Protein AF-A0A941D0Z3-F1 (afdb_monomer)

Mean predicted aligned error: 7.82 Å

Secondary structure (DSSP, 8-state):
----PPPP----PPPP-SGGGGGSHHHHHHHHHHSHHHHHHTT--HHHHTT-HHHHHHHHHTHHHHHHHHHHHHHHHHHHHT--HHHHHHHHHHHHHHHHHHHHHTTSTTTS----TTTHHHHHT---TTHHHHHHHHHHHHHTT-SSHHHHHHHHHHHHHHS-SSHHHHHHHHHHHHHHHHHHHHSHHHHHHHH-SS--HHHHHHHHHHHHSHHHHHHHHHH-HHHHHH-PPPPHHHHHHHHHHHTTTTHHHHHHHHHHHHHHHHSSS-SSTT-HHHHHHHHHHHHHHHHHT-BTTB-HHHHHHHHHHHHHGGG-HHHHHHHHHTSSSHHHHHHHHHHHHHH--SHHHHHHHHHHHHHHHTSHHHHHHHHHHHTSHHHHHHHHHHHHHHHHHHTTT-TTHHHHHHHHHHHHHHHHHHTTHHHHHHHSSS-HHHHHHHHHHHHTTSSS-TTHHHHHHHHHHHHHHHHHHTT--

Sequence (473 aa):
MTSKTPSPRRNLEPLCASAADLYAPAAREQIGRVLENWLAANQATPFELLHRPDLIRKLEASSRDLQHAFQKIAVPLALARGASVHEVMRGLHAVADQAIARILRDEKPGLLAEFDLGGFAGACASTEPAFGYRVAAGIAAYMAAAEDWGGKVERALDLVVAAPADGPARAFALSLLEPALQDLCGSEAGLAQLIGGDLELGCFLLGLVRLAHGRTIDAIIAVHPTLRQLVAPLPAPGARLARHIENGDFNALRLALSRRVLADLDTKRRLHPGSGMGEIAAVRGLAVALTAACGPLLPAEDVAEAILRRSERLVEPNFVNTLLHEQNGLVAGLDALMTVLESVTGDANRRRAVRFVEAAVLTPPFKADLLNSAGGAVAALLVLARTWRRLARAGAGVVGTQDLLDGIGQIAGAINLEGGVIADLAGSMTPKARKLETLQAMANGETAPPGPAARHAADAIQRLGVTGDQAAS

Structure (mmCIF, N/CA/C/O backbone):
data_AF-A0A941D0Z3-F1
#
_entry.id   AF-A0A941D0Z3-F1
#
loop_
_atom_site.group_PDB
_atom_site.id
_atom_site.type_symbol
_atom_site.label_atom_id
_atom_site.label_alt_id
_atom_site.label_comp_id
_atom_site.label_asym_id
_atom_site.label_entity_id
_atom_site.label_seq_id
_atom_site.pdbx_PDB_ins_code
_atom_site.Cartn_x
_atom_site.Cartn_y
_atom_site.Cartn_z
_atom_site.occupancy
_atom_site.B_iso_or_equiv
_atom_site.auth_seq_id
_atom_site.auth_comp_id
_atom_site.auth_asym_id
_atom_site.auth_atom_id
_atom_site.pdbx_PDB_model_num
ATOM 1 N N . MET A 1 1 ? -35.597 -11.332 -23.302 1.00 35.97 1 MET A N 1
ATOM 2 C CA . MET A 1 1 ? -34.269 -11.983 -23.280 1.00 35.97 1 MET A CA 1
ATOM 3 C C . MET A 1 1 ? -33.503 -11.507 -24.501 1.00 35.97 1 MET A C 1
ATOM 5 O O . MET A 1 1 ? -33.737 -11.999 -25.591 1.00 35.97 1 MET A O 1
ATOM 9 N N . THR A 1 2 ? -32.670 -10.483 -24.343 1.00 29.41 2 THR A N 1
ATOM 10 C CA . THR A 1 2 ? -31.827 -9.938 -25.416 1.00 29.41 2 THR A CA 1
ATOM 11 C C . THR A 1 2 ? -30.390 -10.001 -24.927 1.00 29.41 2 THR A C 1
ATOM 13 O O . THR A 1 2 ? -29.990 -9.229 -24.055 1.00 29.41 2 THR A O 1
ATOM 16 N N . SER A 1 3 ? -29.645 -10.985 -25.429 1.00 31.81 3 SER A N 1
ATOM 17 C CA . SER A 1 3 ? -28.232 -11.188 -25.131 1.00 31.81 3 SER A CA 1
ATOM 18 C C . SER A 1 3 ? -27.421 -10.018 -25.687 1.00 31.81 3 SER A C 1
ATOM 20 O O . SER A 1 3 ? -27.236 -9.905 -26.898 1.00 31.81 3 SER A O 1
ATOM 22 N N . LYS A 1 4 ? -26.933 -9.139 -24.806 1.00 35.53 4 LYS A N 1
ATOM 23 C CA . LYS A 1 4 ? -25.850 -8.215 -25.147 1.00 35.53 4 LYS A CA 1
ATOM 24 C C . LYS A 1 4 ? -24.580 -9.039 -25.338 1.00 35.53 4 LYS A C 1
ATOM 26 O O . LYS A 1 4 ? -24.013 -9.543 -24.372 1.00 35.53 4 LYS A O 1
ATOM 31 N N . THR A 1 5 ? -24.158 -9.179 -26.585 1.00 34.50 5 THR A N 1
ATOM 32 C CA . THR A 1 5 ? -22.821 -9.643 -26.953 1.00 34.50 5 THR A CA 1
ATOM 33 C C . THR A 1 5 ? -21.787 -8.741 -26.264 1.00 34.50 5 THR A C 1
ATOM 35 O O . THR A 1 5 ? -21.900 -7.517 -26.384 1.00 34.50 5 THR A O 1
ATOM 38 N N . PRO A 1 6 ? -20.805 -9.281 -25.523 1.00 33.34 6 PRO A N 1
ATOM 39 C CA . PRO A 1 6 ? -19.758 -8.457 -24.935 1.00 33.34 6 PRO A CA 1
ATOM 40 C C . PRO A 1 6 ? -18.887 -7.894 -26.064 1.00 33.34 6 PRO A C 1
ATOM 42 O O . PRO A 1 6 ? -18.433 -8.635 -26.934 1.00 33.34 6 PRO A O 1
ATOM 45 N N . SER A 1 7 ? -18.671 -6.579 -26.073 1.00 31.56 7 SER A N 1
ATOM 46 C CA . SER A 1 7 ? -17.760 -5.925 -27.011 1.00 31.56 7 SER A CA 1
ATOM 47 C C . SER A 1 7 ? -16.313 -6.344 -26.712 1.00 31.56 7 SER A C 1
ATOM 49 O O . SER A 1 7 ? -15.834 -6.131 -25.595 1.00 31.56 7 SER A O 1
ATOM 51 N N . PRO A 1 8 ? -15.558 -6.906 -27.672 1.00 42.12 8 PRO A N 1
ATOM 52 C CA . PRO A 1 8 ? -14.130 -7.073 -27.505 1.00 42.12 8 PRO A CA 1
ATOM 53 C C . PRO A 1 8 ? -13.449 -5.818 -28.044 1.00 42.12 8 PRO A C 1
ATOM 55 O O . PRO A 1 8 ? -13.564 -5.514 -29.229 1.00 42.12 8 PRO A O 1
ATOM 58 N N . ARG A 1 9 ? -12.762 -5.085 -27.166 1.00 36.59 9 ARG A N 1
ATOM 59 C CA . ARG A 1 9 ? -11.555 -4.290 -27.460 1.00 36.59 9 ARG A CA 1
ATOM 60 C C . ARG A 1 9 ? -11.023 -3.726 -26.142 1.00 36.59 9 ARG A C 1
ATOM 62 O O . ARG A 1 9 ? -11.232 -2.570 -25.798 1.00 36.59 9 ARG A O 1
ATOM 69 N N . ARG A 1 10 ? -10.330 -4.585 -25.386 1.00 40.38 10 ARG A N 1
ATOM 70 C CA . ARG A 1 10 ? -9.235 -4.112 -24.527 1.00 40.38 10 ARG A CA 1
ATOM 71 C C . ARG A 1 10 ? -8.182 -3.519 -25.461 1.00 40.38 10 ARG A C 1
ATOM 73 O O . ARG A 1 10 ? -7.933 -4.113 -26.508 1.00 40.38 10 ARG A O 1
ATOM 80 N N . ASN A 1 11 ? -7.631 -2.363 -25.098 1.00 38.97 11 ASN A N 1
ATOM 81 C CA . ASN A 1 11 ? -6.535 -1.694 -25.799 1.00 38.97 11 ASN A CA 1
ATOM 82 C C . ASN A 1 11 ? -5.504 -2.721 -26.290 1.00 38.97 11 ASN A C 1
ATOM 84 O O . ASN A 1 11 ? -4.800 -3.332 -25.490 1.00 38.97 11 ASN A O 1
ATOM 88 N N . LEU A 1 12 ? -5.472 -2.956 -27.602 1.00 50.53 12 LEU A N 1
ATOM 89 C CA . LEU A 1 12 ? -4.451 -3.781 -28.231 1.00 50.53 12 LEU A CA 1
ATOM 90 C C . LEU A 1 12 ? -3.199 -2.918 -28.304 1.00 50.53 12 LEU A C 1
ATOM 92 O O . LEU A 1 12 ? -3.091 -2.081 -29.198 1.00 50.53 12 LEU A O 1
ATOM 96 N N . GLU A 1 13 ? -2.276 -3.090 -27.362 1.00 56.16 13 GLU A N 1
ATOM 97 C CA . GLU A 1 13 ? -0.943 -2.505 -27.500 1.00 56.16 13 GLU A CA 1
ATOM 98 C C . GLU A 1 13 ? -0.350 -2.921 -28.862 1.00 56.16 13 GLU A C 1
ATOM 100 O O . GLU A 1 13 ? -0.558 -4.064 -29.304 1.00 56.16 13 GLU A O 1
ATOM 105 N N . PRO A 1 14 ? 0.317 -2.006 -29.587 1.00 60.22 14 PRO A N 1
ATOM 106 C CA . PRO A 1 14 ? 0.922 -2.335 -30.871 1.00 60.22 14 PRO A CA 1
ATOM 107 C C . PRO A 1 14 ? 1.954 -3.456 -30.694 1.00 60.22 14 PRO A C 1
ATOM 109 O O . PRO A 1 14 ? 2.647 -3.526 -29.682 1.00 60.22 14 PRO A O 1
ATOM 112 N N . LEU A 1 15 ? 2.038 -4.366 -31.672 1.00 67.62 15 LEU A N 1
ATOM 113 C CA . LEU A 1 15 ? 3.164 -5.301 -31.723 1.00 67.62 15 LEU A CA 1
ATOM 114 C C . LEU A 1 15 ? 4.454 -4.511 -31.841 1.00 67.62 15 LEU A C 1
ATOM 116 O O . LEU A 1 15 ? 4.508 -3.553 -32.609 1.00 67.62 15 LEU A O 1
ATOM 120 N N . CYS A 1 16 ? 5.499 -4.992 -31.174 1.00 82.62 16 CYS A N 1
ATOM 121 C CA . CYS A 1 16 ? 6.845 -4.679 -31.615 1.00 82.62 16 CYS A CA 1
ATOM 122 C C . CYS A 1 16 ? 6.955 -5.130 -33.079 1.00 82.62 16 CYS A C 1
ATOM 124 O O . CYS A 1 16 ? 6.761 -6.308 -33.379 1.00 82.62 16 CYS A O 1
ATOM 126 N N . ALA A 1 17 ? 7.177 -4.183 -33.984 1.00 83.44 17 ALA A N 1
ATOM 127 C CA . ALA A 1 17 ? 7.353 -4.426 -35.411 1.00 83.44 17 ALA A CA 1
ATOM 128 C C . ALA A 1 17 ? 8.843 -4.486 -35.782 1.00 83.44 17 ALA A C 1
ATOM 130 O O . ALA A 1 17 ? 9.208 -5.006 -36.833 1.00 83.44 17 ALA A O 1
ATOM 131 N N . SER A 1 18 ? 9.700 -3.961 -34.909 1.00 88.69 18 SER A N 1
ATOM 132 C CA . SER A 1 18 ? 11.143 -3.871 -35.069 1.00 88.69 18 SER A CA 1
ATOM 133 C C . SER A 1 18 ? 11.862 -4.095 -33.738 1.00 88.69 18 SER A C 1
ATOM 135 O O . SER A 1 18 ? 11.281 -3.958 -32.660 1.00 88.69 18 SER A O 1
ATOM 137 N N . ALA A 1 19 ? 13.167 -4.368 -33.803 1.00 88.50 19 ALA A N 1
ATOM 138 C CA . ALA A 1 19 ? 14.016 -4.467 -32.614 1.00 88.50 19 ALA A CA 1
ATOM 139 C C . ALA A 1 19 ? 14.008 -3.191 -31.745 1.00 88.50 19 ALA A C 1
ATOM 141 O O . ALA A 1 19 ? 14.209 -3.272 -30.537 1.00 88.50 19 ALA A O 1
ATOM 142 N N . ALA A 1 20 ? 13.773 -2.011 -32.333 1.00 88.62 20 ALA A N 1
ATOM 143 C CA . ALA A 1 20 ? 13.712 -0.752 -31.589 1.00 88.62 20 ALA A CA 1
ATOM 144 C C . ALA A 1 20 ? 12.501 -0.690 -30.643 1.00 88.62 20 ALA A C 1
ATOM 146 O O . ALA A 1 20 ? 12.588 -0.100 -29.568 1.00 88.62 20 ALA A O 1
ATOM 147 N N 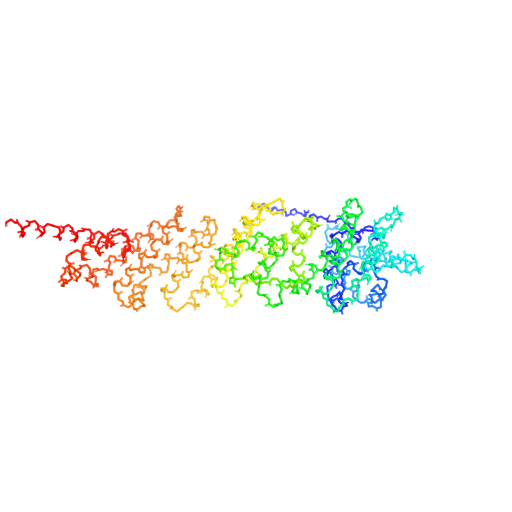. ASP A 1 21 ? 11.404 -1.358 -30.997 1.00 91.38 21 ASP A N 1
ATOM 148 C CA . ASP A 1 21 ? 10.178 -1.352 -30.198 1.00 91.38 21 ASP A CA 1
ATOM 149 C C . ASP A 1 21 ? 10.335 -2.122 -28.879 1.00 91.38 21 ASP A C 1
ATOM 151 O O . ASP A 1 21 ? 9.598 -1.863 -27.930 1.00 91.38 21 ASP A O 1
ATOM 155 N N . LEU A 1 22 ? 11.319 -3.028 -28.781 1.00 91.75 22 LEU A N 1
ATOM 156 C CA . LEU A 1 22 ? 11.629 -3.751 -27.540 1.00 91.75 22 LEU A CA 1
ATOM 157 C C . LEU A 1 22 ? 12.131 -2.824 -26.424 1.00 91.75 22 LEU A C 1
ATOM 159 O O . LEU A 1 22 ? 12.017 -3.159 -25.247 1.00 91.75 22 LEU A O 1
ATOM 163 N N . TYR A 1 23 ? 12.653 -1.647 -26.780 1.00 91.75 23 TYR A N 1
ATOM 164 C CA . TYR A 1 23 ? 13.119 -0.647 -25.821 1.00 91.75 23 TYR A CA 1
ATOM 165 C C . TYR A 1 23 ? 11.980 0.222 -25.274 1.00 91.75 23 TYR A C 1
ATOM 167 O O . TYR A 1 23 ? 12.226 1.027 -24.378 1.00 91.75 23 TYR A O 1
ATOM 175 N N . ALA A 1 24 ? 10.743 0.086 -25.766 1.00 91.56 24 ALA A N 1
ATOM 176 C CA . ALA A 1 24 ? 9.603 0.817 -25.222 1.00 91.56 24 ALA A CA 1
ATOM 177 C C . ALA A 1 24 ? 9.266 0.344 -23.790 1.00 91.56 24 ALA A C 1
ATOM 179 O O . ALA A 1 24 ? 9.411 -0.845 -23.497 1.00 91.56 24 ALA A O 1
ATOM 180 N N . PRO A 1 25 ? 8.762 1.223 -22.897 1.00 89.62 25 PRO A N 1
ATOM 181 C CA . PRO A 1 25 ? 8.451 0.852 -21.512 1.00 89.62 25 PRO A CA 1
ATOM 182 C C . PRO A 1 25 ? 7.534 -0.375 -21.384 1.00 89.62 25 PRO A C 1
ATOM 184 O O . PRO A 1 25 ? 7.866 -1.309 -20.661 1.00 89.62 25 PRO A O 1
ATOM 187 N N . ALA A 1 26 ? 6.439 -0.422 -22.152 1.00 88.38 26 ALA A N 1
ATOM 188 C CA . ALA A 1 26 ? 5.503 -1.552 -22.139 1.00 88.38 26 ALA A CA 1
ATOM 189 C C . ALA A 1 26 ? 6.148 -2.863 -22.631 1.00 88.38 26 ALA A C 1
ATOM 191 O O . ALA A 1 26 ? 5.869 -3.940 -22.105 1.00 88.38 26 ALA A O 1
ATOM 192 N N . ALA A 1 27 ? 7.057 -2.782 -23.610 1.00 91.62 27 ALA A N 1
ATOM 193 C CA . ALA A 1 27 ? 7.780 -3.950 -24.097 1.00 91.62 27 ALA A CA 1
ATOM 194 C C . ALA A 1 27 ? 8.762 -4.481 -23.043 1.00 91.62 27 ALA A C 1
ATOM 196 O O . ALA A 1 27 ? 8.801 -5.688 -22.814 1.00 91.62 27 ALA A O 1
ATOM 197 N N . ARG A 1 28 ? 9.497 -3.604 -22.345 1.00 93.81 28 ARG A N 1
ATOM 198 C CA . ARG A 1 28 ? 10.389 -4.010 -21.245 1.00 93.81 28 ARG A CA 1
ATOM 199 C C . ARG A 1 28 ? 9.637 -4.602 -20.060 1.00 93.81 28 ARG A C 1
ATOM 201 O O . ARG A 1 28 ? 10.060 -5.633 -19.545 1.00 93.81 28 ARG A O 1
ATOM 208 N N . GLU A 1 29 ? 8.505 -4.013 -19.674 1.00 90.19 29 GLU A N 1
ATOM 209 C CA . GLU A 1 29 ? 7.620 -4.578 -18.647 1.00 90.19 29 GLU A CA 1
ATOM 210 C C . GLU A 1 29 ? 7.175 -5.994 -19.042 1.00 90.19 29 GLU A C 1
ATOM 212 O O . GLU A 1 29 ? 7.265 -6.939 -18.253 1.00 90.19 29 GLU A O 1
ATOM 217 N N . GLN A 1 30 ? 6.777 -6.169 -20.305 1.00 90.56 30 GLN A N 1
ATOM 218 C CA . GLN A 1 30 ? 6.379 -7.467 -20.824 1.00 90.56 30 GLN A CA 1
ATOM 219 C C . GLN A 1 30 ? 7.532 -8.476 -20.840 1.00 90.56 30 GLN A C 1
ATOM 221 O O . GLN A 1 30 ? 7.321 -9.620 -20.436 1.00 90.56 30 GLN A O 1
ATOM 226 N N . ILE A 1 31 ? 8.735 -8.072 -21.268 1.00 93.69 31 ILE A N 1
ATOM 227 C CA . ILE A 1 31 ? 9.960 -8.889 -21.221 1.00 93.69 31 ILE A CA 1
ATOM 228 C C . ILE A 1 31 ? 10.234 -9.331 -19.781 1.00 93.69 31 ILE A C 1
ATOM 230 O O . ILE A 1 31 ? 10.414 -10.526 -19.540 1.00 93.69 31 ILE A O 1
ATOM 234 N N . GLY A 1 32 ? 10.189 -8.392 -18.831 1.00 92.62 32 GLY A N 1
ATOM 235 C CA . GLY A 1 32 ? 10.357 -8.649 -17.402 1.00 92.62 32 GLY A CA 1
ATOM 236 C C . GLY A 1 32 ? 9.401 -9.719 -16.891 1.00 92.62 32 GLY A C 1
ATOM 237 O O . GLY A 1 32 ? 9.829 -10.669 -16.245 1.00 92.62 32 GLY A O 1
ATOM 238 N N . ARG A 1 33 ? 8.122 -9.629 -17.266 1.00 90.94 33 ARG A N 1
ATOM 239 C CA . ARG A 1 33 ? 7.092 -10.597 -16.868 1.00 90.94 33 ARG A CA 1
ATOM 240 C C . ARG A 1 33 ? 7.281 -11.982 -17.487 1.00 90.94 33 ARG A C 1
ATOM 242 O O . ARG A 1 33 ? 7.053 -12.997 -16.831 1.00 90.94 33 ARG A O 1
ATOM 249 N N . VAL A 1 34 ? 7.628 -12.074 -18.772 1.00 92.69 34 VAL A N 1
ATOM 250 C CA . VAL A 1 34 ? 7.694 -13.389 -19.441 1.00 92.69 34 VAL A CA 1
ATOM 251 C C . VAL A 1 34 ? 8.990 -14.141 -19.162 1.00 92.69 34 VAL A C 1
ATOM 253 O O . VAL A 1 34 ? 8.943 -15.374 -19.087 1.00 92.69 34 VAL A O 1
ATOM 256 N N . LEU A 1 35 ? 10.089 -13.410 -18.947 1.00 93.31 35 LEU A N 1
ATOM 257 C CA . LEU A 1 35 ? 11.417 -13.930 -18.608 1.00 93.31 35 LEU A CA 1
ATOM 258 C C . LEU A 1 35 ? 11.757 -13.817 -17.113 1.00 93.31 35 LEU A C 1
ATOM 260 O O . LEU A 1 35 ? 12.909 -14.033 -16.755 1.00 93.31 35 LEU A O 1
ATOM 264 N N . GLU A 1 36 ? 10.789 -13.526 -16.243 1.00 91.31 36 GLU A N 1
ATOM 265 C CA . GLU A 1 36 ? 10.987 -13.270 -14.805 1.00 91.31 36 GLU A CA 1
ATOM 266 C C . GLU A 1 36 ? 11.945 -14.264 -14.128 1.00 91.31 36 GLU A C 1
ATOM 268 O O . GLU A 1 36 ? 12.956 -13.861 -13.558 1.00 91.31 36 GLU A O 1
ATOM 273 N N . ASN A 1 37 ? 11.691 -15.568 -14.272 1.00 90.88 37 ASN A N 1
ATOM 274 C CA . ASN A 1 37 ? 12.525 -16.611 -13.667 1.00 90.88 37 ASN A CA 1
ATOM 275 C C . ASN A 1 37 ? 13.966 -16.601 -14.195 1.00 90.88 37 ASN A C 1
ATOM 277 O O . ASN A 1 37 ? 14.910 -16.793 -13.431 1.00 90.88 37 ASN A O 1
ATOM 281 N N . TRP A 1 38 ? 14.142 -16.388 -15.502 1.00 94.50 38 TRP A N 1
ATOM 282 C CA . TRP A 1 38 ? 15.464 -16.360 -16.125 1.00 94.50 38 TRP A CA 1
ATOM 283 C C . TRP A 1 38 ? 16.236 -15.103 -15.715 1.00 94.50 38 TRP A C 1
ATOM 285 O O . TRP A 1 38 ? 17.414 -15.181 -15.369 1.00 94.50 38 TRP A O 1
ATOM 295 N N . LEU A 1 39 ? 15.558 -13.953 -15.701 1.00 93.94 39 LEU A N 1
ATOM 296 C CA . LEU A 1 39 ? 16.108 -12.675 -15.259 1.00 93.94 39 LEU A CA 1
ATOM 297 C C . LEU A 1 39 ? 16.521 -12.738 -13.785 1.00 93.94 39 LEU A C 1
ATOM 299 O O . LEU A 1 39 ? 17.633 -12.340 -13.451 1.00 93.94 39 LEU A O 1
ATOM 303 N N . ALA A 1 40 ? 15.686 -13.317 -12.920 1.00 90.62 40 ALA A N 1
ATOM 304 C CA . ALA A 1 40 ? 16.007 -13.527 -11.512 1.00 90.62 40 ALA A CA 1
ATOM 305 C C . ALA A 1 40 ? 17.226 -14.447 -11.327 1.00 90.62 40 ALA A C 1
ATOM 307 O O . ALA A 1 40 ? 18.140 -14.103 -10.579 1.00 90.62 40 ALA A O 1
ATOM 308 N N . ALA A 1 41 ? 17.285 -15.571 -12.052 1.00 91.81 41 ALA A N 1
ATOM 309 C CA . ALA A 1 41 ? 18.400 -16.520 -11.980 1.00 91.81 41 ALA A CA 1
ATOM 310 C C . ALA A 1 41 ? 19.740 -15.924 -12.444 1.00 91.81 41 ALA A C 1
ATOM 312 O O . ALA A 1 41 ? 20.796 -16.329 -11.964 1.00 91.81 41 ALA A O 1
ATOM 313 N N . ASN A 1 42 ? 19.703 -14.954 -13.360 1.00 92.94 42 ASN A N 1
ATOM 314 C CA . ASN A 1 42 ? 20.887 -14.250 -13.853 1.00 92.94 42 ASN A CA 1
ATOM 315 C C . ASN A 1 42 ? 21.106 -12.891 -13.170 1.00 92.94 42 ASN A C 1
ATOM 317 O O . ASN A 1 42 ? 21.990 -12.149 -13.600 1.00 92.94 42 ASN A O 1
ATOM 321 N N . GLN A 1 43 ? 20.300 -12.557 -12.151 1.00 92.38 43 GLN A N 1
ATOM 322 C CA . GLN A 1 43 ? 20.262 -11.244 -11.499 1.00 92.38 43 GLN A CA 1
ATOM 323 C C . GLN A 1 43 ? 20.301 -10.099 -12.522 1.00 92.38 43 GLN A C 1
ATOM 325 O O . GLN A 1 43 ? 21.128 -9.201 -12.418 1.00 92.38 43 GLN A O 1
ATOM 330 N N . ALA A 1 44 ? 19.466 -10.147 -13.557 1.00 94.56 44 ALA A N 1
ATOM 331 C CA . ALA A 1 44 ? 19.480 -9.203 -14.669 1.00 94.56 44 ALA A CA 1
ATOM 332 C C . ALA A 1 44 ? 18.130 -8.501 -14.832 1.00 94.56 44 ALA A C 1
ATOM 334 O O . ALA A 1 44 ? 17.079 -9.052 -14.515 1.00 94.56 44 ALA A O 1
ATOM 335 N N . THR A 1 45 ? 18.156 -7.288 -15.372 1.00 95.62 45 THR A N 1
ATOM 336 C CA . THR A 1 45 ? 16.956 -6.533 -15.767 1.00 95.62 45 THR A CA 1
ATOM 337 C C . THR A 1 45 ? 16.674 -6.659 -17.270 1.00 95.62 45 THR A C 1
ATOM 339 O O . THR A 1 45 ? 17.593 -6.961 -18.037 1.00 95.62 45 THR A O 1
ATOM 342 N N . PRO A 1 46 ? 15.440 -6.387 -17.741 1.00 96.19 46 PRO A N 1
ATOM 343 C CA . PRO A 1 46 ? 15.169 -6.225 -19.171 1.00 96.19 46 PRO A CA 1
ATOM 344 C C . PRO A 1 46 ? 16.067 -5.163 -19.824 1.00 96.19 46 PRO A C 1
ATOM 346 O O . PRO A 1 46 ? 16.585 -5.393 -20.914 1.00 96.19 46 PRO A O 1
ATOM 349 N N . PHE A 1 47 ? 16.320 -4.043 -19.141 1.00 96.50 47 PHE A N 1
ATOM 350 C CA . PHE A 1 47 ? 17.268 -3.017 -19.569 1.00 96.50 47 PHE A CA 1
ATOM 351 C C . PHE A 1 47 ? 18.658 -3.606 -19.812 1.00 96.50 47 PHE A C 1
ATOM 353 O O . PHE A 1 47 ? 19.213 -3.420 -20.890 1.00 96.50 47 PHE A O 1
ATOM 360 N N . GLU A 1 48 ? 19.209 -4.356 -18.857 1.00 96.06 48 GLU A N 1
ATOM 361 C CA . GLU A 1 48 ? 20.506 -5.011 -19.037 1.00 96.06 48 GLU A CA 1
ATOM 362 C C . GLU A 1 48 ? 20.483 -6.026 -20.180 1.00 96.06 48 GLU A C 1
ATOM 364 O O . GLU A 1 48 ? 21.383 -6.008 -21.016 1.00 96.06 48 GLU A O 1
ATOM 369 N N . LEU A 1 49 ? 19.450 -6.869 -20.264 1.00 96.06 49 LEU A N 1
ATOM 370 C CA . LEU A 1 49 ? 19.316 -7.874 -21.322 1.00 96.06 49 LEU A CA 1
ATOM 371 C C . LEU A 1 49 ? 19.358 -7.244 -22.722 1.00 96.06 49 LEU A C 1
ATOM 373 O O . LEU A 1 49 ? 20.009 -7.775 -23.617 1.00 96.06 49 LEU A O 1
ATOM 377 N N . LEU A 1 50 ? 18.705 -6.096 -22.904 1.00 95.31 50 LEU A N 1
ATOM 378 C CA . LEU A 1 50 ? 18.632 -5.395 -24.188 1.00 95.31 50 LEU A CA 1
ATOM 379 C C . LEU A 1 50 ? 19.902 -4.612 -24.557 1.00 95.31 50 LEU A C 1
ATOM 381 O O . LEU A 1 50 ? 19.957 -4.035 -25.647 1.00 95.31 50 LEU A O 1
ATOM 385 N N . HIS A 1 51 ? 20.908 -4.573 -23.681 1.00 93.94 51 HIS A N 1
ATOM 386 C CA . HIS A 1 51 ? 22.146 -3.831 -23.925 1.00 93.94 51 HIS A CA 1
ATOM 387 C C . HIS A 1 51 ? 23.433 -4.626 -23.653 1.00 93.94 51 HIS A C 1
ATOM 389 O O . HIS A 1 51 ? 24.518 -4.132 -23.957 1.00 93.94 51 HIS A O 1
ATOM 395 N N . ARG A 1 52 ? 23.346 -5.844 -23.103 1.00 93.00 52 ARG A N 1
ATOM 396 C CA . ARG A 1 52 ? 24.506 -6.670 -22.741 1.00 93.00 52 ARG A CA 1
ATOM 397 C C . ARG A 1 52 ? 24.646 -7.909 -23.633 1.00 93.00 52 ARG A C 1
ATOM 399 O O . ARG A 1 52 ? 23.852 -8.846 -23.503 1.00 93.00 52 ARG A O 1
ATOM 406 N N . PRO A 1 53 ? 25.691 -7.979 -24.479 1.00 92.88 53 PRO A N 1
ATOM 407 C CA . PRO A 1 53 ? 25.943 -9.140 -25.335 1.00 92.88 53 PRO A CA 1
ATOM 408 C C . PRO A 1 53 ? 26.157 -10.447 -24.561 1.00 92.88 53 PRO A C 1
ATOM 410 O O . PRO A 1 53 ? 25.754 -11.515 -25.019 1.00 92.88 53 PRO A O 1
ATOM 413 N N . ASP A 1 54 ? 26.748 -10.389 -23.364 1.00 93.19 54 ASP A N 1
ATOM 414 C CA . ASP A 1 54 ? 26.972 -11.574 -22.534 1.00 93.19 54 ASP A CA 1
ATOM 415 C C . ASP A 1 54 ? 25.660 -12.210 -22.040 1.00 93.19 54 ASP A C 1
ATOM 417 O O . ASP A 1 54 ? 25.546 -13.437 -22.015 1.00 93.19 54 ASP A O 1
ATOM 421 N N . LEU A 1 55 ? 24.645 -11.399 -21.719 1.00 94.94 55 LEU A N 1
ATOM 422 C CA . LEU A 1 55 ? 23.314 -11.882 -21.339 1.00 94.94 55 LEU A CA 1
ATOM 423 C C . LEU A 1 55 ? 22.562 -12.474 -22.531 1.00 94.94 55 LEU A C 1
ATOM 425 O O . LEU A 1 55 ? 21.923 -13.516 -22.385 1.00 94.94 55 LEU A O 1
ATOM 429 N N . ILE A 1 56 ? 22.679 -11.859 -23.710 1.00 94.12 56 ILE A N 1
ATOM 430 C CA . ILE A 1 56 ? 22.069 -12.375 -24.941 1.00 94.12 56 ILE A CA 1
ATOM 431 C C . ILE A 1 56 ? 22.617 -13.761 -25.285 1.00 94.12 56 ILE A C 1
ATOM 433 O O . ILE A 1 56 ? 21.833 -14.689 -25.463 1.00 94.12 56 ILE A O 1
ATOM 437 N N . ARG A 1 57 ? 23.942 -13.950 -25.259 1.00 93.44 57 ARG A N 1
ATOM 438 C CA . ARG A 1 57 ? 24.548 -15.271 -25.505 1.00 93.44 57 ARG A CA 1
ATOM 439 C C . ARG A 1 57 ? 24.083 -16.322 -24.501 1.00 93.44 57 ARG A C 1
ATOM 441 O O . ARG A 1 57 ? 23.840 -17.467 -24.878 1.00 93.44 57 ARG A O 1
ATOM 448 N N . LYS A 1 58 ? 23.955 -15.951 -23.221 1.00 94.69 58 LYS A N 1
ATOM 449 C CA . LYS A 1 58 ? 23.412 -16.847 -22.187 1.00 94.69 58 LYS A CA 1
ATOM 450 C C . LYS A 1 58 ? 21.955 -17.217 -22.472 1.00 94.69 58 LYS A C 1
ATOM 452 O O . LYS A 1 58 ? 21.586 -18.376 -22.297 1.00 94.69 58 LYS A O 1
ATOM 457 N N . LEU A 1 59 ? 21.137 -16.261 -22.914 1.00 93.38 59 LEU A N 1
ATOM 458 C CA . LEU A 1 59 ? 19.736 -16.502 -23.255 1.00 93.38 59 LEU A CA 1
ATOM 459 C C . LEU A 1 59 ? 19.604 -17.391 -24.499 1.00 93.38 59 LEU A C 1
ATOM 461 O O . LEU A 1 59 ? 18.809 -18.324 -24.488 1.00 93.38 59 LEU A O 1
ATOM 465 N N . GLU A 1 60 ? 20.414 -17.164 -25.535 1.00 89.25 60 GLU A N 1
ATOM 466 C CA . GLU A 1 60 ? 20.445 -18.001 -26.744 1.00 89.25 60 GLU A CA 1
ATOM 467 C C . GLU A 1 60 ? 20.899 -19.433 -26.450 1.00 89.25 60 GLU A C 1
ATOM 469 O O . GLU A 1 60 ? 20.304 -20.394 -26.946 1.00 89.25 60 GLU A O 1
ATOM 474 N N . ALA A 1 61 ? 21.906 -19.595 -25.584 1.00 89.56 61 ALA A N 1
ATOM 475 C CA . ALA A 1 61 ? 22.312 -20.908 -25.092 1.00 89.56 61 ALA A CA 1
ATOM 476 C C . ALA A 1 61 ? 21.160 -21.620 -24.354 1.00 89.56 61 ALA A C 1
ATOM 478 O O . ALA A 1 61 ? 21.059 -22.847 -24.402 1.00 89.56 61 ALA A O 1
ATOM 479 N N . SER A 1 62 ? 20.247 -20.857 -23.741 1.00 85.56 62 SER A N 1
ATOM 480 C CA . SER A 1 62 ? 19.017 -21.354 -23.119 1.00 85.56 62 SER A CA 1
ATOM 481 C C . SER A 1 62 ? 17.790 -21.241 -24.037 1.00 85.56 62 SER A C 1
ATOM 483 O O . SER A 1 62 ? 16.758 -20.665 -23.685 1.00 85.56 62 SER A O 1
ATOM 485 N N . SER A 1 63 ? 17.867 -21.854 -25.223 1.00 75.81 63 SER A N 1
ATOM 486 C CA . SER A 1 63 ? 16.793 -21.850 -26.240 1.00 75.81 63 SER A CA 1
ATOM 487 C C . SER A 1 63 ? 15.382 -22.186 -25.719 1.00 75.81 63 SER A C 1
ATOM 489 O O . SER A 1 63 ? 14.382 -21.741 -26.286 1.00 75.81 63 SER A O 1
ATOM 491 N N . ARG A 1 64 ? 15.273 -22.947 -24.622 1.00 87.75 64 ARG A N 1
ATOM 492 C CA . ARG A 1 64 ? 13.992 -23.310 -23.995 1.00 87.75 64 ARG A CA 1
ATOM 493 C C . ARG A 1 64 ? 13.290 -22.125 -23.331 1.00 87.75 64 ARG A C 1
ATOM 495 O O . ARG A 1 64 ? 12.069 -22.026 -23.444 1.00 87.75 64 ARG A O 1
ATOM 502 N N . ASP A 1 65 ? 14.031 -21.242 -22.664 1.00 88.94 65 ASP A N 1
ATOM 503 C CA . ASP A 1 65 ? 13.445 -20.120 -21.920 1.00 88.94 65 ASP A CA 1
ATOM 504 C C . ASP A 1 65 ? 12.811 -19.102 -22.867 1.00 88.94 65 ASP A C 1
ATOM 506 O O . ASP A 1 65 ? 11.671 -18.678 -22.660 1.00 88.94 65 ASP A O 1
ATOM 510 N N . LEU A 1 66 ? 13.512 -18.782 -23.959 1.00 88.50 66 LEU A N 1
ATOM 511 C CA . LEU A 1 66 ? 13.015 -17.873 -24.988 1.00 88.50 66 LEU A CA 1
ATOM 512 C C . LEU A 1 66 ? 11.772 -18.441 -25.691 1.00 88.50 66 LEU A C 1
ATOM 514 O O . LEU A 1 66 ? 10.774 -17.739 -25.864 1.00 88.50 66 LEU A O 1
ATOM 518 N N . GLN A 1 67 ? 11.783 -19.738 -26.018 1.00 89.69 67 GLN A N 1
ATOM 519 C CA . GLN A 1 67 ? 10.629 -20.398 -26.630 1.00 89.69 67 GLN A CA 1
ATOM 520 C C . GLN A 1 67 ? 9.400 -20.375 -25.712 1.00 89.69 67 GLN A C 1
ATOM 522 O O . GLN A 1 67 ? 8.288 -20.081 -26.158 1.00 89.69 67 GLN A O 1
ATOM 527 N N . HIS A 1 68 ? 9.591 -20.666 -24.425 1.00 90.31 68 HIS A N 1
ATOM 528 C CA . HIS A 1 68 ? 8.514 -20.638 -23.442 1.00 90.31 68 HIS A CA 1
ATOM 529 C C . HIS A 1 68 ? 7.966 -19.217 -23.241 1.00 90.31 68 HIS A C 1
ATOM 531 O O . HIS A 1 68 ? 6.749 -19.025 -23.164 1.00 90.31 68 HIS A O 1
ATOM 537 N N . ALA A 1 69 ? 8.838 -18.205 -23.226 1.00 91.00 69 ALA A N 1
ATOM 538 C CA . ALA A 1 69 ? 8.429 -16.806 -23.175 1.00 91.00 69 ALA A CA 1
ATOM 539 C C . ALA A 1 69 ? 7.547 -16.423 -24.373 1.00 91.00 69 ALA A C 1
ATOM 541 O O . ALA A 1 69 ? 6.478 -15.840 -24.177 1.00 91.00 69 ALA A O 1
ATOM 542 N N . PHE A 1 70 ? 7.917 -16.811 -25.598 1.00 91.31 70 PHE A N 1
ATOM 543 C CA . PHE A 1 70 ? 7.080 -16.556 -26.774 1.00 91.31 70 PHE A CA 1
ATOM 544 C C . PHE A 1 70 ? 5.721 -17.245 -26.692 1.00 91.31 70 PHE A C 1
ATOM 546 O O . PHE A 1 70 ? 4.704 -16.617 -26.986 1.00 91.31 70 PHE A O 1
ATOM 553 N N . GLN A 1 71 ? 5.666 -18.492 -26.220 1.00 89.44 71 GLN A N 1
ATOM 554 C CA . GLN A 1 71 ? 4.405 -19.222 -26.061 1.00 89.44 71 GLN A CA 1
ATOM 555 C C . GLN A 1 71 ? 3.438 -18.530 -25.088 1.00 89.44 71 GLN A C 1
ATOM 557 O O . GLN A 1 71 ? 2.246 -18.432 -25.395 1.00 89.44 71 GLN A O 1
ATOM 562 N N . LYS A 1 72 ? 3.938 -17.989 -23.963 1.00 90.12 72 LYS A N 1
ATOM 563 C CA . LYS A 1 72 ? 3.121 -17.223 -23.000 1.00 90.12 72 LYS A CA 1
ATOM 564 C C . LYS A 1 72 ? 2.424 -16.020 -23.646 1.00 90.12 72 LYS A C 1
ATOM 566 O O . LYS A 1 72 ? 1.324 -15.657 -23.235 1.00 90.12 72 LYS A O 1
ATOM 571 N N . ILE A 1 73 ? 3.055 -15.398 -24.644 1.00 89.69 73 ILE A N 1
ATOM 572 C CA . ILE A 1 73 ? 2.531 -14.204 -25.323 1.00 89.69 73 ILE A CA 1
ATOM 573 C C . ILE A 1 73 ? 1.684 -14.577 -26.538 1.00 89.69 73 ILE A C 1
ATOM 575 O O . ILE A 1 73 ? 0.652 -13.957 -26.785 1.00 89.69 73 ILE A O 1
ATOM 579 N N . ALA A 1 74 ? 2.095 -15.578 -27.313 1.00 89.19 74 ALA A N 1
ATOM 580 C CA . ALA A 1 74 ? 1.540 -15.809 -28.639 1.00 89.19 74 ALA A CA 1
ATOM 581 C C . ALA A 1 74 ? 0.048 -16.158 -28.628 1.00 89.19 74 ALA A C 1
ATOM 583 O O . ALA A 1 74 ? -0.690 -15.672 -29.480 1.00 89.19 74 ALA A O 1
ATOM 584 N N . VAL A 1 75 ? -0.419 -16.943 -27.652 1.00 87.50 75 VAL A N 1
ATOM 585 C CA . VAL A 1 75 ? -1.837 -17.329 -27.536 1.00 87.50 75 VAL A CA 1
ATOM 586 C C . VAL A 1 75 ? -2.760 -16.135 -27.257 1.00 87.50 75 VAL A C 1
ATOM 588 O O . VAL A 1 75 ? -3.656 -15.895 -28.072 1.00 87.50 75 VAL A O 1
ATOM 591 N N . PRO A 1 76 ? -2.587 -15.358 -26.163 1.00 87.56 76 PRO A N 1
ATOM 592 C CA . PRO A 1 76 ? -3.468 -14.220 -25.895 1.00 87.56 76 PRO A CA 1
ATOM 593 C C . PRO A 1 76 ? -3.412 -13.184 -27.020 1.00 87.56 76 PRO A C 1
ATOM 595 O O . PRO A 1 76 ? -4.425 -12.579 -27.363 1.00 87.56 76 PRO A O 1
ATOM 598 N N . LEU A 1 77 ? -2.247 -13.022 -27.638 1.00 85.31 77 LEU A N 1
ATOM 599 C CA . LEU A 1 77 ? -2.028 -12.061 -28.703 1.00 85.31 77 LEU A CA 1
ATOM 600 C C . LEU A 1 77 ? -2.688 -12.466 -30.031 1.00 85.31 77 LEU A C 1
ATOM 602 O O . LEU A 1 77 ? -3.268 -11.620 -30.712 1.00 85.31 77 LEU A O 1
ATOM 606 N N . ALA A 1 78 ? -2.636 -13.753 -30.378 1.00 89.00 78 ALA A N 1
ATOM 607 C CA . ALA A 1 78 ? -3.325 -14.319 -31.534 1.00 89.00 78 ALA A CA 1
ATOM 608 C C . ALA A 1 78 ? -4.845 -14.169 -31.399 1.00 89.00 78 ALA A C 1
ATOM 610 O O . ALA A 1 78 ? -5.498 -13.660 -32.311 1.00 89.00 78 ALA A O 1
ATOM 611 N N . LEU A 1 79 ? -5.392 -14.512 -30.225 1.00 86.31 79 LEU A N 1
ATOM 612 C CA . LEU A 1 79 ? -6.815 -14.351 -29.916 1.00 86.31 79 LEU A CA 1
ATOM 613 C C . LEU A 1 79 ? -7.266 -12.896 -30.041 1.00 86.31 79 LEU A C 1
ATOM 615 O O . LEU A 1 79 ? -8.288 -12.612 -30.660 1.00 86.31 79 LEU A O 1
ATOM 619 N N . ALA A 1 80 ? -6.491 -11.969 -29.479 1.00 83.75 80 ALA A N 1
ATOM 620 C CA . ALA A 1 80 ? -6.855 -10.561 -29.462 1.00 83.75 80 ALA A CA 1
ATOM 621 C C . ALA A 1 80 ? -6.833 -9.922 -30.868 1.00 83.75 80 ALA A C 1
ATOM 623 O O . ALA A 1 80 ? -7.523 -8.930 -31.102 1.00 83.75 80 ALA A O 1
ATOM 624 N N . ARG A 1 81 ? -6.078 -10.502 -31.812 1.00 80.75 81 ARG A N 1
ATOM 625 C CA . ARG A 1 81 ? -5.945 -9.999 -33.189 1.00 80.75 81 ARG A CA 1
ATOM 626 C C . ARG A 1 81 ? -6.679 -10.811 -34.251 1.00 80.75 81 ARG A C 1
ATOM 628 O O . ARG A 1 81 ? -6.693 -10.391 -35.402 1.00 80.75 81 ARG A O 1
ATOM 635 N N . GLY A 1 82 ? -7.270 -11.950 -33.897 1.00 86.12 82 GLY A N 1
ATOM 636 C CA . GLY A 1 82 ? -7.835 -12.871 -34.887 1.00 86.12 82 GLY A CA 1
ATOM 637 C C . GLY A 1 82 ? -6.782 -13.442 -35.846 1.00 86.12 82 GLY A C 1
ATOM 638 O O . GLY A 1 82 ? -7.116 -13.796 -36.972 1.00 86.12 82 GLY A O 1
ATOM 639 N N . ALA A 1 83 ? -5.518 -13.503 -35.414 1.00 88.62 83 ALA A N 1
ATOM 640 C CA . ALA A 1 83 ? -4.408 -14.071 -36.176 1.00 88.62 83 ALA A CA 1
ATOM 641 C C . ALA A 1 83 ? -4.130 -15.512 -35.729 1.00 88.62 83 ALA A C 1
ATOM 643 O O . ALA A 1 83 ? -4.547 -15.936 -34.649 1.00 88.62 83 ALA A O 1
ATOM 644 N N . SER A 1 84 ? -3.387 -16.275 -36.532 1.00 91.62 84 SER A N 1
ATOM 645 C CA . SER A 1 84 ? -2.945 -17.605 -36.098 1.00 91.62 84 SER A CA 1
ATOM 646 C C . SER A 1 84 ? -1.805 -17.498 -35.077 1.00 91.62 84 SER A C 1
ATOM 648 O O . SER A 1 84 ? -0.918 -16.653 -35.203 1.00 91.62 84 SER A O 1
ATOM 650 N N . VAL A 1 85 ? -1.773 -18.398 -34.085 1.00 92.00 85 VAL A N 1
ATOM 651 C CA . VAL A 1 85 ? -0.659 -18.478 -33.113 1.00 92.00 85 VAL A CA 1
ATOM 652 C C . VAL A 1 85 ? 0.681 -18.639 -33.835 1.00 92.00 85 VAL A C 1
ATOM 654 O O . VAL A 1 85 ? 1.674 -18.036 -33.441 1.00 92.00 85 VAL A O 1
ATOM 657 N N . HIS A 1 86 ? 0.704 -19.401 -34.930 1.00 91.69 86 HIS A N 1
ATOM 658 C CA . HIS A 1 86 ? 1.906 -19.623 -35.728 1.00 91.69 86 HIS A CA 1
ATOM 659 C C . HIS A 1 86 ? 2.427 -18.344 -36.403 1.00 91.69 86 HIS A C 1
ATOM 661 O O . HIS A 1 86 ? 3.632 -18.106 -36.445 1.00 91.69 86 HIS A O 1
ATOM 667 N N . GLU A 1 87 ? 1.538 -17.503 -36.928 1.00 89.81 87 GLU A N 1
ATOM 668 C CA . GLU A 1 87 ? 1.904 -16.203 -37.496 1.00 89.81 87 GLU A CA 1
ATOM 669 C C . GLU A 1 87 ? 2.469 -15.257 -36.434 1.00 89.81 87 GLU A C 1
ATOM 671 O O . GLU A 1 87 ? 3.525 -14.665 -36.648 1.00 89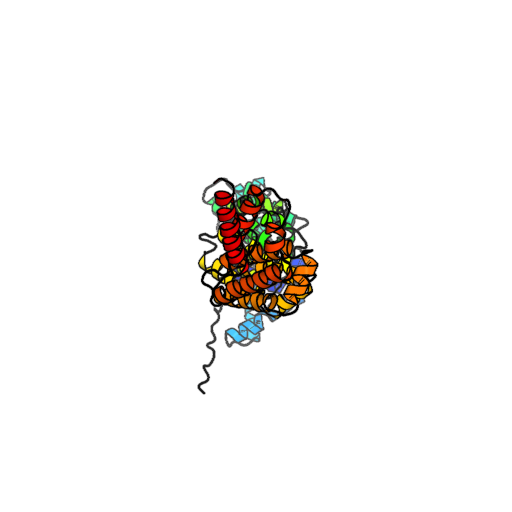.81 87 GLU A O 1
ATOM 676 N N . VAL A 1 88 ? 1.836 -15.194 -35.260 1.00 90.25 88 VAL A N 1
ATOM 677 C CA . VAL A 1 88 ? 2.330 -14.387 -34.137 1.00 90.25 88 VAL A CA 1
ATOM 678 C C . VAL A 1 88 ? 3.705 -14.861 -33.667 1.00 90.25 88 VAL A C 1
ATOM 680 O O . VAL A 1 88 ? 4.607 -14.041 -33.517 1.00 90.25 88 VAL A O 1
ATOM 683 N N . MET A 1 89 ? 3.889 -16.172 -33.480 1.00 90.94 89 MET A N 1
ATOM 684 C CA . MET A 1 89 ? 5.181 -16.751 -33.095 1.00 90.94 89 MET A CA 1
ATOM 685 C C . MET A 1 89 ? 6.281 -16.367 -34.088 1.00 90.94 89 MET A C 1
ATOM 687 O O . MET A 1 89 ? 7.342 -15.916 -33.667 1.00 90.94 89 MET A O 1
ATOM 691 N N . ARG A 1 90 ? 6.027 -16.483 -35.401 1.00 91.19 90 ARG A N 1
ATOM 692 C CA . ARG A 1 90 ? 7.001 -16.084 -36.433 1.00 91.19 90 ARG A CA 1
ATOM 693 C C . ARG A 1 90 ? 7.389 -14.608 -36.327 1.00 91.19 90 ARG A C 1
ATOM 695 O O . ARG A 1 90 ? 8.568 -14.296 -36.453 1.00 91.19 90 ARG A O 1
ATOM 702 N N . GLY A 1 91 ? 6.429 -13.720 -36.067 1.00 90.25 91 GLY A N 1
ATOM 703 C CA . GLY A 1 91 ? 6.703 -12.296 -35.859 1.00 90.25 91 GLY A CA 1
ATOM 704 C C . GLY A 1 91 ? 7.566 -12.028 -34.621 1.00 90.25 91 GLY A C 1
ATOM 705 O O . GLY A 1 91 ? 8.537 -11.280 -34.706 1.00 90.25 91 GLY A O 1
ATOM 706 N N . LEU A 1 92 ? 7.254 -12.678 -33.494 1.00 90.56 92 LEU A N 1
ATOM 707 C CA . LEU A 1 92 ? 8.033 -12.552 -32.255 1.00 90.56 92 LEU A CA 1
ATOM 708 C C . LEU A 1 92 ? 9.481 -13.028 -32.441 1.00 90.56 92 LEU A C 1
ATOM 710 O O . LEU A 1 92 ? 10.402 -12.315 -32.047 1.00 90.56 92 LEU A O 1
ATOM 714 N N . HIS A 1 93 ? 9.677 -14.178 -33.096 1.00 91.81 93 HIS A N 1
ATOM 715 C CA . HIS A 1 93 ? 11.010 -14.674 -33.448 1.00 91.81 93 HIS A CA 1
ATOM 716 C C . HIS A 1 93 ? 11.762 -13.681 -34.334 1.00 91.81 93 HIS A C 1
ATOM 718 O O . HIS A 1 93 ? 12.875 -13.300 -33.999 1.00 91.81 93 HIS A O 1
ATOM 724 N N . ALA A 1 94 ? 11.139 -13.186 -35.408 1.00 92.38 94 ALA A N 1
ATOM 725 C CA . ALA A 1 94 ? 11.798 -12.260 -36.327 1.00 92.38 94 ALA A CA 1
ATOM 726 C C . ALA A 1 94 ? 12.286 -10.976 -35.632 1.00 92.38 94 ALA A C 1
ATOM 728 O O . ALA A 1 94 ? 13.387 -10.505 -35.910 1.00 92.38 94 ALA A O 1
ATOM 729 N N . VAL A 1 95 ? 11.491 -10.413 -34.716 1.00 92.75 95 VAL A N 1
ATOM 730 C CA . VAL A 1 95 ? 11.880 -9.219 -33.948 1.00 92.75 95 VAL A CA 1
ATOM 731 C C . VAL A 1 95 ? 12.996 -9.533 -32.951 1.00 92.75 95 VAL A C 1
ATOM 733 O O . VAL A 1 95 ? 13.940 -8.750 -32.828 1.00 92.75 95 VAL A O 1
ATOM 736 N N . ALA A 1 96 ? 12.919 -10.673 -32.261 1.00 92.25 96 ALA A N 1
ATOM 737 C CA . ALA A 1 96 ? 13.955 -11.096 -31.326 1.00 92.25 96 ALA A CA 1
ATOM 738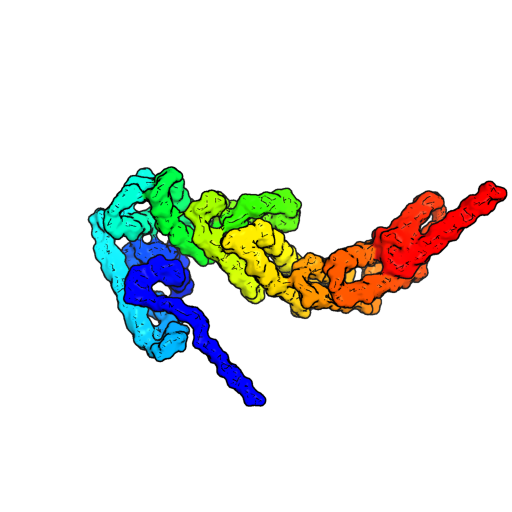 C C . ALA A 1 96 ? 15.289 -11.365 -32.035 1.00 92.25 96 ALA A C 1
ATOM 740 O O . ALA A 1 96 ? 16.312 -10.838 -31.607 1.00 92.25 96 ALA A O 1
ATOM 741 N N . ASP A 1 97 ? 15.273 -12.082 -33.159 1.00 93.06 97 ASP A N 1
ATOM 742 C CA . ASP A 1 97 ? 16.466 -12.383 -33.956 1.00 93.06 97 ASP A CA 1
ATOM 743 C C . ASP A 1 97 ? 17.123 -11.096 -34.478 1.00 93.06 97 ASP A C 1
ATOM 745 O O . ASP A 1 97 ? 18.345 -10.954 -34.442 1.00 93.06 97 ASP A O 1
ATOM 749 N N . GLN A 1 98 ? 16.323 -10.107 -34.905 1.00 93.44 98 GLN A N 1
ATOM 750 C CA . GLN A 1 98 ? 16.834 -8.785 -35.285 1.00 93.44 98 GLN A CA 1
ATOM 751 C C . GLN A 1 98 ? 17.520 -8.067 -34.115 1.00 93.44 98 GLN A C 1
ATOM 753 O O . GLN A 1 98 ? 18.567 -7.443 -34.309 1.00 93.44 98 GLN A O 1
ATOM 758 N N . ALA A 1 99 ? 16.943 -8.134 -32.913 1.00 92.56 99 ALA A N 1
ATOM 759 C CA . ALA A 1 99 ? 17.503 -7.499 -31.724 1.00 92.56 99 ALA A CA 1
ATOM 760 C C . ALA A 1 99 ? 18.800 -8.182 -31.270 1.00 92.56 99 ALA A C 1
ATOM 762 O O . ALA A 1 99 ? 19.804 -7.504 -31.054 1.00 92.56 99 ALA A O 1
ATOM 763 N N . ILE A 1 100 ? 18.806 -9.515 -31.219 1.00 92.56 100 ILE A N 1
ATOM 764 C CA . ILE A 1 100 ? 19.979 -10.340 -30.907 1.00 92.56 100 ILE A CA 1
ATOM 765 C C . ILE A 1 100 ? 21.113 -10.031 -31.889 1.00 92.56 100 ILE A C 1
ATOM 767 O O . ILE A 1 100 ? 22.216 -9.664 -31.479 1.00 92.56 100 ILE A O 1
ATOM 771 N N . ALA A 1 101 ? 20.832 -10.087 -33.195 1.00 92.00 101 ALA A N 1
ATOM 772 C CA . ALA A 1 101 ? 21.828 -9.831 -34.230 1.00 92.00 101 ALA A CA 1
ATOM 773 C C . ALA A 1 101 ? 22.398 -8.406 -34.171 1.00 92.00 101 ALA A C 1
ATOM 775 O O . ALA A 1 101 ? 23.559 -8.196 -34.529 1.00 92.00 101 ALA A O 1
ATOM 776 N N . ARG A 1 102 ? 21.602 -7.419 -33.739 1.00 90.06 102 ARG A N 1
ATOM 777 C CA . ARG A 1 102 ? 22.074 -6.051 -33.504 1.00 90.06 102 ARG A CA 1
ATOM 778 C C . ARG A 1 102 ? 23.020 -5.994 -32.305 1.00 90.06 102 ARG A C 1
ATOM 780 O O . ARG A 1 102 ? 24.141 -5.525 -32.462 1.00 90.06 102 ARG A O 1
ATOM 787 N N . ILE A 1 103 ? 22.604 -6.507 -31.146 1.00 90.38 103 ILE A N 1
ATOM 788 C CA . ILE A 1 103 ? 23.400 -6.445 -29.909 1.00 90.38 103 ILE A CA 1
ATOM 789 C C . ILE A 1 103 ? 24.753 -7.146 -30.094 1.00 90.38 103 ILE A C 1
ATOM 791 O O . ILE A 1 103 ? 25.788 -6.577 -29.756 1.00 90.38 103 ILE A O 1
ATOM 795 N N . LEU A 1 104 ? 24.770 -8.338 -30.701 1.00 90.00 104 LEU A N 1
ATOM 796 C CA . LEU A 1 104 ? 26.009 -9.086 -30.952 1.00 90.00 104 LEU A CA 1
ATOM 797 C C . LEU A 1 104 ? 26.930 -8.405 -31.974 1.00 90.00 104 LEU A C 1
ATOM 799 O O . LEU A 1 104 ? 28.151 -8.484 -31.867 1.00 90.00 104 LEU A O 1
ATOM 803 N N . ARG A 1 105 ? 26.367 -7.722 -32.979 1.00 87.19 105 ARG A N 1
ATOM 804 C CA . ARG A 1 105 ? 27.155 -6.950 -33.954 1.00 87.19 105 ARG A CA 1
ATOM 805 C C . ARG A 1 105 ? 27.837 -5.750 -33.305 1.00 87.19 105 ARG A C 1
ATOM 807 O O . ARG A 1 105 ? 28.938 -5.384 -33.726 1.00 87.19 105 ARG A O 1
ATOM 814 N N . ASP A 1 106 ? 27.172 -5.158 -32.322 1.00 84.56 106 ASP A N 1
ATOM 815 C CA . ASP A 1 106 ? 27.585 -3.919 -31.675 1.00 84.56 106 ASP A CA 1
ATOM 816 C C . ASP A 1 106 ? 28.624 -4.138 -30.556 1.00 84.56 106 ASP A C 1
ATOM 818 O O . ASP A 1 106 ? 29.177 -3.174 -30.044 1.00 84.56 106 ASP A O 1
ATOM 822 N N . GLU A 1 107 ? 28.978 -5.385 -30.231 1.00 82.62 107 GLU A N 1
ATOM 823 C CA . GLU A 1 107 ? 30.009 -5.748 -29.238 1.00 82.62 107 GLU A CA 1
ATOM 824 C C . GLU A 1 107 ? 31.455 -5.454 -29.686 1.00 82.62 107 GLU A C 1
ATOM 826 O O . GLU A 1 107 ? 32.417 -5.704 -28.962 1.00 82.62 107 GLU A O 1
ATOM 831 N N . LYS A 1 108 ? 31.656 -4.930 -30.898 1.00 75.81 108 LYS A N 1
ATOM 832 C CA . LYS A 1 108 ? 33.002 -4.627 -31.396 1.00 75.81 108 LYS A CA 1
ATOM 833 C C . LYS A 1 108 ? 33.738 -3.678 -30.431 1.00 75.81 108 LYS A C 1
ATOM 835 O O . LYS A 1 108 ? 33.151 -2.671 -30.027 1.00 75.81 108 LYS A O 1
ATOM 840 N N . PRO A 1 109 ? 35.022 -3.943 -30.110 1.00 65.00 109 PRO A N 1
ATOM 841 C CA . PRO A 1 109 ? 35.808 -3.079 -29.233 1.00 65.00 109 PRO A CA 1
ATOM 842 C C . PRO A 1 109 ? 35.752 -1.611 -29.676 1.00 65.00 109 PRO A C 1
ATOM 844 O O . PRO A 1 109 ? 35.950 -1.311 -30.855 1.00 65.00 109 PRO A O 1
ATOM 847 N N . GLY A 1 110 ? 35.460 -0.710 -28.735 1.00 64.44 110 GLY A N 1
ATOM 848 C CA . GLY A 1 110 ? 35.334 0.732 -28.978 1.00 64.44 110 GLY A CA 1
ATOM 849 C C . GLY A 1 110 ? 33.980 1.201 -29.528 1.00 64.44 110 GLY A C 1
ATOM 850 O O . GLY A 1 110 ? 33.803 2.402 -29.726 1.00 64.44 110 GLY A O 1
ATOM 851 N N . LEU A 1 111 ? 33.022 0.298 -29.780 1.00 69.62 111 LEU A N 1
ATOM 852 C CA . LEU A 1 111 ? 31.679 0.677 -30.231 1.00 69.62 111 LEU A CA 1
ATOM 853 C C . LEU A 1 111 ? 30.714 0.933 -29.065 1.00 69.62 111 LEU A C 1
ATOM 855 O O . LEU A 1 111 ? 29.866 1.812 -29.173 1.00 69.62 111 LEU A O 1
ATOM 859 N N . LEU A 1 112 ? 30.827 0.198 -27.959 1.00 74.38 112 LEU A N 1
ATOM 860 C CA . LEU A 1 112 ? 30.047 0.452 -26.744 1.00 74.38 112 LEU A CA 1
ATOM 861 C C . LEU A 1 112 ? 30.784 1.451 -25.851 1.00 74.38 112 LEU A C 1
ATOM 863 O O . LEU A 1 112 ? 32.013 1.483 -25.831 1.00 74.38 112 LEU A O 1
ATOM 867 N N . ALA A 1 113 ? 30.035 2.292 -25.134 1.00 70.62 113 ALA A N 1
ATOM 868 C CA . ALA A 1 113 ? 30.648 3.251 -24.229 1.00 70.62 113 ALA A CA 1
ATOM 869 C C . ALA A 1 113 ? 31.209 2.507 -23.010 1.00 70.62 113 ALA A C 1
ATOM 871 O O . ALA A 1 113 ? 30.452 1.925 -22.238 1.00 70.62 113 ALA A O 1
ATOM 872 N N . GLU A 1 114 ? 32.525 2.552 -22.830 1.00 71.50 114 GLU A N 1
ATOM 873 C CA . GLU A 1 114 ? 33.184 2.130 -21.598 1.00 71.50 114 GLU A CA 1
ATOM 874 C C . GLU A 1 114 ? 33.537 3.386 -20.804 1.00 71.50 114 GLU A C 1
ATOM 876 O O . GLU A 1 114 ? 34.314 4.226 -21.257 1.00 71.50 114 GLU A O 1
ATOM 881 N N . PHE A 1 115 ? 32.925 3.547 -19.634 1.00 76.50 115 PHE A N 1
ATOM 882 C CA . PHE A 1 115 ? 33.236 4.640 -18.722 1.00 76.50 115 PHE A CA 1
ATOM 883 C C . PHE A 1 115 ? 33.260 4.145 -17.278 1.00 76.50 115 PHE A C 1
ATOM 885 O O . PHE A 1 115 ? 32.493 3.266 -16.879 1.00 76.50 115 PHE A O 1
ATOM 892 N N . ASP A 1 116 ? 34.151 4.741 -16.492 1.00 77.62 116 ASP A N 1
ATOM 893 C CA . ASP A 1 116 ? 34.045 4.749 -15.040 1.00 77.62 116 ASP A CA 1
ATOM 894 C C . ASP A 1 116 ? 33.145 5.917 -14.592 1.00 77.62 116 ASP A C 1
ATOM 896 O O . ASP A 1 116 ? 32.552 6.628 -15.410 1.00 77.62 116 ASP A O 1
ATOM 900 N N . LEU A 1 117 ? 33.029 6.133 -13.280 1.00 80.81 117 LEU A N 1
ATOM 901 C CA . LEU A 1 117 ? 32.248 7.255 -12.754 1.00 80.81 117 LEU A CA 1
ATOM 902 C C . LEU A 1 117 ? 32.744 8.608 -13.284 1.00 80.81 117 LEU A C 1
ATOM 904 O O . LEU A 1 117 ? 31.928 9.464 -13.609 1.00 80.81 117 LEU A O 1
ATOM 908 N N . GLY A 1 118 ? 34.059 8.801 -13.413 1.00 80.56 118 GLY A N 1
ATOM 909 C CA . GLY A 1 118 ? 34.634 10.057 -13.899 1.00 80.56 118 GLY A CA 1
ATOM 910 C C . GLY A 1 118 ? 34.326 10.327 -15.374 1.00 80.56 118 GLY A C 1
ATOM 911 O O . GLY A 1 118 ? 34.162 11.480 -15.770 1.00 80.56 118 GLY A O 1
ATOM 912 N N . GLY A 1 119 ? 34.198 9.273 -16.182 1.00 84.44 119 GLY A N 1
ATOM 913 C CA . GLY A 1 119 ? 33.909 9.362 -17.613 1.00 84.44 119 GLY A CA 1
ATOM 914 C C . GLY A 1 119 ? 32.436 9.589 -17.973 1.00 84.44 119 GLY A C 1
ATOM 915 O O . GLY A 1 119 ? 32.152 10.001 -19.099 1.00 84.44 119 GLY A O 1
ATOM 916 N N . PHE A 1 120 ? 31.489 9.360 -17.055 1.00 89.62 120 PHE A N 1
ATOM 917 C CA . PHE A 1 120 ? 30.057 9.359 -17.385 1.00 89.62 120 PHE A CA 1
ATOM 918 C C . PHE A 1 120 ? 29.522 10.722 -17.855 1.00 89.62 120 PHE A C 1
ATOM 920 O O . PHE A 1 120 ? 28.801 10.791 -18.855 1.00 89.62 120 PHE A O 1
ATOM 927 N N . ALA A 1 121 ? 29.900 11.820 -17.189 1.00 89.00 121 ALA A N 1
ATOM 928 C CA . ALA A 1 121 ? 29.507 13.167 -17.614 1.00 89.00 121 ALA A CA 1
ATOM 929 C C . ALA A 1 121 ? 30.031 13.507 -19.013 1.00 89.00 121 ALA A C 1
ATOM 931 O O . ALA A 1 121 ? 29.294 14.045 -19.840 1.00 89.00 121 ALA A O 1
ATOM 932 N N . GLY A 1 122 ? 31.298 13.164 -19.271 1.00 85.81 122 GLY A N 1
ATOM 933 C CA . GLY A 1 122 ? 31.948 13.374 -20.561 1.00 85.81 122 GLY A CA 1
ATOM 934 C C . GLY A 1 122 ? 31.290 12.563 -21.666 1.00 85.81 122 GLY A C 1
ATOM 935 O O . GLY A 1 122 ? 31.061 13.102 -22.746 1.00 85.81 122 GLY A O 1
ATOM 936 N N . ALA A 1 123 ? 30.906 11.314 -21.370 1.00 85.12 123 ALA A N 1
ATOM 937 C CA . ALA A 1 123 ? 30.087 10.526 -22.271 1.00 85.12 123 ALA A CA 1
ATOM 938 C C . ALA A 1 123 ? 28.821 11.324 -22.595 1.00 85.12 123 ALA A C 1
ATOM 940 O O . ALA A 1 123 ? 28.676 11.749 -23.735 1.00 85.12 123 ALA A O 1
ATOM 941 N N . CYS A 1 124 ? 27.971 11.632 -21.607 1.00 85.88 124 CYS A N 1
ATOM 942 C CA . CYS A 1 124 ? 26.659 12.283 -21.782 1.00 85.88 124 CYS A CA 1
ATOM 943 C C . CYS A 1 124 ? 26.665 13.631 -22.531 1.00 85.88 124 CYS A C 1
ATOM 945 O O . CYS A 1 124 ? 25.610 14.068 -22.987 1.00 85.88 124 CYS A O 1
ATOM 947 N N . ALA A 1 125 ? 27.817 14.289 -22.658 1.00 83.44 125 ALA A N 1
ATOM 948 C CA . ALA A 1 125 ? 27.977 15.539 -23.397 1.00 83.44 125 ALA A CA 1
ATOM 949 C C . ALA A 1 125 ? 28.132 15.356 -24.925 1.00 83.44 125 ALA A C 1
ATOM 951 O O . ALA A 1 125 ? 28.124 16.346 -25.658 1.00 83.44 125 ALA A O 1
ATOM 952 N N . SER A 1 126 ? 28.284 14.123 -25.421 1.00 75.62 126 SER A N 1
ATOM 953 C CA . SER A 1 126 ? 28.471 13.843 -26.850 1.00 75.62 126 SER A CA 1
ATOM 954 C C . SER A 1 126 ? 27.194 14.044 -27.680 1.00 75.62 126 SER A C 1
ATOM 956 O O . SER A 1 126 ? 26.078 13.792 -27.229 1.00 75.62 126 SER A O 1
ATOM 958 N N . THR A 1 127 ? 27.362 14.482 -28.931 1.00 62.50 127 THR A N 1
ATOM 959 C CA . THR A 1 127 ? 26.279 14.808 -29.880 1.00 62.50 127 THR A CA 1
ATOM 960 C C . THR A 1 127 ? 26.152 13.808 -31.037 1.00 62.50 127 THR A C 1
ATOM 962 O O . THR A 1 127 ? 25.435 14.064 -32.005 1.00 62.50 127 THR A O 1
ATOM 965 N N . GLU A 1 128 ? 26.839 12.664 -30.970 1.00 67.75 128 GLU A N 1
ATOM 966 C CA . GLU A 1 128 ? 26.862 11.698 -32.073 1.00 67.75 128 GLU A CA 1
ATOM 967 C C . GLU A 1 128 ? 25.510 10.980 -32.312 1.00 67.75 128 GLU A C 1
ATOM 969 O O . GLU A 1 128 ? 24.756 10.691 -31.378 1.00 67.75 128 GLU A O 1
ATOM 974 N N . PRO A 1 129 ? 25.206 10.575 -33.560 1.00 49.75 129 PRO A N 1
ATOM 975 C CA . PRO A 1 129 ? 24.107 9.653 -33.846 1.00 49.75 129 PRO A CA 1
ATOM 976 C C . PRO A 1 129 ? 24.290 8.303 -33.118 1.00 49.75 129 PRO A C 1
ATOM 978 O O . PRO A 1 129 ? 25.410 7.832 -32.918 1.00 49.75 129 PRO A O 1
ATOM 981 N N . ALA A 1 130 ? 23.187 7.666 -32.702 1.00 62.66 130 ALA A N 1
ATOM 982 C CA . ALA A 1 130 ? 23.167 6.411 -31.923 1.00 62.66 130 ALA A CA 1
ATOM 983 C C . ALA A 1 130 ? 23.902 6.451 -30.561 1.00 62.66 130 ALA A C 1
ATOM 985 O O . ALA A 1 130 ? 24.118 5.416 -29.927 1.00 62.66 130 ALA A O 1
ATOM 986 N N . PHE A 1 131 ? 24.259 7.643 -30.083 1.00 77.19 131 PHE A N 1
ATOM 987 C CA . PHE A 1 131 ? 24.984 7.854 -28.836 1.00 77.19 131 PHE A CA 1
ATOM 988 C C . PHE A 1 131 ? 24.230 7.336 -27.591 1.00 77.19 131 PHE A C 1
ATOM 990 O O . PHE A 1 131 ? 24.823 6.660 -26.754 1.00 77.19 131 PHE A O 1
ATOM 997 N N . GLY A 1 132 ? 22.905 7.515 -27.519 1.00 85.25 132 GLY A N 1
ATOM 998 C CA . GLY A 1 132 ? 22.109 7.049 -26.372 1.00 85.25 132 GLY A CA 1
ATOM 999 C C . GLY A 1 132 ? 22.109 5.538 -26.154 1.00 85.25 132 GLY A C 1
ATOM 1000 O O . GLY A 1 132 ? 22.216 5.095 -25.016 1.00 85.25 132 GLY A O 1
ATOM 1001 N N . TYR A 1 133 ? 22.079 4.740 -27.225 1.00 88.06 133 TYR A N 1
ATOM 1002 C CA . TYR A 1 133 ? 22.163 3.280 -27.108 1.00 88.06 133 TYR A CA 1
ATOM 1003 C C . TYR A 1 133 ? 23.526 2.829 -26.560 1.00 88.06 133 TYR A C 1
ATOM 1005 O O . TYR A 1 133 ? 23.589 1.963 -25.690 1.00 88.06 133 TYR A O 1
ATOM 1013 N N . ARG A 1 134 ? 24.617 3.454 -27.022 1.00 87.88 134 ARG A N 1
ATOM 1014 C CA . ARG A 1 134 ? 25.979 3.137 -26.567 1.00 87.88 134 ARG A CA 1
ATOM 1015 C C . ARG A 1 134 ? 26.182 3.479 -25.095 1.00 87.88 134 ARG A C 1
ATOM 1017 O O . ARG A 1 134 ? 26.758 2.679 -24.365 1.00 87.88 134 ARG A O 1
ATOM 1024 N N . VAL A 1 135 ? 25.674 4.631 -24.651 1.00 89.81 135 VAL A N 1
ATOM 1025 C CA . VAL A 1 135 ? 25.713 5.014 -23.232 1.00 89.81 135 VAL A CA 1
ATOM 1026 C C . VAL A 1 135 ? 24.846 4.098 -22.390 1.00 89.81 135 VAL A C 1
ATOM 1028 O O . VAL A 1 135 ? 25.300 3.661 -21.342 1.00 89.81 135 VAL A O 1
ATOM 1031 N N . ALA A 1 136 ? 23.641 3.752 -22.845 1.00 92.31 136 ALA A N 1
ATOM 1032 C CA . ALA A 1 136 ? 22.784 2.805 -22.138 1.00 92.31 136 ALA A CA 1
ATOM 1033 C C . ALA A 1 136 ? 23.454 1.427 -21.970 1.00 92.31 136 ALA A C 1
ATOM 1035 O O . ALA A 1 136 ? 23.359 0.829 -20.900 1.00 92.31 136 ALA A O 1
ATOM 1036 N N . ALA A 1 137 ? 24.216 0.967 -22.968 1.00 91.69 137 ALA A N 1
ATOM 1037 C CA . ALA A 1 137 ? 25.053 -0.225 -22.839 1.00 91.69 137 ALA A CA 1
ATOM 1038 C C . ALA A 1 137 ? 26.188 -0.063 -21.822 1.00 91.69 137 ALA A C 1
ATOM 1040 O O . ALA A 1 137 ? 26.401 -0.964 -21.012 1.00 91.69 137 ALA A O 1
ATOM 1041 N N . GLY A 1 138 ? 26.844 1.099 -21.789 1.00 91.69 138 GLY A N 1
ATOM 1042 C CA . GLY A 1 138 ? 27.813 1.432 -20.743 1.00 91.69 138 GLY A CA 1
ATOM 1043 C C . GLY A 1 138 ? 27.200 1.438 -19.339 1.00 91.69 138 GLY A C 1
ATOM 1044 O O . GLY A 1 138 ? 27.772 0.863 -18.418 1.00 91.69 138 GLY A O 1
ATOM 1045 N N . ILE A 1 139 ? 25.993 1.996 -19.176 1.00 94.81 139 ILE A N 1
ATOM 1046 C CA . ILE A 1 139 ? 25.234 1.967 -17.913 1.00 94.81 139 ILE A CA 1
ATOM 1047 C C . ILE A 1 139 ? 24.960 0.514 -17.503 1.00 94.81 139 ILE A C 1
ATOM 1049 O O . ILE A 1 139 ? 25.235 0.133 -16.366 1.00 94.81 139 ILE A O 1
ATOM 1053 N N . ALA A 1 140 ? 24.463 -0.314 -18.427 1.00 95.00 140 ALA A N 1
ATOM 1054 C CA . ALA A 1 140 ? 24.173 -1.721 -18.161 1.00 95.00 140 ALA A CA 1
ATOM 1055 C C . ALA A 1 140 ? 25.431 -2.509 -17.755 1.00 95.00 140 ALA A C 1
ATOM 1057 O O . ALA A 1 140 ? 25.389 -3.293 -16.806 1.00 95.00 140 ALA A O 1
ATOM 1058 N N . ALA A 1 141 ? 26.560 -2.281 -18.433 1.00 92.50 141 ALA A N 1
ATOM 1059 C CA . ALA A 1 141 ? 27.846 -2.881 -18.084 1.00 92.50 141 ALA A CA 1
ATOM 1060 C C . ALA A 1 141 ? 28.357 -2.390 -16.719 1.00 92.50 141 ALA A C 1
ATOM 1062 O O . ALA A 1 141 ? 28.826 -3.189 -15.911 1.00 92.50 141 ALA A O 1
ATOM 1063 N N . TYR A 1 142 ? 28.208 -1.098 -16.416 1.00 93.62 142 TYR A N 1
ATOM 1064 C CA . TYR A 1 142 ? 28.587 -0.537 -15.123 1.00 93.62 142 TYR A CA 1
ATOM 1065 C C . TYR A 1 142 ? 27.765 -1.142 -13.978 1.00 93.62 142 TYR A C 1
ATOM 1067 O O . TYR A 1 142 ? 28.327 -1.481 -12.937 1.00 93.62 142 TYR A O 1
ATOM 1075 N N . MET A 1 143 ? 26.453 -1.315 -14.159 1.00 94.81 143 MET A N 1
ATOM 1076 C CA . MET A 1 143 ? 25.556 -1.934 -13.174 1.00 94.81 143 MET A CA 1
ATOM 1077 C C . MET A 1 143 ? 25.842 -3.425 -12.955 1.00 94.81 143 MET A C 1
ATOM 1079 O O . MET A 1 143 ? 25.645 -3.924 -11.848 1.00 94.81 143 MET A O 1
ATOM 1083 N N . ALA A 1 144 ? 26.336 -4.128 -13.977 1.00 93.12 144 ALA A N 1
ATOM 1084 C CA . ALA A 1 144 ? 26.634 -5.560 -13.931 1.00 93.12 144 ALA A CA 1
ATOM 1085 C C . ALA A 1 144 ? 27.619 -5.969 -12.825 1.00 93.12 144 ALA A C 1
ATOM 1087 O O . ALA A 1 144 ? 27.630 -7.129 -12.428 1.00 93.12 144 ALA A O 1
ATOM 1088 N N . ALA A 1 145 ? 28.450 -5.035 -12.358 1.00 91.94 145 ALA A N 1
ATOM 1089 C CA . ALA A 1 145 ? 29.459 -5.275 -11.331 1.00 91.94 145 ALA A CA 1
ATOM 1090 C C . ALA A 1 145 ? 28.897 -5.342 -9.896 1.00 91.94 145 ALA A C 1
ATOM 1092 O O . ALA A 1 145 ? 29.662 -5.574 -8.964 1.00 91.94 145 ALA A O 1
ATOM 1093 N N . ALA A 1 146 ? 27.601 -5.094 -9.690 1.00 93.94 146 ALA A N 1
ATOM 1094 C CA . ALA A 1 146 ? 26.971 -5.237 -8.379 1.00 93.94 146 ALA A CA 1
ATOM 1095 C C . ALA A 1 146 ? 26.667 -6.705 -8.034 1.00 93.94 146 ALA A C 1
ATOM 1097 O O . ALA A 1 146 ? 26.288 -7.487 -8.904 1.00 93.94 146 ALA A O 1
ATOM 1098 N N . GLU A 1 147 ? 26.779 -7.043 -6.747 1.00 90.19 147 GLU A N 1
ATOM 1099 C CA . GLU A 1 147 ? 26.528 -8.394 -6.214 1.00 90.19 147 GLU A CA 1
ATOM 1100 C C . GLU A 1 147 ? 25.033 -8.704 -6.019 1.00 90.19 147 GLU A C 1
ATOM 1102 O O . GLU A 1 147 ? 24.617 -9.864 -6.039 1.00 90.19 147 GLU A O 1
ATOM 1107 N N . ASP A 1 148 ? 24.216 -7.667 -5.824 1.00 92.06 148 ASP A N 1
ATOM 1108 C CA . ASP A 1 148 ? 22.783 -7.773 -5.572 1.00 92.06 148 ASP A CA 1
ATOM 1109 C C . ASP A 1 148 ? 21.988 -6.608 -6.196 1.00 92.06 148 ASP A C 1
ATOM 1111 O O . ASP A 1 148 ? 22.531 -5.704 -6.841 1.00 92.06 148 ASP A O 1
ATOM 1115 N N . TRP A 1 149 ? 20.662 -6.642 -6.040 1.00 92.31 149 TRP A N 1
ATOM 1116 C CA . TRP A 1 149 ? 19.760 -5.649 -6.628 1.00 92.31 149 TRP A CA 1
ATOM 1117 C C . TRP A 1 149 ? 19.926 -4.256 -6.007 1.00 92.31 149 TRP A C 1
ATOM 1119 O O . TRP A 1 149 ? 19.879 -3.256 -6.725 1.00 92.31 149 TRP A O 1
ATOM 1129 N N . GLY A 1 150 ? 20.146 -4.178 -4.693 1.00 93.25 150 GLY A N 1
ATOM 1130 C CA . GLY A 1 150 ? 20.402 -2.938 -3.967 1.00 93.25 150 GLY A CA 1
ATOM 1131 C C . GLY A 1 150 ? 21.690 -2.269 -4.439 1.00 93.25 150 GLY A C 1
ATOM 1132 O O . GLY A 1 150 ? 21.690 -1.075 -4.732 1.00 93.25 150 GLY A O 1
ATOM 1133 N N . GLY A 1 151 ? 22.754 -3.047 -4.630 1.00 95.50 151 GLY A N 1
ATOM 1134 C CA . GLY A 1 151 ? 24.014 -2.603 -5.209 1.00 95.50 151 GLY A CA 1
ATOM 1135 C C . GLY A 1 151 ? 23.851 -2.085 -6.636 1.00 95.50 151 GLY A C 1
ATOM 1136 O O . GLY A 1 151 ? 24.456 -1.074 -6.987 1.00 95.50 151 GLY A O 1
ATOM 1137 N N . LYS A 1 152 ? 22.989 -2.699 -7.460 1.00 96.06 152 LYS A N 1
ATOM 1138 C CA . LYS A 1 152 ? 22.675 -2.166 -8.801 1.00 96.06 152 LYS A CA 1
ATOM 1139 C C . LYS A 1 152 ? 22.009 -0.799 -8.739 1.00 96.06 152 LYS A C 1
ATOM 1141 O O . LYS A 1 152 ? 22.344 0.071 -9.542 1.00 96.06 152 LYS A O 1
ATOM 1146 N N . VAL A 1 153 ? 21.090 -0.607 -7.793 1.00 95.94 153 VAL A N 1
ATOM 1147 C CA . VAL A 1 153 ? 20.442 0.690 -7.565 1.00 95.94 153 VAL A CA 1
ATOM 1148 C C . VAL A 1 153 ? 21.473 1.717 -7.109 1.00 95.94 153 VAL A C 1
ATOM 1150 O O . VAL A 1 153 ? 21.545 2.784 -7.705 1.00 95.94 153 VAL A O 1
ATOM 1153 N N . GLU A 1 154 ? 22.324 1.393 -6.133 1.00 96.31 154 GLU A N 1
ATOM 1154 C CA . GLU A 1 154 ? 23.387 2.297 -5.670 1.00 96.31 154 GLU A CA 1
ATOM 1155 C C . GLU A 1 154 ? 24.327 2.706 -6.809 1.00 96.31 154 GLU A C 1
ATOM 1157 O O . GLU A 1 154 ? 24.568 3.893 -7.009 1.00 96.31 154 GLU A O 1
ATOM 1162 N N . ARG A 1 155 ? 24.767 1.750 -7.634 1.00 95.81 155 ARG A N 1
ATOM 1163 C CA . ARG A 1 155 ? 25.612 2.026 -8.804 1.00 95.81 155 ARG A CA 1
ATOM 1164 C C . ARG A 1 155 ? 24.917 2.917 -9.832 1.00 95.81 155 ARG A C 1
ATOM 1166 O O . ARG A 1 155 ? 25.531 3.841 -10.359 1.00 95.81 155 ARG A O 1
ATOM 1173 N N . ALA A 1 156 ? 23.636 2.682 -10.112 1.00 96.00 156 ALA A N 1
ATOM 1174 C CA . ALA A 1 156 ? 22.867 3.569 -10.981 1.00 96.00 156 ALA A CA 1
ATOM 1175 C C . ALA A 1 156 ? 22.761 4.985 -10.383 1.00 96.00 156 ALA A C 1
ATOM 1177 O O . ALA A 1 156 ? 22.903 5.969 -11.106 1.00 96.00 156 ALA A O 1
ATOM 1178 N N . LEU A 1 157 ? 22.579 5.109 -9.065 1.00 96.56 157 LEU A N 1
ATOM 1179 C CA . LEU A 1 157 ? 22.542 6.396 -8.367 1.00 96.56 157 LEU A CA 1
ATOM 1180 C C . LEU A 1 157 ? 23.918 7.076 -8.282 1.00 96.56 157 LEU A C 1
ATOM 1182 O O . LEU A 1 157 ? 23.982 8.304 -8.225 1.00 96.56 157 LEU A O 1
ATOM 1186 N N . ASP A 1 158 ? 25.023 6.332 -8.304 1.00 96.69 158 ASP A N 1
ATOM 1187 C CA . ASP A 1 158 ? 26.368 6.904 -8.432 1.00 96.69 158 ASP A CA 1
ATOM 1188 C C . ASP A 1 158 ? 26.548 7.577 -9.794 1.00 96.69 158 ASP A C 1
ATOM 1190 O O . ASP A 1 158 ? 27.089 8.680 -9.868 1.00 96.69 158 ASP A O 1
ATOM 1194 N N . LEU A 1 159 ? 25.995 6.986 -10.858 1.00 95.81 159 LEU A N 1
ATOM 1195 C CA . LEU A 1 159 ? 25.957 7.617 -12.179 1.00 95.81 159 LEU A CA 1
ATOM 1196 C C . LEU A 1 159 ? 25.085 8.881 -12.194 1.00 95.81 159 LEU A C 1
ATOM 1198 O O . LEU A 1 159 ? 25.431 9.840 -12.873 1.00 95.81 159 LEU A O 1
ATOM 1202 N N . VAL A 1 160 ? 24.005 8.945 -11.407 1.00 94.88 160 VAL A N 1
ATOM 1203 C CA . VAL A 1 160 ? 23.210 10.184 -11.251 1.00 94.88 160 VAL A CA 1
ATOM 1204 C C . VAL A 1 160 ? 24.040 11.311 -10.641 1.00 94.88 160 VAL A C 1
ATOM 1206 O O . VAL A 1 160 ? 23.925 12.462 -11.061 1.00 94.88 160 VAL A O 1
ATOM 1209 N N . VAL A 1 161 ? 24.871 10.988 -9.647 1.00 94.50 161 VAL A N 1
ATOM 1210 C CA . VAL A 1 161 ? 25.772 11.953 -9.001 1.00 94.50 161 VAL A CA 1
ATOM 1211 C C . VAL A 1 161 ? 26.900 12.363 -9.947 1.00 94.50 161 VAL A C 1
ATOM 1213 O O . VAL A 1 161 ? 27.267 13.534 -9.981 1.00 94.50 161 VAL A O 1
ATOM 1216 N N . ALA A 1 162 ? 27.419 11.420 -10.732 1.00 94.19 162 ALA A N 1
ATOM 1217 C CA . ALA A 1 162 ? 28.454 11.668 -11.729 1.00 94.19 162 ALA A CA 1
ATOM 1218 C C . ALA A 1 162 ? 27.938 12.344 -13.011 1.00 94.19 162 ALA A C 1
ATOM 1220 O O . ALA A 1 162 ? 28.741 12.767 -13.839 1.00 94.19 162 ALA A O 1
ATOM 1221 N N . ALA A 1 163 ? 26.620 12.427 -13.211 1.00 92.31 163 ALA A N 1
ATOM 1222 C CA . ALA A 1 163 ? 26.022 13.104 -14.353 1.00 92.31 163 ALA A CA 1
ATOM 1223 C C . ALA A 1 163 ? 26.317 14.616 -14.318 1.00 92.31 163 ALA A C 1
ATOM 1225 O O . ALA A 1 163 ? 26.583 15.175 -13.250 1.00 92.31 163 ALA A O 1
ATOM 1226 N N . PRO A 1 164 ? 26.205 15.323 -15.459 1.00 91.44 164 PRO A N 1
ATOM 1227 C CA . PRO A 1 164 ? 26.286 16.779 -15.473 1.00 91.44 164 PRO A CA 1
ATOM 1228 C C . PRO A 1 164 ? 25.326 17.419 -14.452 1.00 91.44 164 PRO A C 1
ATOM 1230 O O . PRO A 1 164 ? 24.234 16.901 -14.187 1.00 91.44 164 PRO A O 1
ATOM 1233 N N . ALA A 1 165 ? 25.738 18.546 -13.865 1.00 90.06 165 ALA A N 1
ATOM 1234 C CA . ALA A 1 165 ? 24.993 19.205 -12.790 1.00 90.06 165 ALA A CA 1
ATOM 1235 C C . ALA A 1 165 ? 23.642 19.769 -13.260 1.00 90.06 165 ALA A C 1
ATOM 1237 O O . ALA A 1 165 ? 22.672 19.745 -12.504 1.00 90.06 165 ALA A O 1
ATOM 1238 N N . ASP A 1 166 ? 23.560 20.221 -14.512 1.00 90.62 166 ASP A N 1
ATOM 1239 C CA . ASP A 1 166 ? 22.379 20.827 -15.119 1.00 90.62 166 ASP A CA 1
ATOM 1240 C C . ASP A 1 166 ? 22.393 20.742 -16.663 1.00 90.62 166 ASP A C 1
ATOM 1242 O O . ASP A 1 166 ? 23.285 20.164 -17.292 1.00 90.62 166 ASP A O 1
ATOM 1246 N N . GLY A 1 167 ? 21.334 21.269 -17.285 1.00 91.31 167 GLY A N 1
ATOM 1247 C CA . GLY A 1 167 ? 21.216 21.411 -18.736 1.00 91.31 167 GLY A CA 1
ATOM 1248 C C . GLY A 1 167 ? 20.810 20.144 -19.514 1.00 91.31 167 GLY A C 1
ATOM 1249 O O . GLY A 1 167 ? 20.476 19.106 -18.933 1.00 91.31 167 GLY A O 1
ATOM 1250 N N . PRO A 1 168 ? 20.815 20.219 -20.861 1.00 90.31 168 PRO A N 1
ATOM 1251 C CA . PRO A 1 168 ? 20.390 19.125 -21.738 1.00 90.31 168 PRO A CA 1
ATOM 1252 C C . PRO A 1 168 ? 21.158 17.812 -21.542 1.00 90.31 168 PRO A C 1
ATOM 1254 O O . PRO A 1 168 ? 20.558 16.744 -21.618 1.00 90.31 168 PRO A O 1
ATOM 1257 N N . ALA A 1 169 ? 22.459 17.877 -21.242 1.00 90.62 169 ALA A N 1
ATOM 1258 C CA . ALA A 1 169 ? 23.279 16.687 -21.008 1.00 90.62 169 ALA A CA 1
ATOM 1259 C C . ALA A 1 169 ? 22.879 15.952 -19.715 1.00 90.62 169 ALA A C 1
ATOM 1261 O O . ALA A 1 169 ? 22.850 14.722 -19.692 1.00 90.62 169 ALA A O 1
ATOM 1262 N N . ARG A 1 170 ? 22.484 16.687 -18.660 1.00 92.75 170 ARG A N 1
ATOM 1263 C CA . ARG A 1 170 ? 21.891 16.088 -17.454 1.00 92.75 170 ARG A CA 1
ATOM 1264 C C . ARG A 1 170 ? 20.556 15.427 -17.768 1.00 92.75 170 ARG A C 1
ATOM 1266 O O . ARG A 1 170 ? 20.349 14.276 -17.399 1.00 92.75 170 ARG A O 1
ATOM 1273 N N . ALA A 1 171 ? 19.660 16.138 -18.453 1.00 92.25 171 ALA A N 1
ATOM 1274 C CA . ALA A 1 171 ? 18.346 15.602 -18.807 1.00 92.25 171 ALA A CA 1
ATOM 1275 C C . ALA A 1 171 ? 18.469 14.311 -19.635 1.00 92.25 171 ALA A C 1
ATOM 1277 O O . ALA A 1 171 ? 17.766 13.335 -19.383 1.00 92.25 171 ALA A O 1
ATOM 1278 N N . PHE A 1 172 ? 19.420 14.283 -20.568 1.00 92.44 172 PHE A N 1
ATOM 1279 C CA . PHE A 1 172 ? 19.759 13.096 -21.338 1.00 92.44 172 PHE A CA 1
ATOM 1280 C C . PHE A 1 172 ? 20.268 11.950 -20.450 1.00 92.44 172 PHE A C 1
ATOM 1282 O O . PHE A 1 172 ? 19.730 10.847 -20.535 1.00 92.44 172 PHE A O 1
ATOM 1289 N N . ALA A 1 173 ? 21.227 12.207 -19.554 1.00 93.50 173 ALA A N 1
ATOM 1290 C CA . ALA A 1 173 ? 21.740 11.202 -18.620 1.00 93.50 173 ALA A CA 1
ATOM 1291 C C . ALA A 1 173 ? 20.617 10.574 -17.774 1.00 93.50 173 ALA A C 1
ATOM 1293 O O . ALA A 1 173 ? 20.497 9.349 -17.703 1.00 93.50 173 ALA A O 1
ATOM 1294 N N . LEU A 1 174 ? 19.746 11.408 -17.195 1.00 95.25 174 LEU A N 1
ATOM 1295 C CA . LEU A 1 174 ? 18.604 10.948 -16.401 1.00 95.25 174 LEU A CA 1
ATOM 1296 C C . LEU A 1 174 ? 17.608 10.143 -17.245 1.00 95.25 174 LEU A C 1
ATOM 1298 O O . LEU A 1 174 ? 17.130 9.109 -16.787 1.00 95.25 174 LEU A O 1
ATOM 1302 N N . SER A 1 175 ? 17.363 10.546 -18.498 1.00 93.75 175 SER A N 1
ATOM 1303 C CA . SER A 1 175 ? 16.472 9.813 -19.410 1.00 93.75 175 SER A CA 1
ATOM 1304 C C . SER A 1 175 ? 16.966 8.405 -19.766 1.00 93.75 175 SER A C 1
ATOM 1306 O O . SER A 1 175 ? 16.156 7.550 -20.119 1.00 93.75 175 SER A O 1
ATOM 1308 N N . LEU A 1 176 ? 18.277 8.149 -19.662 1.00 93.69 176 LEU A N 1
ATOM 1309 C CA . LEU A 1 176 ? 18.867 6.823 -19.868 1.00 93.69 176 LEU A CA 1
ATOM 1310 C C . LEU A 1 176 ? 18.909 5.990 -18.580 1.00 93.69 176 LEU A C 1
ATOM 1312 O O . LEU A 1 176 ? 18.755 4.771 -18.641 1.00 93.69 176 LEU A O 1
ATOM 1316 N N . LEU A 1 177 ? 19.092 6.633 -17.422 1.00 96.00 177 LEU A N 1
ATOM 1317 C CA . LEU A 1 177 ? 19.126 5.973 -16.111 1.00 96.00 177 LEU A CA 1
ATOM 1318 C C . LEU A 1 177 ? 17.730 5.594 -15.600 1.00 96.00 177 LEU A C 1
ATOM 1320 O O . LEU A 1 177 ? 17.567 4.547 -14.975 1.00 96.00 177 LEU A O 1
ATOM 1324 N N . GLU A 1 178 ? 16.714 6.414 -15.876 1.00 96.44 178 GLU A N 1
ATOM 1325 C CA . GLU A 1 178 ? 15.350 6.179 -15.397 1.00 96.44 178 GLU A CA 1
ATOM 1326 C C . GLU A 1 178 ? 14.766 4.835 -15.877 1.00 96.44 178 GLU A C 1
ATOM 1328 O O . GLU A 1 178 ? 14.249 4.101 -15.034 1.00 96.44 178 GLU A O 1
ATOM 1333 N N . PRO A 1 179 ? 14.895 4.428 -17.159 1.00 95.12 179 PRO A N 1
ATOM 1334 C CA . PRO A 1 179 ? 14.539 3.084 -17.615 1.00 95.12 179 PRO A CA 1
ATOM 1335 C C . PRO A 1 179 ? 15.177 1.945 -16.813 1.00 95.12 179 PRO A C 1
ATOM 1337 O O . PRO A 1 179 ? 14.500 0.973 -16.489 1.00 95.12 179 PRO A O 1
ATOM 1340 N N . ALA A 1 180 ? 16.464 2.061 -16.474 1.00 95.06 180 ALA A N 1
ATOM 1341 C CA . ALA A 1 180 ? 17.170 1.036 -15.710 1.00 95.06 180 ALA A CA 1
ATOM 1342 C C . ALA A 1 180 ? 16.633 0.945 -14.272 1.00 95.06 180 ALA A C 1
ATOM 1344 O O . ALA A 1 180 ? 16.379 -0.147 -13.764 1.00 95.06 180 ALA A O 1
ATOM 1345 N N . LEU A 1 181 ? 16.394 2.095 -13.634 1.00 96.75 181 LEU A N 1
ATOM 1346 C CA . LEU A 1 181 ? 15.798 2.169 -12.297 1.00 96.75 181 LEU A CA 1
ATOM 1347 C C . LEU A 1 181 ? 14.342 1.680 -12.277 1.00 96.75 181 LEU A C 1
ATOM 1349 O O . LEU A 1 181 ? 13.935 1.025 -11.319 1.00 96.75 181 LEU A O 1
ATOM 1353 N N . GLN A 1 182 ? 13.565 1.952 -13.330 1.00 95.06 182 GLN A N 1
ATOM 1354 C CA . GLN A 1 182 ? 12.211 1.418 -13.505 1.00 95.06 182 GLN A CA 1
ATOM 1355 C C . GLN A 1 182 ? 12.206 -0.101 -13.559 1.00 95.06 182 GLN A C 1
ATOM 1357 O O . GLN A 1 182 ? 11.425 -0.726 -12.849 1.00 95.06 182 GLN A O 1
ATOM 1362 N N . ASP A 1 183 ? 13.097 -0.693 -14.346 1.00 95.00 183 ASP A N 1
ATOM 1363 C CA . ASP A 1 183 ? 13.190 -2.140 -14.472 1.00 95.00 183 ASP A CA 1
ATOM 1364 C C . ASP A 1 183 ? 13.644 -2.799 -13.151 1.00 95.00 183 ASP A C 1
ATOM 1366 O O . ASP A 1 183 ? 13.088 -3.823 -12.745 1.00 95.00 183 ASP A O 1
ATOM 1370 N N . LEU A 1 184 ? 14.586 -2.177 -12.427 1.00 94.12 184 LEU A N 1
ATOM 1371 C CA . LEU A 1 184 ? 14.995 -2.603 -11.080 1.00 94.12 184 LEU A CA 1
ATOM 1372 C C . LEU A 1 184 ? 13.827 -2.559 -10.081 1.00 94.12 184 LEU A C 1
ATOM 1374 O O . LEU A 1 184 ? 13.631 -3.505 -9.322 1.00 94.12 184 LEU A O 1
ATOM 1378 N N . CYS A 1 185 ? 13.022 -1.493 -10.113 1.00 93.19 185 CYS A N 1
ATOM 1379 C CA . CYS A 1 185 ? 11.815 -1.358 -9.291 1.00 93.19 185 CYS A CA 1
ATOM 1380 C C . CYS A 1 185 ? 10.627 -2.194 -9.807 1.00 93.19 185 CYS A C 1
ATOM 1382 O O . CYS A 1 185 ? 9.613 -2.332 -9.123 1.00 93.19 185 CYS A O 1
ATOM 1384 N N . GLY A 1 186 ? 10.712 -2.736 -11.022 1.00 88.06 186 GLY A N 1
ATOM 1385 C CA . GLY A 1 186 ? 9.736 -3.672 -11.570 1.00 88.06 186 GLY A CA 1
ATOM 1386 C C . GLY A 1 186 ? 9.862 -5.052 -10.926 1.00 88.06 186 GLY A C 1
ATOM 1387 O O . GLY A 1 186 ? 8.847 -5.675 -10.611 1.00 88.06 186 GLY A O 1
ATOM 1388 N N . SER A 1 187 ? 11.097 -5.483 -10.658 1.00 87.12 187 SER A N 1
ATOM 1389 C CA . SER A 1 187 ? 11.422 -6.767 -10.028 1.00 87.12 187 SER A CA 1
ATOM 1390 C C . SER A 1 187 ? 10.958 -6.838 -8.568 1.00 87.12 187 SER A C 1
ATOM 1392 O O . SER A 1 187 ? 11.215 -5.930 -7.777 1.00 87.12 187 SER A O 1
ATOM 1394 N N . GLU A 1 188 ? 10.317 -7.948 -8.183 1.00 85.88 188 GLU A N 1
ATOM 1395 C CA . GLU A 1 188 ? 9.941 -8.213 -6.786 1.00 85.88 188 GLU A CA 1
ATOM 1396 C C . GLU A 1 188 ? 11.179 -8.282 -5.879 1.00 85.88 188 GLU A C 1
ATOM 1398 O O . GLU A 1 188 ? 11.210 -7.645 -4.826 1.00 85.88 188 GLU A O 1
ATOM 1403 N N . ALA A 1 189 ? 12.239 -8.961 -6.332 1.00 85.88 189 ALA A N 1
ATOM 1404 C CA . ALA A 1 189 ? 13.504 -9.045 -5.604 1.00 85.88 189 ALA A CA 1
ATOM 1405 C C . ALA A 1 189 ? 14.184 -7.673 -5.458 1.00 85.88 189 ALA A C 1
ATOM 1407 O O . ALA A 1 189 ? 14.743 -7.368 -4.404 1.00 85.88 189 ALA A O 1
ATOM 1408 N N . GLY A 1 190 ? 14.096 -6.832 -6.494 1.00 87.31 190 GLY A N 1
ATOM 1409 C CA . GLY A 1 190 ? 14.614 -5.467 -6.453 1.00 87.31 190 GLY A CA 1
ATOM 1410 C C . GLY A 1 190 ? 13.890 -4.612 -5.418 1.00 87.31 190 GLY A C 1
ATOM 1411 O O . GLY A 1 190 ? 14.522 -4.029 -4.539 1.00 87.31 190 GLY A O 1
ATOM 1412 N N . LEU A 1 191 ? 12.556 -4.594 -5.454 1.00 90.88 191 LEU A N 1
ATOM 1413 C CA . LEU A 1 191 ? 11.763 -3.836 -4.485 1.00 90.88 191 LEU A CA 1
ATOM 1414 C C . LEU A 1 191 ? 11.924 -4.328 -3.048 1.00 90.88 191 LEU A C 1
ATOM 1416 O O . LEU A 1 191 ? 11.975 -3.499 -2.141 1.00 90.88 191 LEU A O 1
ATOM 1420 N N . ALA A 1 192 ? 12.033 -5.639 -2.830 1.00 89.94 192 ALA A N 1
ATOM 1421 C CA . ALA A 1 192 ? 12.256 -6.192 -1.498 1.00 89.94 192 ALA A CA 1
ATOM 1422 C C . ALA A 1 192 ? 13.528 -5.612 -0.853 1.00 89.94 192 ALA A C 1
ATOM 1424 O O . ALA A 1 192 ? 13.511 -5.223 0.312 1.00 89.94 192 ALA A O 1
ATOM 1425 N N . GLN A 1 193 ? 14.613 -5.450 -1.615 1.00 91.19 193 GLN A N 1
ATOM 1426 C CA . GLN A 1 193 ? 15.848 -4.846 -1.099 1.00 91.19 193 GLN A CA 1
ATOM 1427 C C . GLN A 1 193 ? 15.755 -3.322 -0.910 1.00 91.19 193 GLN A C 1
ATOM 1429 O O . GLN A 1 193 ? 16.471 -2.760 -0.083 1.00 91.19 193 GLN A O 1
ATOM 1434 N N . LEU A 1 194 ? 14.863 -2.643 -1.640 1.00 93.62 194 LEU A N 1
ATOM 1435 C CA . LEU A 1 194 ? 14.660 -1.192 -1.534 1.00 93.62 194 LEU A CA 1
ATOM 1436 C C . LEU A 1 194 ? 13.714 -0.771 -0.416 1.00 93.62 194 LEU A C 1
ATOM 1438 O O . LEU A 1 194 ? 13.831 0.342 0.090 1.00 93.62 194 LEU A O 1
ATOM 1442 N N . ILE A 1 195 ? 12.761 -1.624 -0.061 1.00 92.88 195 ILE A N 1
ATOM 1443 C CA . ILE A 1 195 ? 11.706 -1.301 0.903 1.00 92.88 195 ILE A CA 1
ATOM 1444 C C . ILE A 1 195 ? 11.960 -1.982 2.250 1.00 92.88 195 ILE A C 1
ATOM 1446 O O . ILE A 1 195 ? 11.610 -1.432 3.292 1.00 92.88 195 ILE A O 1
ATOM 1450 N N . GLY A 1 196 ? 12.595 -3.152 2.227 1.00 84.62 196 GLY A N 1
ATOM 1451 C CA . GLY A 1 196 ? 12.718 -4.064 3.357 1.00 84.62 196 GLY A CA 1
ATOM 1452 C C . GLY A 1 196 ? 12.190 -5.440 2.952 1.00 84.62 196 GLY A C 1
ATOM 1453 O O . GLY A 1 196 ? 11.102 -5.547 2.384 1.00 84.62 196 GLY A O 1
ATOM 1454 N N . GLY A 1 197 ? 12.987 -6.484 3.190 1.00 82.12 197 GLY A N 1
ATOM 1455 C CA . GLY A 1 197 ? 12.610 -7.863 2.878 1.00 82.12 197 GLY A CA 1
ATOM 1456 C C . GLY A 1 197 ? 11.468 -8.371 3.764 1.00 82.12 197 GLY A C 1
ATOM 1457 O O . GLY A 1 197 ? 11.258 -7.856 4.861 1.00 82.12 197 GLY A O 1
ATOM 1458 N N . ASP A 1 198 ? 10.749 -9.385 3.275 1.00 83.44 198 ASP A N 1
ATOM 1459 C CA . ASP A 1 198 ? 9.727 -10.153 4.007 1.00 83.44 198 ASP A CA 1
ATOM 1460 C C . ASP A 1 198 ? 8.613 -9.322 4.672 1.00 83.44 198 ASP A C 1
ATOM 1462 O O . ASP A 1 198 ? 8.184 -9.586 5.796 1.00 83.44 198 ASP A O 1
ATOM 1466 N N . LEU A 1 199 ? 8.104 -8.313 3.961 1.00 90.25 199 LEU A N 1
ATOM 1467 C CA . LEU A 1 199 ? 6.969 -7.515 4.422 1.00 90.25 199 LEU A CA 1
ATOM 1468 C C . LEU A 1 199 ? 5.632 -8.122 3.991 1.00 90.25 199 LEU A C 1
ATOM 1470 O O . LEU A 1 199 ? 5.442 -8.535 2.846 1.00 90.25 199 LEU A O 1
ATOM 1474 N N . GLU A 1 200 ? 4.652 -8.079 4.892 1.00 93.19 200 GLU A N 1
ATOM 1475 C CA . GLU A 1 200 ? 3.259 -8.271 4.502 1.00 93.19 200 GLU A CA 1
ATOM 1476 C C . GLU A 1 200 ? 2.816 -7.177 3.519 1.00 93.19 200 GLU A C 1
ATOM 1478 O O . GLU A 1 200 ? 3.326 -6.052 3.533 1.00 93.19 200 GLU A O 1
ATOM 1483 N N . LEU A 1 201 ? 1.823 -7.491 2.680 1.00 94.44 201 LEU A N 1
ATOM 1484 C CA . LEU A 1 201 ? 1.405 -6.628 1.575 1.00 94.44 201 LEU A CA 1
ATOM 1485 C C . LEU A 1 201 ? 1.066 -5.199 2.033 1.00 94.44 201 LEU A C 1
ATOM 1487 O O . LEU A 1 201 ? 1.445 -4.247 1.363 1.00 94.44 201 LEU A O 1
ATOM 1491 N N . GLY A 1 202 ? 0.396 -5.020 3.174 1.00 94.81 202 GLY A N 1
ATOM 1492 C CA . GLY A 1 202 ? 0.070 -3.691 3.702 1.00 94.81 202 GLY A CA 1
ATOM 1493 C C . GLY A 1 202 ? 1.305 -2.824 3.962 1.00 94.81 202 GLY A C 1
ATOM 1494 O O . GLY A 1 202 ? 1.371 -1.684 3.499 1.00 94.81 202 GLY A O 1
ATOM 1495 N N . CYS A 1 203 ? 2.301 -3.380 4.655 1.00 94.62 203 CYS A N 1
ATOM 1496 C CA . CYS A 1 203 ? 3.562 -2.701 4.953 1.00 94.62 203 CYS A CA 1
ATOM 1497 C C . CYS A 1 203 ? 4.403 -2.493 3.688 1.00 94.62 203 CYS A C 1
ATOM 1499 O O . CYS A 1 203 ? 4.980 -1.422 3.505 1.00 94.62 203 CYS A O 1
ATOM 1501 N N . PHE A 1 204 ? 4.413 -3.472 2.781 1.00 94.94 204 PHE A N 1
ATOM 1502 C CA . PHE A 1 204 ? 5.075 -3.360 1.483 1.00 94.94 204 PHE A CA 1
ATOM 1503 C C . PHE A 1 204 ? 4.508 -2.201 0.648 1.00 94.94 204 PHE A C 1
ATOM 1505 O O . PHE A 1 204 ? 5.265 -1.366 0.152 1.00 94.94 204 PHE A O 1
ATOM 1512 N N . LEU A 1 205 ? 3.177 -2.087 0.544 1.00 95.88 205 LEU A N 1
ATOM 1513 C CA . LEU A 1 205 ? 2.526 -0.990 -0.178 1.00 95.88 205 LEU A CA 1
ATOM 1514 C C . LEU A 1 205 ? 2.810 0.367 0.466 1.00 95.88 205 LEU A C 1
ATOM 1516 O O . LEU A 1 205 ? 3.081 1.333 -0.242 1.00 95.88 205 LEU A O 1
ATOM 1520 N N . LEU A 1 206 ? 2.803 0.454 1.797 1.00 96.12 206 LEU A N 1
ATOM 1521 C CA . LEU A 1 206 ? 3.193 1.680 2.495 1.00 96.12 206 LEU A CA 1
ATOM 1522 C C . LEU A 1 206 ? 4.651 2.062 2.221 1.00 96.12 206 LEU A C 1
ATOM 1524 O O . LEU A 1 206 ? 4.959 3.239 2.031 1.00 96.12 206 LEU A O 1
ATOM 1528 N N . GLY A 1 207 ? 5.534 1.069 2.156 1.00 95.81 207 GLY A N 1
ATOM 1529 C CA . GLY A 1 207 ? 6.922 1.241 1.761 1.00 95.81 207 GLY A CA 1
ATOM 1530 C C . GLY A 1 207 ? 7.082 1.750 0.327 1.00 95.81 207 GLY A C 1
ATOM 1531 O O . GLY A 1 207 ? 7.873 2.660 0.097 1.00 95.81 207 GLY A O 1
ATOM 1532 N N . LEU A 1 208 ? 6.271 1.264 -0.619 1.00 95.88 208 LEU A N 1
ATOM 1533 C CA . LEU A 1 208 ? 6.215 1.802 -1.985 1.00 95.88 208 LEU A CA 1
ATOM 1534 C C . LEU A 1 208 ? 5.735 3.257 -2.025 1.00 95.88 208 LEU A C 1
ATOM 1536 O O . LEU A 1 208 ? 6.323 4.077 -2.732 1.00 95.88 208 LEU A O 1
ATOM 1540 N N . VAL A 1 209 ? 4.693 3.601 -1.257 1.00 96.06 209 VAL A N 1
ATOM 1541 C CA . VAL A 1 209 ? 4.224 4.994 -1.159 1.00 96.06 209 VAL A CA 1
ATOM 1542 C C . VAL A 1 209 ? 5.332 5.878 -0.589 1.00 96.06 209 VAL A C 1
ATOM 1544 O O . VAL A 1 209 ? 5.571 6.961 -1.117 1.00 96.06 209 VAL A O 1
ATOM 1547 N N . ARG A 1 210 ? 6.057 5.408 0.433 1.00 95.81 210 ARG A N 1
ATOM 1548 C CA . ARG A 1 210 ? 7.210 6.123 0.993 1.00 95.81 210 ARG A CA 1
ATOM 1549 C C . ARG A 1 210 ? 8.364 6.246 -0.002 1.00 95.81 210 ARG A C 1
ATOM 1551 O O . ARG A 1 210 ? 8.968 7.305 -0.073 1.00 95.81 210 ARG A O 1
ATOM 1558 N N . LEU A 1 211 ? 8.652 5.218 -0.799 1.00 96.31 211 LEU A N 1
ATOM 1559 C CA . LEU A 1 211 ? 9.679 5.282 -1.843 1.00 96.31 211 LEU A CA 1
ATOM 1560 C C . LEU A 1 211 ? 9.340 6.343 -2.905 1.00 96.31 211 LEU A C 1
ATOM 1562 O O . LEU A 1 211 ? 10.220 7.067 -3.360 1.00 96.31 211 LEU A O 1
ATOM 1566 N N . ALA A 1 212 ? 8.062 6.462 -3.276 1.00 95.69 212 ALA A N 1
ATOM 1567 C CA . ALA A 1 212 ? 7.598 7.420 -4.280 1.00 95.69 212 ALA A CA 1
ATOM 1568 C C . ALA A 1 212 ? 7.347 8.844 -3.736 1.00 95.69 212 ALA A C 1
ATOM 1570 O O . ALA A 1 212 ? 7.358 9.806 -4.508 1.00 95.69 212 ALA A O 1
ATOM 1571 N N . HIS A 1 213 ? 7.078 8.990 -2.433 1.00 95.00 213 HIS A N 1
ATOM 1572 C CA . HIS A 1 213 ? 6.620 10.237 -1.798 1.00 95.00 213 HIS A CA 1
ATOM 1573 C C . HIS A 1 213 ? 7.252 10.462 -0.409 1.00 95.00 213 HIS A C 1
ATOM 1575 O O . HIS A 1 213 ? 6.568 10.875 0.529 1.00 95.00 213 HIS A O 1
ATOM 1581 N N . GLY A 1 214 ? 8.547 10.180 -0.253 1.00 92.56 214 GLY A N 1
ATOM 1582 C CA . GLY A 1 214 ? 9.215 10.056 1.053 1.00 92.56 214 GLY A CA 1
ATOM 1583 C C . GLY A 1 214 ? 9.074 11.268 1.973 1.00 92.56 214 GLY A C 1
ATOM 1584 O O . GLY A 1 214 ? 8.585 11.107 3.082 1.00 92.56 214 GLY A O 1
ATOM 1585 N N . ARG A 1 215 ? 9.365 12.488 1.510 1.00 92.00 215 ARG A N 1
ATOM 1586 C CA . ARG A 1 215 ? 9.222 13.756 2.247 1.00 92.00 215 ARG A CA 1
ATOM 1587 C C . ARG A 1 215 ? 7.828 13.914 2.847 1.00 92.00 215 ARG A C 1
ATOM 1589 O O . ARG A 1 215 ? 7.686 14.267 4.017 1.00 92.00 215 ARG A O 1
ATOM 1596 N N . THR A 1 216 ? 6.802 13.636 2.046 1.00 93.38 216 THR A N 1
ATOM 1597 C CA . THR A 1 216 ? 5.403 13.710 2.472 1.00 93.38 216 THR A CA 1
ATOM 1598 C C . THR A 1 216 ? 5.106 12.653 3.529 1.00 93.38 216 THR A C 1
ATOM 1600 O O . THR A 1 216 ? 4.531 12.963 4.570 1.00 93.38 216 THR A O 1
ATOM 1603 N N . ILE A 1 217 ? 5.523 11.408 3.300 1.00 94.88 217 ILE A N 1
ATOM 1604 C CA . ILE A 1 217 ? 5.240 10.302 4.218 1.00 94.88 217 ILE A CA 1
ATOM 1605 C C . ILE A 1 217 ? 6.022 10.428 5.528 1.00 94.88 217 ILE A C 1
ATOM 1607 O O . ILE A 1 217 ? 5.451 10.201 6.593 1.00 94.88 217 ILE A O 1
ATOM 1611 N N . ASP A 1 218 ? 7.275 10.867 5.488 1.00 93.50 218 ASP A N 1
ATOM 1612 C CA . ASP A 1 218 ? 8.105 11.117 6.666 1.00 93.50 218 ASP A CA 1
ATOM 1613 C C . ASP A 1 218 ? 7.486 12.202 7.561 1.00 93.50 218 ASP A C 1
ATOM 1615 O O . ASP A 1 218 ? 7.421 12.037 8.784 1.00 93.50 218 ASP A O 1
ATOM 1619 N N . ALA A 1 219 ? 6.937 13.269 6.965 1.00 93.75 219 ALA A N 1
ATOM 1620 C CA . ALA A 1 219 ? 6.213 14.304 7.702 1.00 93.75 219 ALA A CA 1
ATOM 1621 C C . ALA A 1 219 ? 4.958 13.752 8.405 1.00 93.75 219 ALA A C 1
ATOM 1623 O O . ALA A 1 219 ? 4.681 14.105 9.553 1.00 93.75 219 ALA A O 1
ATOM 1624 N N . ILE A 1 220 ? 4.219 12.841 7.765 1.00 94.31 220 ILE A N 1
ATOM 1625 C CA . ILE A 1 220 ? 3.044 12.200 8.379 1.00 94.31 220 ILE A CA 1
ATOM 1626 C C . ILE A 1 220 ? 3.465 11.228 9.479 1.00 94.31 220 ILE A C 1
ATOM 1628 O O . ILE A 1 220 ? 2.856 11.212 10.548 1.00 94.31 220 ILE A O 1
ATOM 1632 N N . ILE A 1 221 ? 4.515 10.432 9.259 1.00 94.38 221 ILE A N 1
ATOM 1633 C CA . ILE A 1 221 ? 5.065 9.510 10.262 1.00 94.38 221 ILE A CA 1
ATOM 1634 C C . ILE A 1 221 ? 5.473 10.273 11.529 1.00 94.38 221 ILE A C 1
ATOM 1636 O O . ILE A 1 221 ? 5.325 9.742 12.633 1.00 94.38 221 ILE A O 1
ATOM 1640 N N . ALA A 1 222 ? 5.938 11.521 11.416 1.00 93.06 222 ALA A N 1
ATOM 1641 C CA . ALA A 1 222 ? 6.275 12.364 12.564 1.00 93.06 222 ALA A CA 1
ATOM 1642 C C . ALA A 1 222 ? 5.056 12.723 13.441 1.00 93.06 222 ALA A C 1
ATOM 1644 O O . ALA A 1 222 ? 5.204 12.861 14.657 1.00 93.06 222 ALA A O 1
ATOM 1645 N N . VAL A 1 223 ? 3.847 12.784 12.874 1.00 92.81 223 VAL A N 1
ATOM 1646 C CA . VAL A 1 223 ? 2.626 13.204 13.590 1.00 92.81 223 VAL A CA 1
ATOM 1647 C C . VAL A 1 223 ? 1.595 12.091 13.807 1.00 92.81 223 VAL A C 1
ATOM 1649 O O . VAL A 1 223 ? 0.722 12.248 14.655 1.00 92.81 223 VAL A O 1
ATOM 1652 N N . HIS A 1 224 ? 1.685 10.962 13.094 1.00 90.94 224 HIS A N 1
ATOM 1653 C CA . HIS A 1 224 ? 0.692 9.882 13.129 1.00 90.94 224 HIS A CA 1
ATOM 1654 C C . HIS A 1 224 ? 1.264 8.582 13.741 1.00 90.94 224 HIS A C 1
ATOM 1656 O O . HIS A 1 224 ? 1.876 7.779 13.027 1.00 90.94 224 HIS A O 1
ATOM 1662 N N . PRO A 1 225 ? 1.043 8.307 15.047 1.00 87.38 225 PRO A N 1
ATOM 1663 C CA . PRO A 1 225 ? 1.655 7.176 15.756 1.00 87.38 225 PRO A CA 1
ATOM 1664 C C . PRO A 1 225 ? 1.386 5.809 15.121 1.00 87.38 225 PRO A C 1
ATOM 1666 O O . PRO A 1 225 ? 2.296 4.995 15.011 1.00 87.38 225 PRO A O 1
ATOM 1669 N N . THR A 1 226 ? 0.163 5.566 14.641 1.00 83.69 226 THR A N 1
ATOM 1670 C CA . THR A 1 226 ? -0.187 4.297 13.982 1.00 83.69 226 THR A CA 1
ATOM 1671 C C . THR A 1 226 ? 0.587 4.101 12.683 1.00 83.69 226 THR A C 1
ATOM 1673 O O . THR A 1 226 ? 0.970 2.986 12.361 1.00 83.69 226 THR A O 1
ATOM 1676 N N . LEU A 1 227 ? 0.861 5.180 11.938 1.00 90.12 227 LEU A N 1
ATOM 1677 C CA . LEU A 1 227 ? 1.593 5.057 10.676 1.00 90.12 227 LEU A CA 1
ATOM 1678 C C . LEU A 1 227 ? 3.067 4.751 10.959 1.00 90.12 227 LEU A C 1
ATOM 1680 O O . LEU A 1 227 ? 3.659 3.914 10.291 1.00 90.12 227 LEU A O 1
ATOM 1684 N N . ARG A 1 228 ? 3.629 5.345 12.018 1.00 91.44 228 ARG A N 1
ATOM 1685 C CA . ARG A 1 228 ? 4.985 5.044 12.496 1.00 91.44 228 ARG A CA 1
ATOM 1686 C C . ARG A 1 228 ? 5.191 3.573 12.861 1.00 91.44 228 ARG A C 1
ATOM 1688 O O . ARG A 1 228 ? 6.296 3.076 12.710 1.00 91.44 228 ARG A O 1
ATOM 1695 N N . GLN A 1 229 ? 4.152 2.891 13.342 1.00 90.50 229 GLN A N 1
ATOM 1696 C CA . GLN A 1 229 ? 4.218 1.460 13.657 1.00 90.50 229 GLN A CA 1
ATOM 1697 C C . GLN A 1 229 ? 4.168 0.571 12.408 1.00 90.50 229 GLN A C 1
ATOM 1699 O O . GLN A 1 229 ? 4.713 -0.526 12.429 1.00 90.50 229 GLN A O 1
ATOM 1704 N N . LEU A 1 230 ? 3.519 1.033 11.335 1.00 91.19 230 LEU A N 1
ATOM 1705 C CA . LEU A 1 230 ? 3.324 0.259 10.105 1.00 91.19 230 LEU A CA 1
ATOM 1706 C C . LEU A 1 230 ? 4.438 0.473 9.073 1.00 91.19 230 LEU A C 1
ATOM 1708 O O . LEU A 1 230 ? 4.692 -0.404 8.253 1.00 91.19 230 LEU A O 1
ATOM 1712 N N . VAL A 1 231 ? 5.075 1.647 9.072 1.00 91.00 231 VAL A N 1
ATOM 1713 C CA . VAL A 1 231 ? 6.042 2.027 8.036 1.00 91.00 231 VAL A CA 1
ATOM 1714 C C . VAL A 1 231 ? 7.468 1.923 8.558 1.00 91.00 231 VAL A C 1
ATOM 1716 O O . VAL A 1 231 ? 7.941 2.785 9.300 1.00 91.00 231 VAL A O 1
ATOM 1719 N N . ALA A 1 232 ? 8.174 0.883 8.118 1.00 88.19 232 ALA A N 1
ATOM 1720 C CA . ALA A 1 232 ? 9.591 0.706 8.406 1.00 88.19 232 ALA A CA 1
ATOM 1721 C C . ALA A 1 232 ? 10.457 1.776 7.702 1.00 88.19 232 ALA A C 1
ATOM 1723 O O . ALA A 1 232 ? 10.084 2.272 6.629 1.00 88.19 232 ALA A O 1
ATOM 1724 N N . PRO A 1 233 ? 11.613 2.161 8.285 1.00 90.81 233 PRO A N 1
ATOM 1725 C CA . PRO A 1 233 ? 12.677 2.882 7.584 1.00 90.81 233 PRO A CA 1
ATOM 1726 C C . PRO A 1 233 ? 13.046 2.202 6.267 1.00 90.81 233 PRO A C 1
ATOM 1728 O O . PRO A 1 233 ? 13.237 0.989 6.242 1.00 90.81 233 PRO A O 1
ATOM 1731 N N . LEU A 1 234 ? 13.177 2.986 5.193 1.00 94.00 234 LEU A N 1
ATOM 1732 C CA . LEU A 1 234 ? 13.712 2.459 3.942 1.00 94.00 234 LEU A CA 1
ATOM 1733 C C . LEU A 1 234 ? 15.191 2.078 4.146 1.00 94.00 234 LEU A C 1
ATOM 1735 O O . LEU A 1 234 ? 15.941 2.879 4.717 1.00 94.00 234 LEU A O 1
ATOM 1739 N N . PRO A 1 235 ? 15.632 0.905 3.659 1.00 94.50 235 PRO A N 1
ATOM 1740 C CA . PRO A 1 235 ? 17.045 0.591 3.474 1.00 94.50 235 PRO A CA 1
ATOM 1741 C C . PRO A 1 235 ? 17.801 1.706 2.738 1.00 94.50 235 PRO A C 1
ATOM 1743 O O . PRO A 1 235 ? 17.207 2.470 1.974 1.00 94.50 235 PRO A O 1
ATOM 1746 N N . ALA A 1 236 ? 19.123 1.787 2.930 1.00 94.19 236 ALA A N 1
ATOM 1747 C CA . ALA A 1 236 ? 19.942 2.874 2.380 1.00 94.19 236 ALA A CA 1
ATOM 1748 C C . ALA A 1 236 ? 19.759 3.100 0.859 1.00 94.19 236 ALA A C 1
ATOM 1750 O O . ALA A 1 236 ? 19.506 4.255 0.488 1.00 94.19 236 ALA A O 1
ATOM 1751 N N . PRO A 1 237 ? 19.730 2.052 0.003 1.00 94.69 237 PRO A N 1
ATOM 1752 C CA . PRO A 1 237 ? 19.483 2.232 -1.430 1.00 94.69 237 PRO A CA 1
ATOM 1753 C C . PRO A 1 237 ? 18.101 2.822 -1.730 1.00 94.69 237 PRO A C 1
ATOM 1755 O O . PRO A 1 237 ? 17.970 3.736 -2.547 1.00 94.69 237 PRO A O 1
ATOM 1758 N N . GLY A 1 238 ? 17.065 2.369 -1.017 1.00 95.81 238 GLY A N 1
ATOM 1759 C CA . GLY A 1 238 ? 15.705 2.896 -1.146 1.00 95.81 238 GLY A CA 1
ATOM 1760 C C . GLY A 1 238 ? 15.591 4.345 -0.685 1.00 95.81 238 GLY A C 1
ATOM 1761 O O . GLY A 1 238 ? 15.003 5.174 -1.375 1.00 95.81 238 GLY A O 1
ATOM 1762 N N . ALA A 1 239 ? 16.214 4.692 0.443 1.00 95.50 239 ALA A N 1
ATOM 1763 C CA . ALA A 1 239 ? 16.237 6.058 0.959 1.00 95.50 239 ALA A CA 1
ATOM 1764 C C . ALA A 1 239 ? 17.011 7.021 0.040 1.00 95.50 239 ALA A C 1
ATOM 1766 O O . ALA A 1 239 ? 16.670 8.201 -0.076 1.00 95.50 239 ALA A O 1
ATOM 1767 N N . ARG A 1 240 ? 18.076 6.552 -0.621 1.00 95.88 240 ARG A N 1
ATOM 1768 C CA . ARG A 1 240 ? 18.803 7.338 -1.625 1.00 95.88 240 ARG A CA 1
ATOM 1769 C C . ARG A 1 240 ? 17.963 7.534 -2.887 1.00 95.88 240 ARG A C 1
ATOM 1771 O O . ARG A 1 240 ? 17.852 8.668 -3.347 1.00 95.88 240 ARG A O 1
ATOM 1778 N N . LEU A 1 241 ? 17.307 6.484 -3.382 1.00 96.88 241 LEU A N 1
ATOM 1779 C CA . LEU A 1 241 ? 16.408 6.575 -4.535 1.00 96.88 241 LEU A CA 1
ATOM 1780 C C . LEU A 1 241 ? 15.218 7.513 -4.272 1.00 96.88 241 LEU A C 1
ATOM 1782 O O . LEU A 1 241 ? 14.926 8.370 -5.105 1.00 96.88 241 LEU A O 1
ATOM 1786 N N . ALA A 1 242 ? 14.582 7.412 -3.100 1.00 96.44 242 ALA A N 1
ATOM 1787 C CA . ALA A 1 242 ? 13.462 8.272 -2.705 1.00 96.44 242 ALA A CA 1
ATOM 1788 C C . ALA A 1 242 ? 13.826 9.765 -2.782 1.00 96.44 242 ALA A C 1
ATOM 1790 O O . ALA A 1 242 ? 13.076 10.564 -3.343 1.00 96.44 242 ALA A O 1
ATOM 1791 N N . ARG A 1 243 ? 15.026 10.143 -2.315 1.00 95.69 243 ARG A N 1
ATOM 1792 C CA . ARG A 1 243 ? 15.517 11.530 -2.394 1.00 95.69 243 ARG A CA 1
ATOM 1793 C C . ARG A 1 243 ? 15.610 12.041 -3.834 1.00 95.69 243 ARG A C 1
ATOM 1795 O O . ARG A 1 243 ? 15.212 13.173 -4.096 1.00 95.69 243 ARG A O 1
ATOM 1802 N N . HIS A 1 244 ? 16.098 11.221 -4.765 1.00 95.69 244 HIS A N 1
ATOM 1803 C CA . HIS A 1 244 ? 16.164 11.587 -6.185 1.00 95.69 244 HIS A CA 1
ATOM 1804 C C . HIS A 1 244 ? 14.775 11.698 -6.825 1.00 95.69 244 HIS A C 1
ATOM 1806 O O . HIS A 1 244 ? 14.499 12.659 -7.546 1.00 95.69 244 HIS A O 1
ATOM 1812 N N . ILE A 1 245 ? 13.870 10.769 -6.506 1.00 96.00 245 ILE A N 1
ATOM 1813 C CA . ILE A 1 245 ? 12.473 10.824 -6.955 1.00 96.00 245 ILE A CA 1
ATOM 1814 C C . ILE A 1 245 ? 11.808 12.136 -6.511 1.00 96.00 245 ILE A C 1
ATOM 1816 O O . ILE A 1 245 ? 11.145 12.805 -7.303 1.00 96.00 245 ILE A O 1
ATOM 1820 N N . GLU A 1 246 ? 12.009 12.545 -5.261 1.00 92.12 246 GLU A N 1
ATOM 1821 C CA . GLU A 1 246 ? 11.437 13.783 -4.726 1.00 92.12 246 GLU A CA 1
ATOM 1822 C C . GLU A 1 246 ? 12.062 15.057 -5.291 1.00 92.12 246 GLU A C 1
ATOM 1824 O O . GLU A 1 246 ? 11.393 16.089 -5.353 1.00 92.12 246 GLU A O 1
ATOM 1829 N N . ASN A 1 247 ? 13.334 15.004 -5.689 1.00 92.12 247 ASN A N 1
ATOM 1830 C CA . ASN A 1 247 ? 14.001 16.108 -6.379 1.00 92.12 247 ASN A CA 1
ATOM 1831 C C . ASN A 1 247 ? 13.495 16.289 -7.818 1.00 92.12 247 ASN A C 1
ATOM 1833 O O . ASN A 1 247 ? 13.857 17.265 -8.469 1.00 92.12 247 ASN A O 1
ATOM 1837 N N . GLY A 1 248 ? 12.635 15.386 -8.300 1.00 91.81 248 GLY A N 1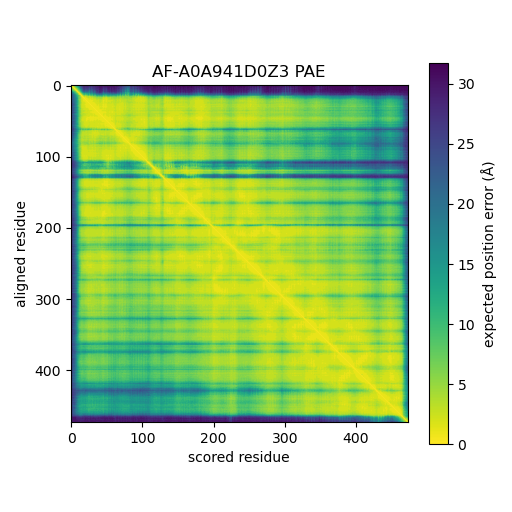
ATOM 1838 C CA . GLY A 1 248 ? 12.064 15.436 -9.640 1.00 91.81 248 GLY A CA 1
ATOM 1839 C C . GLY A 1 248 ? 12.961 14.823 -10.713 1.00 91.81 248 GLY A C 1
ATOM 1840 O O . GLY A 1 248 ? 12.637 14.966 -11.890 1.00 91.81 248 GLY A O 1
ATOM 1841 N N . ASP A 1 249 ? 14.042 14.126 -10.330 1.00 93.50 249 ASP A N 1
ATOM 1842 C CA . ASP A 1 249 ? 14.954 13.476 -11.281 1.00 93.50 249 ASP A CA 1
ATOM 1843 C C . ASP A 1 249 ? 14.238 12.347 -12.063 1.00 93.50 249 ASP A C 1
ATOM 1845 O O . ASP A 1 249 ? 14.566 12.111 -13.223 1.00 93.50 249 ASP A O 1
ATOM 1849 N N . PHE A 1 250 ? 13.236 11.677 -11.459 1.00 95.56 250 PHE A N 1
ATOM 1850 C CA . PHE A 1 250 ? 12.596 10.457 -11.995 1.00 95.56 250 PHE A CA 1
ATOM 1851 C C . PHE A 1 250 ? 11.056 10.452 -11.901 1.00 95.56 250 PHE A C 1
ATOM 1853 O O . PHE A 1 250 ? 10.441 9.685 -11.148 1.00 95.56 250 PHE A O 1
ATOM 1860 N N . ASN A 1 251 ? 10.400 11.336 -12.656 1.00 93.31 251 ASN A N 1
ATOM 1861 C CA . ASN A 1 251 ? 8.939 11.480 -12.618 1.00 93.31 251 ASN A CA 1
ATOM 1862 C C . ASN A 1 251 ? 8.180 10.277 -13.200 1.00 93.31 251 ASN A C 1
ATOM 1864 O O . ASN A 1 251 ? 7.100 9.942 -12.704 1.00 93.31 251 ASN A O 1
ATOM 1868 N N . ALA A 1 252 ? 8.715 9.615 -14.228 1.00 92.62 252 ALA A N 1
ATOM 1869 C CA . ALA A 1 252 ? 8.066 8.447 -14.811 1.00 92.62 252 ALA A CA 1
ATOM 1870 C C . ALA A 1 252 ? 8.171 7.238 -13.869 1.00 92.62 252 ALA A C 1
ATOM 1872 O O . ALA A 1 252 ? 7.197 6.502 -13.716 1.00 92.62 252 ALA A O 1
ATOM 1873 N N . LEU A 1 253 ? 9.304 7.069 -13.175 1.00 95.56 253 LEU A N 1
ATOM 1874 C CA . LEU A 1 253 ? 9.449 6.083 -12.100 1.00 95.56 253 LEU A CA 1
ATOM 1875 C C . LEU A 1 253 ? 8.457 6.348 -10.962 1.00 95.56 253 LEU A C 1
ATOM 1877 O O . LEU A 1 253 ? 7.743 5.438 -10.544 1.00 95.56 253 LEU A O 1
ATOM 1881 N N . ARG A 1 254 ? 8.350 7.599 -10.496 1.00 95.75 254 ARG A N 1
ATOM 1882 C CA . ARG A 1 254 ? 7.386 7.983 -9.451 1.00 95.75 254 ARG A CA 1
ATOM 1883 C C . ARG A 1 254 ? 5.948 7.633 -9.830 1.00 95.75 254 ARG A C 1
ATOM 1885 O O . ARG A 1 254 ? 5.189 7.120 -9.002 1.00 95.75 254 ARG A O 1
ATOM 1892 N N . LEU A 1 255 ? 5.578 7.898 -11.083 1.00 94.12 255 LEU A N 1
ATOM 1893 C CA . LEU A 1 255 ? 4.265 7.561 -11.625 1.00 94.12 255 LEU A CA 1
ATOM 1894 C C . LEU A 1 255 ? 4.053 6.043 -11.691 1.00 94.12 255 LEU A C 1
ATOM 1896 O O . LEU A 1 255 ? 2.994 5.563 -11.289 1.00 94.12 255 LEU A O 1
ATOM 1900 N N . ALA A 1 256 ? 5.051 5.285 -12.153 1.00 93.38 256 ALA A N 1
ATOM 1901 C CA . ALA A 1 256 ? 4.988 3.826 -12.227 1.00 93.38 256 ALA A CA 1
ATOM 1902 C C . ALA A 1 256 ? 4.800 3.188 -10.840 1.00 93.38 256 ALA A C 1
ATOM 1904 O O . ALA A 1 256 ? 3.910 2.356 -10.665 1.00 93.38 256 ALA A O 1
ATOM 1905 N N . LEU A 1 257 ? 5.559 3.639 -9.833 1.00 95.25 257 LEU A N 1
ATOM 1906 C CA . LEU A 1 257 ? 5.408 3.192 -8.443 1.00 95.25 257 LEU A CA 1
ATOM 1907 C C . LEU A 1 257 ? 4.010 3.512 -7.898 1.00 95.25 257 LEU A C 1
ATOM 1909 O O . LEU A 1 257 ? 3.361 2.653 -7.307 1.00 95.25 257 LEU A O 1
ATOM 1913 N N . SER A 1 258 ? 3.513 4.727 -8.147 1.00 94.75 258 SER A N 1
ATOM 1914 C CA . SER A 1 258 ? 2.186 5.154 -7.682 1.00 94.75 258 SER A CA 1
ATOM 1915 C C . SER A 1 258 ? 1.063 4.317 -8.310 1.00 94.75 258 SER A C 1
ATOM 1917 O O . SER A 1 258 ? 0.160 3.860 -7.610 1.00 94.75 258 SER A O 1
ATOM 1919 N N . ARG A 1 259 ? 1.145 4.040 -9.618 1.00 93.31 259 ARG A N 1
ATOM 1920 C CA . ARG A 1 259 ? 0.197 3.160 -10.322 1.00 93.31 259 ARG A CA 1
ATOM 1921 C C . ARG A 1 259 ? 0.246 1.729 -9.807 1.00 93.31 259 ARG A C 1
ATOM 1923 O O . ARG A 1 259 ? -0.806 1.121 -9.627 1.00 93.31 259 ARG A O 1
ATOM 1930 N N . ARG A 1 260 ? 1.447 1.208 -9.538 1.00 93.38 260 ARG A N 1
ATOM 1931 C CA . ARG A 1 260 ? 1.627 -0.124 -8.952 1.00 93.38 260 ARG A CA 1
ATOM 1932 C C . ARG A 1 260 ? 0.927 -0.233 -7.602 1.00 93.38 260 ARG A C 1
ATOM 1934 O O . ARG A 1 260 ? 0.197 -1.194 -7.391 1.00 93.38 260 ARG A O 1
ATOM 1941 N N . VAL A 1 261 ? 1.074 0.769 -6.730 1.00 95.44 261 VAL A N 1
ATOM 1942 C CA . VAL A 1 261 ? 0.384 0.776 -5.431 1.00 95.44 261 VAL A CA 1
ATOM 1943 C C . VAL A 1 261 ? -1.131 0.684 -5.604 1.00 95.44 261 VAL A C 1
ATOM 1945 O O . VAL A 1 261 ? -1.764 -0.127 -4.933 1.00 95.44 261 VAL A O 1
ATOM 1948 N N . LEU A 1 262 ? -1.718 1.469 -6.513 1.00 95.62 262 LEU A N 1
ATOM 1949 C CA . LEU A 1 262 ? -3.162 1.421 -6.763 1.00 95.62 262 LEU A CA 1
ATOM 1950 C C . LEU A 1 262 ? -3.612 0.070 -7.337 1.00 95.62 262 LEU A C 1
ATOM 1952 O O . LEU A 1 262 ? -4.640 -0.457 -6.912 1.00 95.62 262 LEU A O 1
ATOM 1956 N N . ALA A 1 263 ? -2.840 -0.507 -8.261 1.00 93.44 263 ALA A N 1
ATOM 1957 C CA . ALA A 1 263 ? -3.134 -1.815 -8.839 1.00 93.44 263 ALA A CA 1
ATOM 1958 C C . ALA A 1 263 ? -3.096 -2.926 -7.777 1.00 93.44 263 ALA A C 1
ATOM 1960 O O . ALA A 1 263 ? -4.033 -3.719 -7.677 1.00 93.44 263 ALA A O 1
ATOM 1961 N N . ASP A 1 264 ? -2.056 -2.950 -6.941 1.00 93.44 264 ASP A N 1
ATOM 1962 C CA . ASP A 1 264 ? -1.890 -3.959 -5.894 1.00 93.44 264 ASP A CA 1
ATOM 1963 C C . ASP A 1 264 ? -2.923 -3.801 -4.768 1.00 93.44 264 ASP A C 1
ATOM 1965 O O . ASP A 1 264 ? -3.404 -4.802 -4.223 1.00 93.44 264 ASP A O 1
ATOM 1969 N N . LEU A 1 265 ? -3.331 -2.565 -4.459 1.00 94.44 265 LEU A N 1
ATOM 1970 C CA . LEU A 1 265 ? -4.398 -2.280 -3.500 1.00 94.44 265 LEU A CA 1
ATOM 1971 C C . LEU A 1 265 ? -5.737 -2.903 -3.933 1.00 94.44 265 LEU A C 1
ATOM 1973 O O . LEU A 1 265 ? -6.474 -3.428 -3.089 1.00 94.44 265 LEU A O 1
ATOM 1977 N N . ASP A 1 266 ? -6.017 -2.895 -5.238 1.00 92.12 266 ASP A N 1
ATOM 1978 C CA . ASP A 1 266 ? -7.233 -3.452 -5.839 1.00 92.12 266 ASP A CA 1
ATOM 1979 C C . ASP A 1 266 ? -7.238 -4.996 -5.863 1.00 92.12 266 ASP A C 1
ATOM 1981 O O . ASP A 1 266 ? -8.295 -5.634 -5.864 1.00 92.12 266 ASP A O 1
ATOM 1985 N N . THR A 1 267 ? -6.068 -5.645 -5.780 1.00 92.62 267 THR A N 1
ATOM 1986 C CA . THR A 1 267 ? -5.961 -7.119 -5.784 1.00 92.62 267 THR A CA 1
ATOM 1987 C C . THR A 1 267 ? -6.665 -7.756 -4.595 1.00 92.62 267 THR A C 1
ATOM 1989 O O . THR A 1 267 ? -6.694 -7.182 -3.510 1.00 92.62 267 THR A O 1
ATOM 1992 N N . LYS A 1 268 ? -7.182 -8.986 -4.744 1.00 90.19 268 LYS A N 1
ATOM 1993 C CA . LYS A 1 268 ? -7.892 -9.747 -3.687 1.00 90.19 268 LYS A CA 1
ATOM 1994 C C . LYS A 1 268 ? -7.024 -10.203 -2.506 1.00 90.19 268 LYS A C 1
ATOM 1996 O O . LYS A 1 268 ? -7.545 -10.777 -1.554 1.00 90.19 268 LYS A O 1
ATOM 2001 N N . ARG A 1 269 ? -5.714 -9.954 -2.547 1.00 93.50 269 ARG A N 1
ATOM 2002 C CA . ARG A 1 269 ? -4.785 -10.363 -1.490 1.00 93.50 269 ARG A CA 1
ATOM 2003 C C . ARG A 1 269 ? -5.070 -9.592 -0.199 1.00 93.50 269 ARG A C 1
ATOM 2005 O O . ARG A 1 269 ? -5.381 -8.398 -0.232 1.00 93.50 269 ARG A O 1
ATOM 2012 N N . ARG A 1 270 ? -4.965 -10.288 0.935 1.00 93.62 270 ARG A N 1
ATOM 2013 C CA . ARG A 1 270 ? -5.006 -9.700 2.282 1.00 93.62 270 ARG A CA 1
ATOM 2014 C C . ARG A 1 270 ? -3.795 -8.784 2.473 1.00 93.62 270 ARG A C 1
ATOM 2016 O O . ARG A 1 270 ? -2.697 -9.155 2.063 1.00 93.62 270 ARG A O 1
ATOM 2023 N N . LEU A 1 271 ? -4.004 -7.602 3.054 1.00 95.31 271 LEU A N 1
ATOM 2024 C CA . LEU A 1 271 ? -2.913 -6.705 3.445 1.00 95.31 271 LEU A CA 1
ATOM 2025 C C . LEU A 1 271 ? -2.136 -7.274 4.630 1.00 95.31 271 LEU A C 1
ATOM 2027 O O . LEU A 1 271 ? -0.923 -7.111 4.671 1.00 95.31 271 LEU A O 1
ATOM 2031 N N . HIS A 1 272 ? -2.841 -7.941 5.546 1.00 94.44 272 HIS A N 1
ATOM 2032 C CA . HIS A 1 272 ? -2.300 -8.561 6.748 1.00 94.44 272 HIS A CA 1
ATOM 2033 C C . HIS A 1 272 ? -3.021 -9.908 6.968 1.00 94.44 272 HIS A C 1
ATOM 2035 O O . HIS A 1 272 ? -4.098 -9.972 7.576 1.00 94.44 272 HIS A O 1
ATOM 2041 N N . PRO A 1 273 ? -2.491 -11.012 6.407 1.00 90.12 273 PRO A N 1
ATOM 2042 C CA . PRO A 1 273 ? -3.140 -12.322 6.466 1.00 90.12 273 PRO A CA 1
ATOM 2043 C C . PRO A 1 273 ? -3.317 -12.868 7.891 1.00 90.12 273 PRO A C 1
ATOM 2045 O O . PRO A 1 273 ? -4.295 -13.566 8.139 1.00 90.12 273 PRO A O 1
ATOM 2048 N N . GLY A 1 274 ? -2.403 -12.538 8.812 1.00 88.06 274 GLY A N 1
ATOM 2049 C CA . GLY A 1 274 ? -2.386 -13.063 10.184 1.00 88.06 274 GLY A CA 1
ATOM 2050 C C . GLY A 1 274 ? -3.176 -12.270 11.230 1.00 88.06 274 GLY A C 1
ATOM 2051 O O . GLY A 1 274 ? -3.195 -12.679 12.386 1.00 88.06 274 GLY A O 1
ATOM 2052 N N . SER A 1 275 ? -3.792 -11.137 10.876 1.00 93.06 275 SER A N 1
ATOM 2053 C CA . SER A 1 275 ? -4.544 -10.322 11.839 1.00 93.06 275 SER A CA 1
ATOM 2054 C C . SER A 1 275 ? -5.645 -9.507 11.168 1.00 93.06 275 SER A C 1
ATOM 2056 O O . SER A 1 275 ? -5.369 -8.675 10.299 1.00 93.06 275 SER A O 1
ATOM 2058 N N . GLY A 1 276 ? -6.898 -9.678 11.601 1.00 94.62 276 GLY A N 1
ATOM 2059 C CA . GLY A 1 276 ? -8.002 -8.820 11.169 1.00 94.62 276 GLY A CA 1
ATOM 2060 C C . GLY A 1 276 ? -7.803 -7.360 11.592 1.00 94.62 276 GLY A C 1
ATOM 2061 O O . GLY A 1 276 ? -8.008 -6.443 10.796 1.00 94.62 276 GLY A O 1
ATOM 2062 N N . MET A 1 277 ? -7.318 -7.131 12.815 1.00 94.81 277 MET A N 1
ATOM 2063 C CA . MET A 1 277 ? -6.992 -5.782 13.300 1.00 94.81 277 MET A CA 1
ATOM 2064 C C . MET A 1 277 ? -5.809 -5.166 12.546 1.00 94.81 277 MET A C 1
ATOM 2066 O O . MET A 1 277 ? -5.845 -3.980 12.210 1.00 94.81 277 MET A O 1
ATOM 2070 N N . GLY A 1 278 ? -4.797 -5.973 12.223 1.00 94.62 278 GLY A N 1
ATOM 2071 C CA . GLY A 1 278 ? -3.687 -5.565 11.368 1.00 94.62 278 GLY A CA 1
ATOM 2072 C C . GLY A 1 278 ? -4.137 -5.168 9.958 1.00 94.62 278 GLY A C 1
ATOM 2073 O O . GLY A 1 278 ? -3.674 -4.161 9.425 1.00 94.62 278 GLY A O 1
ATOM 2074 N N . GLU A 1 279 ? -5.110 -5.881 9.379 1.00 95.56 279 GLU A N 1
ATOM 2075 C CA . GLU A 1 279 ? -5.696 -5.538 8.075 1.00 95.56 279 GLU A CA 1
ATOM 2076 C C . GLU A 1 279 ? -6.386 -4.165 8.131 1.00 95.56 279 GLU A C 1
ATOM 2078 O O . GLU A 1 279 ? -6.169 -3.328 7.254 1.00 95.56 279 GLU A O 1
ATOM 2083 N N . ILE A 1 280 ? -7.171 -3.898 9.183 1.00 95.88 280 ILE A N 1
ATOM 2084 C CA . ILE A 1 280 ? -7.839 -2.602 9.382 1.00 95.88 280 ILE A CA 1
ATOM 2085 C C . ILE A 1 280 ? -6.803 -1.479 9.526 1.00 95.88 280 ILE A C 1
ATOM 2087 O O . ILE A 1 280 ? -6.930 -0.429 8.890 1.00 95.88 280 ILE A O 1
ATOM 2091 N N . ALA A 1 281 ? -5.755 -1.701 10.326 1.00 94.94 281 ALA A N 1
ATOM 2092 C CA . ALA A 1 281 ? -4.672 -0.739 10.505 1.00 94.94 281 ALA A CA 1
ATOM 2093 C C . ALA A 1 281 ? -3.953 -0.439 9.180 1.00 94.94 281 ALA A C 1
ATOM 2095 O O . ALA A 1 281 ? -3.724 0.731 8.868 1.00 94.94 281 ALA A O 1
ATOM 2096 N N . ALA A 1 282 ? -3.674 -1.463 8.369 1.00 95.31 282 ALA A N 1
ATOM 2097 C CA . ALA A 1 282 ? -3.056 -1.309 7.056 1.00 95.31 282 ALA A CA 1
ATOM 2098 C C . ALA A 1 282 ? -3.942 -0.512 6.083 1.00 95.31 282 ALA A C 1
ATOM 2100 O O . ALA A 1 282 ? -3.446 0.408 5.433 1.00 95.31 282 ALA A O 1
ATOM 2101 N N . VAL A 1 283 ? -5.253 -0.790 6.021 1.00 95.50 283 VAL A N 1
ATOM 2102 C CA . VAL A 1 283 ? -6.194 -0.020 5.181 1.00 95.50 283 VAL A CA 1
ATOM 2103 C C . VAL A 1 283 ? -6.220 1.453 5.596 1.00 95.50 283 VAL A C 1
ATOM 2105 O O . VAL A 1 283 ? -6.108 2.327 4.738 1.00 95.50 283 VAL A O 1
ATOM 2108 N N . ARG A 1 284 ? -6.311 1.750 6.899 1.00 94.69 284 ARG A N 1
ATOM 2109 C CA . ARG A 1 284 ? -6.274 3.135 7.404 1.00 94.69 284 ARG A CA 1
ATOM 2110 C C . ARG A 1 284 ? -4.945 3.819 7.105 1.00 94.69 284 ARG A C 1
ATOM 2112 O O . ARG A 1 284 ? -4.937 4.971 6.682 1.00 94.69 284 ARG A O 1
ATOM 2119 N N . GLY A 1 285 ? -3.834 3.120 7.335 1.00 95.31 285 GLY A N 1
ATOM 2120 C CA . GLY A 1 285 ? -2.492 3.628 7.072 1.00 95.31 285 GLY A CA 1
ATOM 2121 C C . GLY A 1 285 ? -2.322 4.008 5.606 1.00 95.31 285 GLY A C 1
ATOM 2122 O O . GLY A 1 285 ? -1.887 5.119 5.310 1.00 95.31 285 GLY A O 1
ATOM 2123 N N . LEU A 1 286 ? -2.741 3.128 4.692 1.00 96.12 286 LEU A N 1
ATOM 2124 C CA . LEU A 1 286 ? -2.719 3.386 3.253 1.00 96.12 286 LEU A CA 1
ATOM 2125 C C . LEU A 1 286 ? -3.653 4.528 2.865 1.00 96.12 286 LEU A C 1
ATOM 2127 O O . LEU A 1 286 ? -3.256 5.374 2.072 1.00 96.12 286 LEU A O 1
ATOM 2131 N N . ALA A 1 287 ? -4.851 4.608 3.449 1.00 95.38 287 ALA A N 1
ATOM 2132 C CA . ALA A 1 287 ? -5.770 5.708 3.183 1.00 95.38 287 ALA A CA 1
ATOM 2133 C C . ALA A 1 287 ? -5.160 7.066 3.562 1.00 95.38 287 ALA A C 1
ATOM 2135 O O . ALA A 1 287 ? -5.193 7.997 2.759 1.00 95.38 287 ALA A O 1
ATOM 2136 N N . VAL A 1 288 ? -4.546 7.170 4.746 1.00 95.69 288 VAL A N 1
ATOM 2137 C CA . VAL A 1 288 ? -3.852 8.388 5.196 1.00 95.69 288 VAL A CA 1
ATOM 2138 C C . VAL A 1 288 ? -2.657 8.705 4.293 1.00 95.69 288 VAL A C 1
ATOM 2140 O O . VAL A 1 288 ? -2.535 9.834 3.817 1.00 95.69 288 VAL A O 1
ATOM 2143 N N . ALA A 1 289 ? -1.798 7.717 4.029 1.00 96.12 289 ALA A N 1
ATOM 2144 C CA . ALA A 1 289 ? -0.586 7.897 3.234 1.00 96.12 289 ALA A CA 1
ATOM 2145 C C . ALA A 1 289 ? -0.897 8.318 1.789 1.00 96.12 289 ALA A C 1
ATOM 2147 O O . ALA A 1 289 ? -0.325 9.286 1.295 1.00 96.12 289 ALA A O 1
ATOM 2148 N N . LEU A 1 290 ? -1.840 7.638 1.129 1.00 96.06 290 LEU A N 1
ATOM 2149 C CA . LEU A 1 290 ? -2.235 7.937 -0.248 1.00 96.06 290 LEU A CA 1
ATOM 2150 C C . LEU A 1 290 ? -2.952 9.283 -0.359 1.00 96.06 290 LEU A C 1
ATOM 2152 O O . LEU A 1 290 ? -2.657 10.037 -1.277 1.00 96.06 290 LEU A O 1
ATOM 2156 N N . THR A 1 291 ? -3.834 9.616 0.591 1.00 95.75 291 THR A N 1
ATOM 2157 C CA . THR A 1 291 ? -4.534 10.914 0.597 1.00 95.75 291 THR A CA 1
ATOM 2158 C C . THR A 1 291 ? -3.551 12.075 0.702 1.00 95.75 291 THR A C 1
ATOM 2160 O O . THR A 1 291 ? -3.706 13.088 0.027 1.00 95.75 291 THR A O 1
ATOM 2163 N N . ALA A 1 292 ? -2.520 11.936 1.532 1.00 95.25 292 ALA A N 1
ATOM 2164 C CA . ALA A 1 292 ? -1.499 12.964 1.662 1.00 95.25 292 ALA A CA 1
ATOM 2165 C C . ALA A 1 292 ? -0.533 13.011 0.467 1.00 95.25 292 ALA A C 1
ATOM 2167 O O . ALA A 1 292 ? -0.001 14.073 0.156 1.00 95.25 292 ALA A O 1
ATOM 2168 N N . ALA A 1 293 ? -0.317 11.878 -0.206 1.00 94.75 293 ALA A N 1
ATOM 2169 C CA . ALA A 1 293 ? 0.499 11.774 -1.415 1.00 94.75 293 ALA A CA 1
ATOM 2170 C C . ALA A 1 293 ? -0.226 12.228 -2.700 1.00 94.75 293 ALA A C 1
ATOM 2172 O O . ALA A 1 293 ? 0.389 12.233 -3.770 1.00 94.75 293 ALA A O 1
ATOM 2173 N N . CYS A 1 294 ? -1.509 12.603 -2.616 1.00 95.19 294 CYS A N 1
ATOM 2174 C CA . CYS A 1 294 ? -2.278 13.111 -3.748 1.00 95.19 294 CYS A CA 1
ATOM 2175 C C . CYS A 1 294 ? -1.573 14.288 -4.438 1.00 95.19 294 CYS A C 1
ATOM 2177 O O . CYS A 1 294 ? -1.037 15.195 -3.800 1.00 95.19 294 CYS A O 1
ATOM 2179 N N . GLY A 1 295 ? -1.617 14.298 -5.766 1.00 90.25 295 GLY A N 1
ATOM 2180 C CA . GLY A 1 295 ? -0.988 15.329 -6.582 1.00 90.25 295 GLY A CA 1
ATOM 2181 C C . GLY A 1 295 ? -1.121 15.042 -8.077 1.00 90.25 295 GLY A C 1
ATOM 2182 O O . GLY A 1 295 ? -1.890 14.167 -8.468 1.00 90.25 295 GLY A O 1
ATOM 2183 N N . PRO A 1 296 ? -0.349 15.727 -8.939 1.00 88.06 296 PRO A N 1
ATOM 2184 C CA . PRO A 1 296 ? -0.461 15.574 -10.393 1.00 88.06 296 PRO A CA 1
ATOM 2185 C C . PRO A 1 296 ? -0.245 14.140 -10.904 1.00 88.06 296 PRO A C 1
ATOM 2187 O O . PRO A 1 296 ? -0.822 13.751 -11.912 1.00 88.06 296 PRO A O 1
ATOM 2190 N N . LEU A 1 297 ? 0.589 13.355 -10.212 1.00 86.44 297 LEU A N 1
ATOM 2191 C CA . LEU A 1 297 ? 0.910 11.968 -10.577 1.00 86.44 297 LEU A CA 1
ATOM 2192 C C . LEU A 1 297 ? 0.005 10.929 -9.897 1.00 86.44 297 LEU A C 1
ATOM 2194 O O . LEU A 1 297 ? 0.040 9.759 -10.269 1.00 86.44 297 LEU A O 1
ATOM 2198 N N . LEU A 1 298 ? -0.768 11.344 -8.893 1.00 91.50 298 LEU A N 1
ATOM 2199 C CA . LEU A 1 298 ? -1.662 10.488 -8.121 1.00 91.50 298 LEU A CA 1
ATOM 2200 C C . LEU A 1 298 ? -2.954 11.274 -7.832 1.00 91.50 298 LEU A C 1
ATOM 2202 O O . LEU A 1 298 ? -3.045 11.940 -6.796 1.00 91.50 298 LEU A O 1
ATOM 2206 N N . PRO A 1 299 ? -3.917 11.275 -8.772 1.00 94.56 299 PRO A N 1
ATOM 2207 C CA . PRO A 1 299 ? -5.147 12.047 -8.645 1.00 94.56 299 PRO A CA 1
ATOM 2208 C C . PRO A 1 299 ? -5.979 11.627 -7.430 1.00 94.56 299 PRO A C 1
ATOM 2210 O O . PRO A 1 299 ? -6.098 10.444 -7.112 1.00 94.56 299 PRO A O 1
ATOM 2213 N N . ALA A 1 300 ? -6.607 12.605 -6.773 1.00 96.12 300 ALA A N 1
ATOM 2214 C CA . ALA A 1 300 ? -7.420 12.355 -5.582 1.00 96.12 300 ALA A CA 1
ATOM 2215 C C . ALA A 1 300 ? -8.636 11.455 -5.862 1.00 96.12 300 ALA A C 1
ATOM 2217 O O . ALA A 1 300 ? -9.038 10.689 -4.989 1.00 96.12 300 ALA A O 1
ATOM 2218 N N . GLU A 1 301 ? -9.200 11.523 -7.071 1.00 95.75 301 GLU A N 1
ATOM 2219 C CA . GLU A 1 301 ? -10.328 10.682 -7.490 1.00 95.75 301 GLU A CA 1
ATOM 2220 C C . GLU A 1 301 ? -9.930 9.201 -7.553 1.00 95.75 301 GLU A C 1
ATOM 2222 O O . GLU A 1 301 ? -10.596 8.370 -6.935 1.00 95.75 301 GLU A O 1
ATOM 2227 N N . ASP A 1 302 ? -8.800 8.885 -8.194 1.00 95.62 302 ASP A N 1
ATOM 2228 C CA . ASP A 1 302 ? -8.275 7.516 -8.293 1.00 95.62 302 ASP A CA 1
ATOM 2229 C C . ASP A 1 302 ? -7.971 6.930 -6.904 1.00 95.62 302 ASP A C 1
ATOM 2231 O O . ASP A 1 302 ? -8.285 5.773 -6.612 1.00 95.62 302 ASP A O 1
ATOM 2235 N N . VAL A 1 303 ? -7.395 7.747 -6.014 1.00 96.56 303 VAL A N 1
ATOM 2236 C CA . VAL A 1 303 ? -7.113 7.362 -4.624 1.00 96.56 303 VAL A CA 1
ATOM 2237 C C . VAL A 1 303 ? -8.404 7.100 -3.853 1.00 96.56 303 VAL A C 1
ATOM 2239 O O . VAL A 1 303 ? -8.522 6.068 -3.187 1.00 96.56 303 VAL A O 1
ATOM 2242 N N . ALA A 1 304 ? -9.384 8.001 -3.944 1.00 95.12 304 ALA A N 1
ATOM 2243 C CA . ALA A 1 304 ? -10.664 7.849 -3.262 1.00 95.12 304 ALA A CA 1
ATOM 2244 C C . ALA A 1 304 ? -11.401 6.586 -3.727 1.00 95.12 304 ALA A C 1
ATOM 2246 O O . ALA A 1 304 ? -11.934 5.840 -2.902 1.00 95.12 304 ALA A O 1
ATOM 2247 N N . GLU A 1 305 ? -11.388 6.312 -5.031 1.00 95.19 305 GLU A N 1
ATOM 2248 C CA . GLU A 1 305 ? -12.013 5.134 -5.622 1.00 95.19 305 GLU A CA 1
ATOM 2249 C C . GLU A 1 305 ? -11.321 3.832 -5.179 1.00 95.19 305 GLU A C 1
ATOM 2251 O O . GLU A 1 305 ? -11.985 2.868 -4.784 1.00 95.19 305 GLU A O 1
ATOM 2256 N N . ALA A 1 306 ? -9.984 3.813 -5.161 1.00 95.12 306 ALA A N 1
ATOM 2257 C CA . ALA A 1 306 ? -9.212 2.661 -4.706 1.00 95.12 306 ALA A CA 1
ATOM 2258 C C . ALA A 1 306 ? -9.411 2.381 -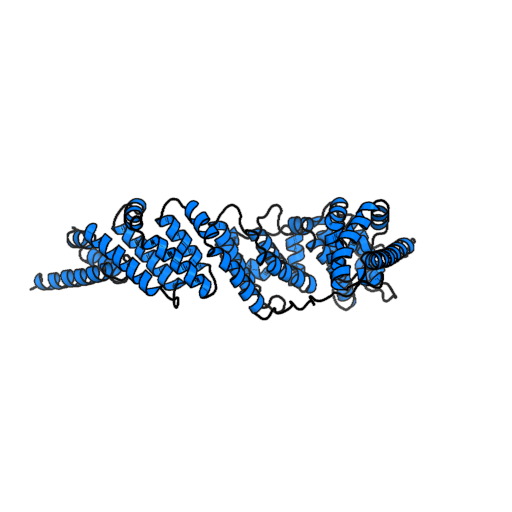3.203 1.00 95.12 306 ALA A C 1
ATOM 2260 O O . ALA A 1 306 ? -9.604 1.228 -2.809 1.00 95.12 306 ALA A O 1
ATOM 2261 N N . ILE A 1 307 ? -9.441 3.419 -2.356 1.00 95.56 307 ILE A N 1
ATOM 2262 C CA . ILE A 1 307 ? -9.737 3.286 -0.918 1.00 95.56 307 ILE A CA 1
ATOM 2263 C C . ILE A 1 307 ? -11.171 2.793 -0.707 1.00 95.56 307 ILE A C 1
ATOM 2265 O O . ILE A 1 307 ? -11.399 1.908 0.120 1.00 95.56 307 ILE A O 1
ATOM 2269 N N . LEU A 1 308 ? -12.141 3.325 -1.458 1.00 94.88 308 LEU A N 1
ATOM 2270 C CA . LEU A 1 308 ? -13.535 2.892 -1.391 1.00 94.88 308 LEU A CA 1
ATOM 2271 C C . LEU A 1 308 ? -13.654 1.390 -1.680 1.00 94.88 308 LEU A C 1
ATOM 2273 O O . LEU A 1 308 ? -14.184 0.657 -0.839 1.00 94.88 308 LEU A O 1
ATOM 2277 N N . ARG A 1 309 ? -13.094 0.927 -2.808 1.00 93.31 309 ARG A N 1
ATOM 2278 C CA . ARG A 1 309 ? -13.053 -0.498 -3.178 1.00 93.31 309 ARG A CA 1
ATOM 2279 C C . ARG A 1 309 ? -12.335 -1.350 -2.139 1.00 93.31 309 ARG A C 1
ATOM 2281 O O . ARG A 1 309 ? -12.815 -2.424 -1.786 1.00 93.31 309 ARG A O 1
ATOM 2288 N N . ARG A 1 310 ? -11.203 -0.883 -1.602 1.00 94.44 310 ARG A N 1
ATOM 2289 C CA . ARG A 1 310 ? -10.471 -1.635 -0.575 1.00 94.44 310 ARG A CA 1
ATOM 2290 C C . ARG A 1 310 ? -11.274 -1.765 0.715 1.00 94.44 310 ARG A C 1
ATOM 2292 O O . ARG A 1 310 ? -11.317 -2.845 1.302 1.00 94.44 310 ARG A O 1
ATOM 2299 N N . SER A 1 311 ? -11.915 -0.682 1.145 1.00 94.19 311 SER A N 1
ATOM 2300 C CA . SER A 1 311 ? -12.669 -0.633 2.398 1.00 94.19 311 SER A CA 1
ATOM 2301 C C . SER A 1 311 ? -13.921 -1.515 2.391 1.00 94.19 311 SER A C 1
ATOM 2303 O O . SER A 1 311 ? -14.349 -1.962 3.452 1.00 94.19 311 SER A O 1
ATOM 2305 N N . GLU A 1 312 ? -14.466 -1.847 1.214 1.00 95.06 312 GLU A N 1
ATOM 2306 C CA . GLU A 1 312 ? -15.576 -2.799 1.081 1.00 95.06 312 GLU A CA 1
ATOM 2307 C C . GLU A 1 312 ? -15.246 -4.170 1.691 1.00 95.06 312 GLU A C 1
ATOM 2309 O O . GLU A 1 312 ? -16.114 -4.820 2.271 1.00 95.06 312 GLU A O 1
ATOM 2314 N N . ARG A 1 313 ? -13.977 -4.580 1.659 1.00 92.94 313 ARG A N 1
ATOM 2315 C CA . ARG A 1 313 ? -13.556 -5.875 2.208 1.00 92.94 313 ARG A CA 1
ATOM 2316 C C . ARG A 1 313 ? -13.657 -5.962 3.717 1.00 92.94 313 ARG A C 1
ATOM 2318 O O . ARG A 1 313 ? -13.877 -7.043 4.251 1.00 92.94 313 ARG A O 1
ATOM 2325 N N . LEU A 1 314 ? -13.540 -4.827 4.403 1.00 95.69 314 LEU A N 1
ATOM 2326 C CA . LEU A 1 314 ? -13.683 -4.775 5.856 1.00 95.69 314 LEU A CA 1
ATOM 2327 C C . LEU A 1 314 ? -15.130 -5.032 6.301 1.00 95.69 314 LEU A C 1
ATOM 2329 O O . LEU A 1 314 ? -15.370 -5.307 7.472 1.00 95.69 314 LEU A O 1
ATOM 2333 N N . VAL A 1 315 ? -16.092 -4.956 5.375 1.00 96.56 315 VAL A N 1
ATOM 2334 C CA . VAL A 1 315 ? -17.517 -5.216 5.624 1.00 96.56 315 VAL A CA 1
ATOM 2335 C C . VAL A 1 315 ? -18.026 -6.459 4.893 1.00 96.56 315 VAL A C 1
ATOM 2337 O O . VAL A 1 315 ? -19.236 -6.655 4.760 1.00 96.56 315 VAL A O 1
ATOM 2340 N N . GLU A 1 316 ? -17.121 -7.318 4.421 1.00 96.00 316 GLU A N 1
ATOM 2341 C CA . GLU A 1 316 ? -17.483 -8.645 3.936 1.00 96.00 316 GLU A CA 1
ATOM 2342 C C . GLU A 1 316 ? -17.793 -9.575 5.122 1.00 96.00 316 GLU A C 1
ATOM 2344 O O . GLU A 1 316 ? -16.998 -9.642 6.064 1.00 96.00 316 GLU A O 1
ATOM 2349 N N . PRO A 1 317 ? -18.893 -10.354 5.083 1.00 95.81 317 PRO A N 1
ATOM 2350 C CA . PRO A 1 317 ? -19.273 -11.235 6.191 1.00 95.81 317 PRO A CA 1
ATOM 2351 C C . PRO A 1 317 ? -18.161 -12.199 6.622 1.00 95.81 317 PRO A C 1
ATOM 2353 O O . PRO A 1 317 ? -17.965 -12.423 7.810 1.00 95.81 317 PRO A O 1
ATOM 2356 N N . ASN A 1 318 ? -17.395 -12.740 5.668 1.00 94.69 318 ASN A N 1
ATOM 2357 C CA . ASN A 1 318 ? -16.302 -13.665 5.968 1.00 94.69 318 ASN A CA 1
ATOM 2358 C C . ASN A 1 318 ? -15.163 -12.993 6.753 1.00 94.69 318 ASN A C 1
ATOM 2360 O O . ASN A 1 318 ? -14.636 -13.569 7.706 1.00 94.69 318 ASN A O 1
ATOM 2364 N N . PHE A 1 319 ? -14.805 -11.762 6.377 1.00 95.56 319 PHE A N 1
ATOM 2365 C CA . PHE A 1 319 ? -13.816 -10.979 7.110 1.00 95.56 319 PHE A CA 1
ATOM 2366 C C . PHE A 1 319 ? -14.314 -10.665 8.522 1.00 95.56 319 PHE A C 1
ATOM 2368 O O . PHE A 1 319 ? -13.606 -10.937 9.486 1.00 95.56 319 PHE A O 1
ATOM 2375 N N . VAL A 1 320 ? -15.548 -10.167 8.649 1.00 96.81 320 VAL A N 1
ATOM 2376 C CA . VAL A 1 320 ? -16.139 -9.802 9.946 1.00 96.81 320 VAL A CA 1
ATOM 2377 C C . VAL A 1 320 ? -16.244 -11.007 10.880 1.00 96.81 320 VAL A C 1
ATOM 2379 O O . VAL A 1 320 ? -15.877 -10.901 12.045 1.00 96.81 320 VAL A O 1
ATOM 2382 N N . ASN A 1 321 ? -16.670 -12.167 10.379 1.00 94.81 321 ASN A N 1
ATOM 2383 C CA . ASN A 1 321 ? -16.738 -13.384 11.188 1.00 94.81 321 ASN A CA 1
ATOM 2384 C C . ASN A 1 321 ? -15.348 -13.802 11.684 1.00 94.81 321 ASN A C 1
ATOM 2386 O O . ASN A 1 321 ? -15.189 -14.107 12.861 1.00 94.81 321 ASN A O 1
ATOM 2390 N N . THR A 1 322 ? -14.336 -13.761 10.811 1.00 94.81 322 THR A N 1
ATOM 2391 C CA . THR A 1 322 ? -12.948 -14.070 11.193 1.00 94.81 322 THR A CA 1
ATOM 2392 C C . THR A 1 322 ? -12.449 -13.088 12.257 1.00 94.81 322 THR A C 1
ATOM 2394 O O . THR A 1 322 ? -11.941 -13.511 13.289 1.00 94.81 322 THR A O 1
ATOM 2397 N N . LEU A 1 323 ? -12.680 -11.787 12.055 1.00 96.31 323 LEU A N 1
ATOM 2398 C CA . LEU A 1 323 ? -12.307 -10.731 12.995 1.00 96.31 323 LEU A CA 1
ATOM 2399 C C . LEU A 1 323 ? -12.935 -10.946 14.377 1.00 96.31 323 LEU A C 1
ATOM 2401 O O . LEU A 1 323 ? -12.250 -10.791 15.383 1.00 96.31 323 LEU A O 1
ATOM 2405 N N . LEU A 1 324 ? -14.223 -11.296 14.428 1.00 94.88 324 LEU A N 1
ATOM 2406 C CA . LEU A 1 324 ? -14.940 -11.548 15.679 1.00 94.88 324 LEU A CA 1
ATOM 2407 C C . LEU A 1 324 ? -14.458 -12.824 16.377 1.00 94.88 324 LEU A C 1
ATOM 2409 O O . LEU A 1 324 ? -14.362 -12.831 17.599 1.00 94.88 324 LEU A O 1
ATOM 2413 N N . HIS A 1 325 ? -14.109 -13.873 15.625 1.00 93.56 325 HIS A N 1
ATOM 2414 C CA . HIS A 1 325 ? -13.518 -15.093 16.184 1.00 93.56 325 HIS A CA 1
ATOM 2415 C C . HIS A 1 325 ? -12.127 -14.867 16.794 1.00 93.56 325 HIS A C 1
ATOM 2417 O O . HIS A 1 325 ? -11.759 -15.579 17.724 1.00 93.56 325 HIS A O 1
ATOM 2423 N N . GLU A 1 326 ? -11.369 -13.884 16.302 1.00 93.62 326 GLU A N 1
ATOM 2424 C CA . GLU A 1 326 ? -10.083 -13.480 16.889 1.00 93.62 326 GLU A CA 1
ATOM 2425 C C . GLU A 1 326 ? -10.247 -12.724 18.224 1.00 93.62 326 GLU A C 1
ATOM 2427 O O . GLU A 1 326 ? -9.273 -12.578 18.962 1.00 93.62 326 GLU A O 1
ATOM 2432 N N . GLN A 1 327 ? -11.449 -12.225 18.550 1.00 93.31 327 GLN A N 1
ATOM 2433 C CA . GLN A 1 327 ? -11.685 -11.443 19.766 1.00 93.31 327 GLN A CA 1
ATOM 2434 C C . GLN A 1 327 ? -12.097 -12.309 20.961 1.00 93.31 327 GLN A 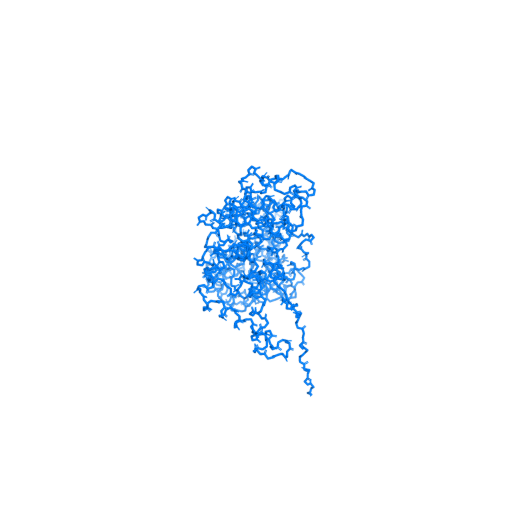C 1
ATOM 2436 O O . GLN A 1 327 ? -12.915 -13.222 20.863 1.00 93.31 327 GLN A O 1
ATOM 2441 N N . ASN A 1 328 ? -11.600 -11.938 22.142 1.00 88.75 328 ASN A N 1
ATOM 2442 C CA . ASN A 1 328 ? -11.948 -12.585 23.406 1.00 88.75 328 ASN A CA 1
ATOM 2443 C C . ASN A 1 328 ? -13.228 -11.979 24.010 1.00 88.75 328 ASN A C 1
ATOM 2445 O O . ASN A 1 328 ? -13.161 -11.193 24.954 1.00 88.75 328 ASN A O 1
ATOM 2449 N N . GLY A 1 329 ? -14.391 -12.342 23.461 1.00 90.75 329 GLY A N 1
ATOM 2450 C CA . GLY A 1 329 ? -15.709 -11.949 23.983 1.00 90.75 329 GLY A CA 1
ATOM 2451 C C . GLY A 1 329 ? -16.445 -10.904 23.139 1.00 90.75 329 GLY A C 1
ATOM 2452 O O . GLY A 1 329 ? -15.906 -10.354 22.174 1.00 90.75 329 GLY A O 1
ATOM 2453 N N . LEU A 1 330 ? -17.703 -10.626 23.495 1.00 93.25 330 LEU A N 1
ATOM 2454 C CA . LEU A 1 330 ? -18.590 -9.776 22.691 1.00 93.25 330 LEU A CA 1
ATOM 2455 C C . LEU A 1 330 ? -18.228 -8.296 22.821 1.00 93.25 330 LEU A C 1
ATOM 2457 O O . LEU A 1 330 ? -18.324 -7.561 21.841 1.00 93.25 330 LEU A O 1
ATOM 2461 N N . VAL A 1 331 ? -17.763 -7.854 23.994 1.00 93.00 331 VAL A N 1
ATOM 2462 C CA . VAL A 1 331 ? -17.288 -6.470 24.186 1.00 93.00 331 VAL A CA 1
ATOM 2463 C C . VAL A 1 331 ? -16.049 -6.175 23.336 1.00 93.00 331 VAL A C 1
ATOM 2465 O O . VAL A 1 331 ? -15.987 -5.131 22.687 1.00 93.00 331 VAL A O 1
ATOM 2468 N N . ALA A 1 332 ? -15.082 -7.097 23.292 1.00 93.62 332 ALA A N 1
ATOM 2469 C CA . ALA A 1 332 ? -13.904 -6.964 22.433 1.00 93.62 332 ALA A CA 1
ATOM 2470 C C . ALA A 1 332 ? -14.294 -7.006 20.943 1.00 93.62 332 ALA A C 1
ATOM 2472 O O . ALA A 1 332 ? -13.833 -6.180 20.154 1.00 93.62 332 ALA A O 1
ATOM 2473 N N . GLY A 1 333 ? -15.219 -7.901 20.576 1.00 95.25 333 GLY A N 1
ATOM 2474 C CA . GLY A 1 333 ? -15.830 -7.950 19.245 1.00 95.25 333 GLY A CA 1
ATOM 2475 C C . GLY A 1 333 ? -16.475 -6.627 18.829 1.00 95.25 333 GLY A C 1
ATOM 2476 O O . GLY A 1 333 ? -16.241 -6.136 17.725 1.00 95.25 333 GLY A O 1
ATOM 2477 N N . LEU A 1 334 ? -17.238 -6.003 19.727 1.00 95.50 334 LEU A N 1
ATOM 2478 C CA . LEU A 1 334 ? -17.839 -4.692 19.503 1.00 95.50 334 LEU A CA 1
ATOM 2479 C C . LEU A 1 334 ? -16.778 -3.612 19.270 1.00 95.50 334 LEU A C 1
ATOM 2481 O O . LEU A 1 334 ? -16.918 -2.814 18.347 1.00 95.50 334 LEU A O 1
ATOM 2485 N N . ASP A 1 335 ? -15.709 -3.590 20.064 1.00 95.06 335 ASP A N 1
ATOM 2486 C CA . ASP A 1 335 ? -14.638 -2.601 19.912 1.00 95.06 335 ASP A CA 1
ATOM 2487 C C . ASP A 1 335 ? -13.926 -2.736 18.548 1.00 95.06 335 ASP A C 1
ATOM 2489 O O . ASP A 1 335 ? -13.622 -1.732 17.884 1.00 95.06 335 ASP A O 1
ATOM 2493 N N . ALA A 1 336 ? -13.759 -3.974 18.068 1.00 96.56 336 ALA A N 1
ATOM 2494 C CA . ALA A 1 336 ? -13.252 -4.275 16.731 1.00 96.56 336 ALA A CA 1
ATOM 2495 C C . ALA A 1 336 ? -14.219 -3.805 15.626 1.00 96.56 336 ALA A C 1
ATOM 2497 O O . ALA A 1 336 ? -13.795 -3.128 14.687 1.00 96.56 336 ALA A O 1
ATOM 2498 N N . LEU A 1 337 ? -15.525 -4.067 15.758 1.00 97.19 337 LEU A N 1
ATOM 2499 C CA . LEU A 1 337 ? -16.548 -3.591 14.814 1.00 97.19 337 LEU A CA 1
ATOM 2500 C C . LEU A 1 337 ? -16.650 -2.062 14.770 1.00 97.19 337 LEU A C 1
ATOM 2502 O O . LEU A 1 337 ? -16.809 -1.484 13.694 1.00 97.19 337 LEU A O 1
ATOM 2506 N N . MET A 1 338 ? -16.506 -1.387 15.911 1.00 97.06 338 MET A N 1
ATOM 2507 C CA . MET A 1 338 ? -16.432 0.075 15.951 1.00 97.06 338 MET A CA 1
ATOM 2508 C C . MET A 1 338 ? -15.208 0.587 15.192 1.00 97.06 338 MET A C 1
ATOM 2510 O O . MET A 1 338 ? -15.297 1.570 14.457 1.00 97.06 338 MET A O 1
ATOM 2514 N N . THR A 1 339 ? -14.080 -0.115 15.302 1.00 96.31 339 THR A N 1
ATOM 2515 C CA . THR A 1 339 ? -12.874 0.210 14.534 1.00 96.31 339 THR A CA 1
ATOM 2516 C C . THR A 1 339 ? -13.087 -0.018 13.034 1.00 96.31 339 THR A C 1
ATOM 2518 O O . THR A 1 339 ? -12.635 0.800 12.235 1.00 96.31 339 THR A O 1
ATOM 2521 N N . VAL A 1 340 ? -13.830 -1.056 12.627 1.00 97.06 340 VAL A N 1
ATOM 2522 C CA . VAL A 1 340 ? -14.257 -1.239 11.226 1.00 97.06 340 VAL A CA 1
ATOM 2523 C C . VAL A 1 340 ? -15.101 -0.053 10.758 1.00 97.06 340 VAL A C 1
ATOM 2525 O O . VAL A 1 340 ? -14.782 0.540 9.730 1.00 97.06 340 VAL A O 1
ATOM 2528 N N . LEU A 1 341 ? -16.132 0.338 11.516 1.00 96.69 341 LEU A N 1
ATOM 2529 C CA . LEU A 1 341 ? -17.005 1.466 11.171 1.00 96.69 341 LEU A CA 1
ATOM 2530 C C . LEU A 1 341 ? -16.223 2.779 10.990 1.00 96.69 341 LEU A C 1
ATOM 2532 O O . LEU A 1 341 ? -16.508 3.543 10.074 1.00 96.69 341 LEU A O 1
ATOM 2536 N N . GLU A 1 342 ? -15.217 3.023 11.827 1.00 95.00 342 GLU A N 1
ATOM 2537 C CA . GLU A 1 342 ? -14.333 4.193 11.733 1.00 95.00 342 GLU A CA 1
ATOM 2538 C C . GLU A 1 342 ? -13.365 4.150 10.541 1.00 95.00 342 GLU A C 1
ATOM 2540 O O . GLU A 1 342 ? -12.786 5.177 10.187 1.00 95.00 342 GLU A O 1
ATOM 2545 N N . SER A 1 343 ? -13.161 2.975 9.942 1.00 94.31 343 SER A N 1
ATOM 2546 C CA . SER A 1 343 ? -12.159 2.744 8.892 1.00 94.31 343 SER A CA 1
ATOM 2547 C C . SER A 1 343 ? -12.752 2.626 7.493 1.00 94.31 343 SER A C 1
ATOM 2549 O O . SER A 1 343 ? -12.012 2.659 6.511 1.00 94.31 343 SER A O 1
ATOM 2551 N N . VAL A 1 344 ? -14.068 2.441 7.384 1.00 95.56 344 VAL A N 1
ATOM 2552 C CA . VAL A 1 344 ? -14.736 2.227 6.099 1.00 95.56 344 VAL A CA 1
ATOM 2553 C C . VAL A 1 344 ? -15.124 3.541 5.432 1.00 95.56 344 VAL A C 1
ATOM 2555 O O . VAL A 1 344 ? -15.653 4.454 6.066 1.00 95.56 344 VAL A O 1
ATOM 2558 N N . THR A 1 345 ? -14.931 3.607 4.116 1.00 92.62 345 THR A N 1
ATOM 2559 C CA . THR A 1 345 ? -15.296 4.768 3.299 1.00 92.62 345 THR A CA 1
ATOM 2560 C C . THR A 1 345 ? -16.538 4.449 2.474 1.00 92.62 345 THR A C 1
ATOM 2562 O O . THR A 1 345 ? -16.721 3.321 2.021 1.00 92.62 345 THR A O 1
ATOM 2565 N N . GLY A 1 346 ? -17.397 5.448 2.262 1.00 92.56 346 GLY A N 1
ATOM 2566 C CA . GLY A 1 346 ? -18.591 5.343 1.420 1.00 92.56 346 GLY A CA 1
ATOM 2567 C C . GLY A 1 346 ? -19.849 4.874 2.154 1.00 92.56 346 GLY A C 1
ATOM 2568 O O . GLY A 1 346 ? -19.819 4.042 3.061 1.00 92.56 346 GLY A O 1
ATOM 2569 N N . ASP A 1 347 ? -20.996 5.409 1.739 1.00 92.81 347 ASP A N 1
ATOM 2570 C CA . ASP A 1 347 ? -22.266 5.247 2.460 1.00 92.81 347 ASP A CA 1
ATOM 2571 C C . ASP A 1 347 ? -22.747 3.798 2.525 1.00 92.81 347 ASP A C 1
ATOM 2573 O O . ASP A 1 347 ? -23.276 3.359 3.546 1.00 92.81 347 ASP A O 1
ATOM 2577 N N . ALA A 1 348 ? -22.553 3.028 1.452 1.00 94.25 348 ALA A N 1
ATOM 2578 C CA . ALA A 1 348 ? -22.936 1.619 1.418 1.00 94.25 348 ALA A CA 1
ATOM 2579 C C . ALA A 1 348 ? -22.111 0.773 2.403 1.00 94.25 348 ALA A C 1
ATOM 2581 O O . ALA A 1 348 ? -22.668 -0.090 3.088 1.00 94.25 348 ALA A O 1
ATOM 2582 N N . ASN A 1 349 ? -20.806 1.043 2.511 1.00 95.75 349 ASN A N 1
ATOM 2583 C CA . ASN A 1 349 ? -19.915 0.354 3.445 1.00 95.75 349 ASN A CA 1
ATOM 2584 C C . ASN A 1 349 ? -20.235 0.748 4.885 1.00 95.75 349 ASN A C 1
ATOM 2586 O O . ASN A 1 349 ? -20.402 -0.131 5.727 1.00 95.75 349 ASN A O 1
ATOM 2590 N N . ARG A 1 350 ? -20.449 2.044 5.147 1.00 95.88 350 ARG A N 1
ATOM 2591 C CA . ARG A 1 350 ? -20.869 2.533 6.468 1.00 95.88 350 ARG A CA 1
ATOM 2592 C C . ARG A 1 350 ? -22.188 1.909 6.926 1.00 95.88 350 ARG A C 1
ATOM 2594 O O . ARG A 1 350 ? -22.255 1.405 8.041 1.00 95.88 350 ARG A O 1
ATOM 2601 N N . ARG A 1 351 ? -23.206 1.828 6.059 1.00 96.50 351 ARG A N 1
ATOM 2602 C CA . ARG A 1 351 ? -24.471 1.131 6.378 1.00 96.50 351 ARG A CA 1
ATOM 2603 C C . ARG A 1 351 ? -24.265 -0.352 6.696 1.00 96.50 351 ARG A C 1
ATOM 2605 O O . ARG A 1 351 ? -24.913 -0.879 7.593 1.00 96.50 351 ARG A O 1
ATOM 2612 N N . ARG A 1 352 ? -23.383 -1.049 5.966 1.00 97.06 352 ARG A N 1
ATOM 2613 C CA . ARG A 1 352 ? -23.031 -2.449 6.274 1.00 97.06 352 ARG A CA 1
ATOM 2614 C C . ARG A 1 352 ? -22.350 -2.570 7.640 1.00 97.06 352 ARG A C 1
ATOM 2616 O O . ARG A 1 352 ? -22.773 -3.406 8.426 1.00 97.06 352 ARG A O 1
ATOM 2623 N N . ALA A 1 353 ? -21.372 -1.716 7.936 1.00 97.25 353 ALA A N 1
ATOM 2624 C CA . ALA A 1 353 ? -20.685 -1.698 9.226 1.00 97.25 353 ALA A CA 1
ATOM 2625 C C . ALA A 1 353 ? -21.650 -1.430 10.396 1.00 97.25 353 ALA A C 1
ATOM 2627 O O . ALA A 1 353 ? -21.629 -2.175 11.371 1.00 97.25 353 ALA A O 1
ATOM 2628 N N . VAL A 1 354 ? -22.555 -0.448 10.269 1.00 97.38 354 VAL A N 1
ATOM 2629 C CA . VAL A 1 354 ? -23.592 -0.164 11.282 1.00 97.38 354 VAL A CA 1
ATOM 2630 C C . VAL A 1 354 ? -24.454 -1.395 11.563 1.00 97.38 354 VAL A C 1
ATOM 2632 O O . VAL A 1 354 ? -24.673 -1.716 12.726 1.00 97.38 354 VAL A O 1
ATOM 2635 N N . ARG A 1 355 ? -24.866 -2.143 10.530 1.00 96.62 355 ARG A N 1
ATOM 2636 C CA . ARG A 1 355 ? -25.643 -3.382 10.712 1.00 96.62 355 ARG A CA 1
ATOM 2637 C C . ARG A 1 355 ? -24.884 -4.471 11.468 1.00 96.62 355 ARG A C 1
ATOM 2639 O O . ARG A 1 355 ? -25.497 -5.201 12.236 1.00 96.62 355 ARG A O 1
ATOM 2646 N N . PHE A 1 356 ? -23.568 -4.589 11.280 1.00 96.81 356 PHE A N 1
ATOM 2647 C CA . PHE A 1 356 ? -22.770 -5.526 12.077 1.00 96.81 356 PHE A CA 1
ATOM 2648 C C . PHE A 1 356 ? -22.682 -5.094 13.544 1.00 96.81 356 PHE A C 1
ATOM 2650 O O . PHE A 1 356 ? -22.805 -5.938 14.426 1.00 96.81 356 PHE A O 1
ATOM 2657 N N . VAL A 1 357 ? -22.517 -3.793 13.812 1.00 96.75 357 VAL A N 1
ATOM 2658 C CA . VAL A 1 357 ? -22.530 -3.256 15.185 1.00 96.75 357 VAL A CA 1
ATOM 2659 C C . VAL A 1 357 ? -23.887 -3.511 15.843 1.00 96.75 357 VAL A C 1
ATOM 2661 O O . VAL A 1 357 ? -23.942 -4.013 16.962 1.00 96.75 357 VAL A O 1
ATOM 2664 N N . GLU A 1 358 ? -24.981 -3.228 15.138 1.00 95.69 358 GLU A N 1
ATOM 2665 C CA . GLU A 1 358 ? -26.345 -3.489 15.603 1.00 95.69 358 GLU A CA 1
ATOM 2666 C C . GLU A 1 358 ? -26.554 -4.965 15.953 1.00 95.69 358 GLU A C 1
ATOM 2668 O O . GLU A 1 358 ? -26.974 -5.288 17.066 1.00 95.69 358 GLU A O 1
ATOM 2673 N N . ALA A 1 359 ? -26.167 -5.860 15.042 1.00 94.31 359 ALA A N 1
ATOM 2674 C CA . ALA A 1 359 ? -26.269 -7.302 15.226 1.00 94.31 359 ALA A CA 1
ATOM 2675 C C . ALA A 1 359 ? -25.381 -7.851 16.353 1.00 94.31 359 ALA A C 1
ATOM 2677 O O . ALA A 1 359 ? -25.623 -8.968 16.792 1.00 94.31 359 ALA A O 1
ATOM 2678 N N . ALA A 1 360 ? -24.371 -7.109 16.818 1.00 93.25 360 ALA A N 1
ATOM 2679 C CA . ALA A 1 360 ? -23.556 -7.487 17.971 1.00 93.25 360 ALA A CA 1
ATOM 2680 C C . ALA A 1 360 ? -24.151 -6.960 19.289 1.00 93.25 360 ALA A C 1
ATOM 2682 O O . ALA A 1 360 ? -24.283 -7.708 20.261 1.00 93.25 360 ALA A O 1
ATOM 2683 N N . VAL A 1 361 ? -24.541 -5.681 19.313 1.00 92.69 361 VAL A N 1
ATOM 2684 C CA . VAL A 1 361 ? -25.000 -4.973 20.521 1.00 92.69 361 VAL A CA 1
ATOM 2685 C C . VAL A 1 361 ? -26.397 -5.403 20.954 1.00 92.69 361 VAL A C 1
ATOM 2687 O O . VAL A 1 361 ? -26.646 -5.557 22.147 1.00 92.69 361 VAL A O 1
ATOM 2690 N N . LEU A 1 362 ? -27.319 -5.597 20.008 1.00 88.62 362 LEU A N 1
ATOM 2691 C CA . LEU A 1 362 ? -28.724 -5.889 20.316 1.00 88.62 362 LEU A CA 1
ATOM 2692 C C . LEU A 1 362 ? -28.983 -7.379 20.587 1.00 88.62 362 LEU A C 1
ATOM 2694 O O . LEU A 1 362 ? -30.126 -7.835 20.572 1.00 88.62 362 LEU A O 1
ATOM 2698 N N . THR A 1 363 ? -27.930 -8.152 20.853 1.00 91.19 363 THR A N 1
ATOM 2699 C CA . THR A 1 363 ? -28.055 -9.574 21.175 1.00 91.19 363 THR A CA 1
ATOM 2700 C C . THR A 1 363 ? -28.352 -9.774 22.665 1.00 91.19 363 THR A C 1
ATOM 2702 O O . THR A 1 363 ? -27.769 -9.091 23.510 1.00 91.19 363 THR A O 1
ATOM 2705 N N . PRO A 1 364 ? -29.205 -10.750 23.035 1.00 87.62 364 PRO A N 1
ATOM 2706 C CA . PRO A 1 364 ? -29.473 -11.062 24.439 1.00 87.62 364 PRO A CA 1
ATOM 2707 C C . PRO A 1 364 ? -28.224 -11.304 25.319 1.00 87.62 364 PRO A C 1
ATOM 2709 O O . PRO A 1 364 ? -28.199 -10.783 26.436 1.00 87.62 364 PRO A O 1
ATOM 2712 N N . PRO A 1 365 ? -27.174 -12.037 24.878 1.00 92.25 365 PRO A N 1
ATOM 2713 C CA . PRO A 1 365 ? -26.002 -12.286 25.720 1.00 92.25 365 PRO A CA 1
ATOM 2714 C C . PRO A 1 365 ? -25.103 -11.059 25.919 1.00 92.25 365 PRO A C 1
ATOM 2716 O O . PRO A 1 365 ? -24.340 -11.041 26.884 1.00 92.25 365 PRO A O 1
ATOM 2719 N N . PHE A 1 366 ? -25.188 -10.030 25.066 1.00 93.56 366 PHE A N 1
ATOM 2720 C CA . PHE A 1 366 ? -24.268 -8.889 25.103 1.00 93.56 366 PHE A CA 1
ATOM 2721 C C . PHE A 1 366 ? -24.267 -8.172 26.455 1.00 93.56 366 PHE A C 1
ATOM 2723 O O . PHE A 1 366 ? -23.208 -7.882 27.001 1.00 93.56 366 PHE A O 1
ATOM 2730 N N . LYS A 1 367 ? -25.445 -7.923 27.037 1.00 93.38 367 LYS A N 1
ATOM 2731 C CA . LYS A 1 367 ? -25.554 -7.246 28.338 1.00 93.38 367 LYS A CA 1
ATOM 2732 C C . LYS A 1 367 ? -24.871 -8.036 29.461 1.00 93.38 367 LYS A C 1
ATOM 2734 O O . LYS A 1 367 ? -24.214 -7.438 30.310 1.00 93.38 367 LYS A O 1
ATOM 2739 N N . ALA A 1 368 ? -25.041 -9.358 29.475 1.00 91.69 368 ALA A N 1
ATOM 2740 C CA . ALA A 1 368 ? -24.432 -10.221 30.484 1.00 91.69 368 ALA A CA 1
ATOM 2741 C C . ALA A 1 368 ? -22.904 -10.268 30.324 1.00 91.69 368 ALA A C 1
ATOM 2743 O O . ALA A 1 368 ? -22.187 -10.095 31.307 1.00 91.69 368 ALA A O 1
ATOM 2744 N N . ASP A 1 369 ? -22.414 -10.424 29.089 1.00 93.31 369 ASP A N 1
ATOM 2745 C CA . ASP A 1 369 ? -20.982 -10.349 28.770 1.00 93.31 369 ASP A CA 1
ATOM 2746 C C . ASP A 1 369 ? -20.395 -8.998 29.194 1.00 93.31 369 ASP A C 1
ATOM 2748 O O . ASP A 1 369 ? -19.409 -8.950 29.918 1.00 93.31 369 ASP A O 1
ATOM 2752 N N . LEU A 1 370 ? -21.073 -7.897 28.864 1.00 94.81 370 LEU A N 1
ATOM 2753 C CA . LEU A 1 370 ? -20.652 -6.546 29.218 1.00 94.81 370 LEU A CA 1
ATOM 2754 C C . LEU A 1 370 ? -20.493 -6.344 30.728 1.00 94.81 370 LEU A C 1
ATOM 2756 O O . LEU A 1 370 ? -19.495 -5.772 31.164 1.00 94.81 370 LEU A O 1
ATOM 2760 N N . LEU A 1 371 ? -21.458 -6.800 31.530 1.00 93.19 371 LEU A N 1
ATOM 2761 C CA . LEU A 1 371 ? -21.376 -6.697 32.989 1.00 93.19 371 LEU A CA 1
ATOM 2762 C C . LEU A 1 371 ? -20.195 -7.501 33.546 1.00 93.19 371 LEU A C 1
ATOM 2764 O O . LEU A 1 371 ? -19.480 -7.003 34.419 1.00 93.19 371 LEU A O 1
ATOM 2768 N N . ASN A 1 372 ? -19.970 -8.700 33.005 1.00 91.62 372 ASN A N 1
ATOM 2769 C CA . ASN A 1 372 ? -18.881 -9.581 33.415 1.00 91.62 372 ASN A CA 1
ATOM 2770 C C . ASN A 1 372 ? -17.511 -9.015 33.016 1.00 91.62 372 ASN A C 1
ATOM 2772 O O . ASN A 1 372 ? -16.621 -8.920 33.857 1.00 91.62 372 ASN A O 1
ATOM 2776 N N . SER A 1 373 ? -17.340 -8.596 31.760 1.00 90.69 373 SER A N 1
ATOM 2777 C CA . SER A 1 373 ? -16.072 -8.073 31.241 1.00 90.69 373 SER A CA 1
ATOM 2778 C C . SER A 1 373 ? -15.707 -6.710 31.826 1.00 90.69 373 SER A C 1
ATOM 2780 O O . SER A 1 373 ? -14.527 -6.431 32.025 1.00 90.69 373 SER A O 1
ATOM 2782 N N . ALA A 1 374 ? -16.691 -5.846 32.098 1.00 90.50 374 ALA A N 1
ATOM 2783 C CA . ALA A 1 374 ? -16.438 -4.519 32.657 1.00 90.50 374 ALA A CA 1
ATOM 2784 C C . ALA A 1 374 ? -16.217 -4.535 34.182 1.00 90.50 374 ALA A C 1
ATOM 2786 O O . ALA A 1 374 ? -15.684 -3.570 34.726 1.00 90.50 374 ALA A O 1
ATOM 2787 N N . GLY A 1 375 ? -16.621 -5.604 34.878 1.00 90.25 375 GLY A N 1
ATOM 2788 C CA . GLY A 1 375 ? -16.498 -5.709 36.335 1.00 90.25 375 GLY A CA 1
ATOM 2789 C C . GLY A 1 375 ? -17.573 -4.940 37.113 1.00 90.25 375 GLY A C 1
ATOM 2790 O O . GLY A 1 375 ? -17.329 -4.530 38.246 1.00 90.25 375 GLY A O 1
ATOM 2791 N N . GLY A 1 376 ? -18.753 -4.721 36.517 1.00 92.94 376 GLY A N 1
ATOM 2792 C CA . GLY A 1 376 ? -19.911 -4.118 37.190 1.00 92.94 376 GLY A CA 1
ATOM 2793 C C . GLY A 1 376 ? -20.671 -3.065 36.375 1.00 92.94 376 GLY A C 1
ATOM 2794 O O . GLY A 1 376 ? -20.246 -2.630 35.304 1.00 92.94 376 GLY A O 1
ATOM 2795 N N . ALA A 1 377 ? -21.814 -2.624 36.911 1.00 94.62 377 ALA A N 1
ATOM 2796 C CA . ALA A 1 377 ? -22.760 -1.751 36.210 1.00 94.62 377 ALA A CA 1
ATOM 2797 C C . ALA A 1 377 ? -22.186 -0.363 35.864 1.00 94.62 377 ALA A C 1
ATOM 2799 O O . ALA A 1 377 ? -22.382 0.121 34.753 1.00 94.62 377 ALA A O 1
ATOM 2800 N N . VAL A 1 378 ? -21.425 0.263 36.770 1.00 93.75 378 VAL A N 1
ATOM 2801 C CA . VAL A 1 378 ? -20.798 1.578 36.522 1.00 93.75 378 VAL A CA 1
ATOM 2802 C C . VAL A 1 378 ? -19.802 1.509 35.361 1.00 93.75 378 VAL A C 1
ATOM 2804 O O . VAL A 1 378 ? -19.827 2.345 34.459 1.00 93.75 378 VAL A O 1
ATOM 2807 N N . ALA A 1 379 ? -18.945 0.487 35.350 1.00 94.75 379 ALA A N 1
ATOM 2808 C CA . ALA A 1 379 ? -17.967 0.289 34.287 1.00 94.75 379 ALA A CA 1
ATOM 2809 C C . ALA A 1 379 ? -18.644 -0.053 32.948 1.00 94.75 379 ALA A C 1
ATOM 2811 O O . ALA A 1 379 ? -18.247 0.468 31.905 1.00 94.75 379 ALA A O 1
ATOM 2812 N N . ALA A 1 380 ? -19.717 -0.848 32.972 1.00 95.88 380 ALA A N 1
ATOM 2813 C CA . ALA A 1 380 ? -20.524 -1.141 31.790 1.00 95.88 380 ALA A CA 1
ATOM 2814 C C . ALA A 1 380 ? -21.155 0.126 31.177 1.00 95.88 380 ALA A C 1
ATOM 2816 O O . ALA A 1 380 ? -21.127 0.299 29.956 1.00 95.88 380 ALA A O 1
ATOM 2817 N N . LEU A 1 381 ? -21.667 1.048 32.002 1.00 96.19 381 LEU A N 1
ATOM 2818 C CA . LEU A 1 381 ? -22.202 2.335 31.534 1.00 96.19 381 LEU A CA 1
ATOM 2819 C C . LEU A 1 381 ? -21.126 3.198 30.859 1.00 96.19 381 LEU A C 1
ATOM 2821 O O . LEU A 1 381 ? -21.395 3.784 29.810 1.00 96.19 381 LEU A O 1
ATOM 2825 N N . LEU A 1 382 ? -19.897 3.210 31.391 1.00 95.75 382 LEU A N 1
ATOM 2826 C CA . LEU A 1 382 ? -18.760 3.911 30.781 1.00 95.75 382 LEU A CA 1
ATOM 2827 C C . LEU A 1 382 ? -18.388 3.338 29.407 1.00 95.75 382 LEU A C 1
ATOM 2829 O O . LEU A 1 382 ? -18.100 4.098 28.476 1.00 95.75 382 LEU A O 1
ATOM 2833 N N . VAL A 1 383 ? -18.402 2.008 29.266 1.00 95.25 383 VAL A N 1
ATOM 2834 C CA . VAL A 1 383 ? -18.172 1.336 27.978 1.00 95.25 383 VAL A CA 1
ATOM 2835 C C . VAL A 1 383 ? -19.264 1.725 26.981 1.00 95.25 383 VAL A C 1
ATOM 2837 O O . VAL A 1 383 ? -18.942 2.167 25.880 1.00 95.25 383 VAL A O 1
ATOM 2840 N N . LEU A 1 384 ? -20.542 1.673 27.373 1.00 96.19 384 LEU A N 1
ATOM 2841 C CA . LEU A 1 384 ? -21.649 2.059 26.489 1.00 96.19 384 LEU A CA 1
ATOM 2842 C C . LEU A 1 384 ? -21.618 3.543 26.116 1.00 96.19 384 LEU A C 1
ATOM 2844 O O . LEU A 1 384 ? -21.856 3.872 24.958 1.00 96.19 384 LEU A O 1
ATOM 2848 N N . ALA A 1 385 ? -21.264 4.435 27.043 1.00 96.50 385 ALA A N 1
ATOM 2849 C CA . ALA A 1 385 ? -21.102 5.862 26.761 1.00 96.50 385 ALA A CA 1
ATOM 2850 C C . ALA A 1 385 ? -19.974 6.121 25.746 1.00 96.50 385 ALA A C 1
ATOM 2852 O O . ALA A 1 385 ? -20.080 6.991 24.876 1.00 96.50 385 ALA A O 1
ATOM 2853 N N . ARG A 1 386 ? -18.879 5.353 25.821 1.00 95.88 386 ARG A N 1
ATOM 2854 C CA . ARG A 1 386 ? -17.787 5.413 24.840 1.00 95.88 386 ARG A CA 1
ATOM 2855 C C . ARG A 1 386 ? -18.236 4.897 23.474 1.00 95.88 386 ARG A C 1
ATOM 2857 O O . ARG A 1 386 ? -18.025 5.591 22.481 1.00 95.88 386 ARG A O 1
ATOM 2864 N N . THR A 1 387 ? -18.871 3.728 23.423 1.00 95.94 387 THR A N 1
ATOM 2865 C CA . THR A 1 387 ? -19.396 3.141 22.181 1.00 95.94 387 THR A CA 1
ATOM 2866 C C . THR A 1 387 ? -20.407 4.069 21.521 1.00 95.94 387 THR A C 1
ATOM 2868 O O . THR A 1 387 ? -20.296 4.333 20.327 1.00 95.94 387 THR A O 1
ATOM 2871 N N . TRP A 1 388 ? -21.337 4.631 22.297 1.00 96.69 388 TRP A N 1
ATOM 2872 C CA . TRP A 1 388 ? -22.336 5.580 21.811 1.00 96.69 388 TRP A CA 1
ATOM 2873 C C . TRP A 1 388 ? -21.676 6.789 21.142 1.00 96.69 388 TRP A C 1
ATOM 2875 O O . TRP A 1 388 ? -22.019 7.123 20.013 1.00 96.69 388 TRP A O 1
ATOM 2885 N N . ARG A 1 389 ? -20.662 7.404 21.772 1.00 96.31 389 ARG A N 1
ATOM 2886 C CA . ARG A 1 389 ? -19.944 8.556 21.191 1.00 96.31 389 ARG A CA 1
ATOM 2887 C C . ARG A 1 389 ? -19.189 8.197 19.912 1.00 96.31 389 ARG A C 1
ATOM 2889 O O . ARG A 1 389 ? -19.216 8.967 18.951 1.00 96.31 389 ARG A O 1
ATOM 2896 N N . ARG A 1 390 ? -18.528 7.035 19.887 1.00 96.69 390 ARG A N 1
ATOM 2897 C CA . ARG A 1 390 ? -17.849 6.529 18.681 1.00 96.69 390 ARG A CA 1
ATOM 2898 C C . ARG A 1 390 ? -18.851 6.316 17.544 1.00 96.69 390 ARG A C 1
ATOM 2900 O O . ARG A 1 390 ? -18.613 6.784 16.434 1.00 96.69 390 ARG A O 1
ATOM 2907 N N . LEU A 1 391 ? -19.995 5.695 17.834 1.00 96.81 391 LEU A N 1
ATOM 2908 C CA . LEU A 1 391 ? -21.061 5.445 16.865 1.00 96.81 391 LEU A CA 1
ATOM 2909 C C . LEU A 1 391 ? -21.712 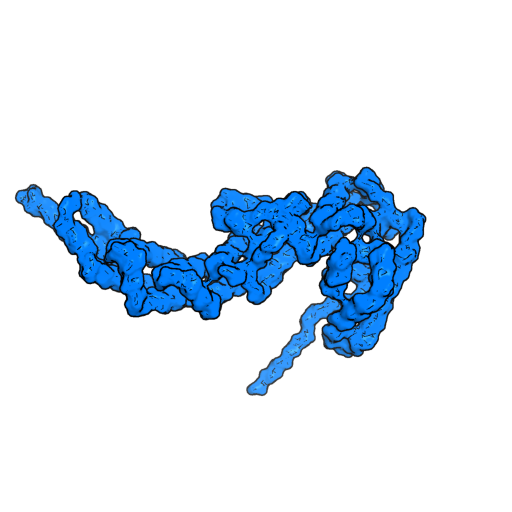6.738 16.370 1.00 96.81 391 LEU A C 1
ATOM 2911 O O . LEU A 1 391 ? -21.884 6.895 15.166 1.00 96.81 391 LEU A O 1
ATOM 2915 N N . ALA A 1 392 ? -22.017 7.681 17.261 1.00 95.81 392 ALA A N 1
ATOM 2916 C CA . ALA A 1 392 ? -22.607 8.964 16.894 1.00 95.81 392 ALA A CA 1
ATOM 2917 C C . ALA A 1 392 ? -21.697 9.751 15.941 1.00 95.81 392 ALA A C 1
ATOM 2919 O O . ALA A 1 392 ? -22.172 10.371 14.992 1.00 95.81 392 ALA A O 1
ATOM 2920 N N . ARG A 1 393 ? -20.375 9.685 16.152 1.00 95.75 393 ARG A N 1
ATOM 2921 C CA . ARG A 1 393 ? -19.392 10.330 15.276 1.00 95.75 393 ARG A CA 1
ATOM 2922 C C . ARG A 1 393 ? -19.221 9.594 13.946 1.00 95.75 393 ARG A C 1
ATOM 2924 O O . ARG A 1 393 ? -19.272 10.227 12.897 1.00 95.75 393 ARG A O 1
ATOM 2931 N N . ALA A 1 394 ? -18.980 8.285 13.977 1.00 94.88 394 ALA A N 1
ATOM 2932 C CA . ALA A 1 394 ? -18.639 7.512 12.779 1.00 94.88 394 ALA A CA 1
ATOM 2933 C C . ALA A 1 394 ? -19.866 7.175 11.906 1.00 94.88 394 ALA A C 1
ATOM 2935 O O . ALA A 1 394 ? -19.762 7.089 10.682 1.00 94.88 394 ALA A O 1
ATOM 2936 N N . GLY A 1 395 ? -21.037 7.026 12.526 1.00 93.00 395 GLY A N 1
ATOM 2937 C CA . GLY A 1 395 ? -22.320 6.752 11.877 1.00 93.00 395 GLY A CA 1
ATOM 2938 C C . GLY A 1 395 ? -23.133 8.002 11.522 1.00 93.00 395 GLY A C 1
ATOM 2939 O O . GLY A 1 395 ? -24.275 7.883 11.089 1.00 93.00 395 GLY A O 1
ATOM 2940 N N . ALA A 1 396 ? -22.585 9.210 11.686 1.00 94.00 396 ALA A N 1
ATOM 2941 C CA . ALA A 1 396 ? -23.303 10.441 11.361 1.00 94.00 396 ALA A CA 1
ATOM 2942 C C . ALA A 1 396 ? -23.803 10.440 9.900 1.00 94.00 396 ALA A C 1
ATOM 2944 O O . ALA A 1 396 ? -23.030 10.232 8.958 1.00 94.00 396 ALA A O 1
ATOM 2945 N N . GLY A 1 397 ? -25.109 10.669 9.717 1.00 92.00 397 GLY A N 1
ATOM 2946 C CA . GLY A 1 397 ? -25.772 10.662 8.405 1.00 92.00 397 GLY A CA 1
ATOM 2947 C C . GLY A 1 397 ? -26.000 9.270 7.800 1.00 92.00 397 GLY A C 1
ATOM 2948 O O . GLY A 1 397 ? -26.431 9.167 6.653 1.00 92.00 397 GLY A O 1
ATOM 2949 N N . VAL A 1 398 ? -25.721 8.194 8.541 1.00 94.69 398 VAL A N 1
ATOM 2950 C CA . VAL A 1 398 ? -25.910 6.813 8.085 1.00 94.69 398 VAL A CA 1
ATOM 2951 C C . VAL A 1 398 ? -27.273 6.296 8.551 1.00 94.69 398 VAL A C 1
ATOM 2953 O O . VAL A 1 398 ? -27.642 6.390 9.720 1.00 94.69 398 VAL A O 1
ATOM 2956 N N . VAL A 1 399 ? -28.041 5.736 7.615 1.00 93.12 399 VAL A N 1
ATOM 2957 C CA . VAL A 1 399 ? -29.355 5.135 7.900 1.00 93.12 399 VAL A CA 1
ATOM 2958 C C . VAL A 1 399 ? -29.212 4.008 8.929 1.00 93.12 399 VAL A C 1
ATOM 2960 O O . VAL A 1 399 ? -28.335 3.156 8.778 1.00 93.12 399 VAL A O 1
ATOM 2963 N N . GLY A 1 400 ? -30.085 4.002 9.941 1.00 91.69 400 GLY A N 1
ATOM 2964 C CA . GLY A 1 400 ? -30.106 3.020 11.035 1.00 91.69 400 GLY A CA 1
ATOM 2965 C C . GLY A 1 400 ? -29.219 3.376 12.234 1.00 91.69 400 GLY A C 1
ATOM 2966 O O . GLY A 1 400 ? -29.330 2.757 13.286 1.00 91.69 400 GLY A O 1
ATOM 2967 N N . THR A 1 401 ? -28.361 4.400 12.134 1.00 96.38 401 THR A N 1
ATOM 2968 C CA . THR A 1 401 ? -27.508 4.796 13.266 1.00 96.38 401 THR A CA 1
ATOM 2969 C C . THR A 1 401 ? -28.313 5.341 14.442 1.00 96.38 401 THR A C 1
ATOM 2971 O O . THR A 1 401 ? -27.970 5.034 15.579 1.00 96.38 401 THR A O 1
ATOM 2974 N N . GLN A 1 402 ? -29.380 6.108 14.198 1.00 95.44 402 GLN A N 1
ATOM 2975 C CA . GLN A 1 402 ? -30.189 6.669 15.284 1.00 95.44 402 GLN A CA 1
ATOM 2976 C C . GLN A 1 402 ? -30.894 5.575 16.095 1.00 95.44 402 GLN A C 1
ATOM 2978 O O . GLN A 1 402 ? -30.796 5.577 17.318 1.00 95.44 402 GLN A O 1
ATOM 2983 N N . ASP A 1 403 ? -31.503 4.597 15.421 1.00 94.88 403 ASP A N 1
ATOM 2984 C CA . ASP A 1 403 ? -32.177 3.470 16.077 1.00 94.88 403 ASP A CA 1
ATOM 2985 C C . ASP A 1 403 ? -31.199 2.666 16.950 1.00 94.88 403 ASP A C 1
ATOM 2987 O O . ASP A 1 403 ? -31.513 2.277 18.077 1.00 94.88 403 ASP A O 1
ATOM 2991 N N . LEU A 1 404 ? -29.966 2.480 16.469 1.00 96.31 404 LEU A N 1
ATOM 2992 C CA . LEU A 1 404 ? -28.910 1.816 17.228 1.00 96.31 404 LEU A CA 1
ATOM 2993 C C . LEU A 1 404 ? -28.429 2.645 18.433 1.00 96.31 404 LEU A C 1
ATOM 2995 O O . LEU A 1 404 ? -28.194 2.085 19.506 1.00 96.31 404 LEU A O 1
ATOM 2999 N N . LEU A 1 405 ? -28.288 3.967 18.287 1.00 97.31 405 LEU A N 1
ATOM 3000 C CA . LEU A 1 405 ? -27.951 4.864 19.400 1.00 97.31 405 LEU A CA 1
ATOM 3001 C C . LEU A 1 405 ? -29.021 4.803 20.498 1.00 97.31 405 LEU A C 1
ATOM 3003 O O . LEU A 1 405 ? -28.678 4.715 21.680 1.00 97.31 405 LEU A O 1
ATOM 3007 N N . ASP A 1 406 ? -30.295 4.787 20.107 1.00 96.12 406 ASP A N 1
ATOM 3008 C CA . ASP A 1 406 ? -31.423 4.659 21.027 1.00 96.12 406 ASP A CA 1
ATOM 3009 C C . ASP A 1 406 ? -31.423 3.280 21.707 1.00 96.12 406 ASP A C 1
ATOM 3011 O O . ASP A 1 406 ? -31.584 3.191 22.927 1.00 96.12 406 ASP A O 1
ATOM 3015 N N . GLY A 1 407 ? -31.140 2.210 20.956 1.00 95.88 407 GLY A N 1
ATOM 3016 C CA . GLY A 1 407 ? -30.976 0.853 21.482 1.00 95.88 407 GLY A CA 1
ATOM 3017 C C . GLY A 1 407 ? -29.873 0.741 22.542 1.00 95.88 407 GLY A C 1
ATOM 3018 O O . GLY A 1 407 ? -30.103 0.186 23.619 1.00 95.88 407 GLY A O 1
ATOM 3019 N N . ILE A 1 408 ? -28.699 1.339 22.300 1.00 96.50 408 ILE A N 1
ATOM 3020 C CA . ILE A 1 408 ? -27.613 1.424 23.297 1.00 96.50 408 ILE A CA 1
ATOM 3021 C C . ILE A 1 408 ? -28.085 2.170 24.554 1.00 96.50 408 ILE A C 1
ATOM 3023 O O . ILE A 1 408 ? -27.808 1.734 25.677 1.00 96.50 408 ILE A O 1
ATOM 3027 N N . GLY A 1 409 ? -28.829 3.267 24.381 1.00 96.38 409 GLY A N 1
ATOM 3028 C CA . GLY A 1 409 ? -29.427 4.020 25.483 1.00 96.38 409 GLY A CA 1
ATOM 3029 C C . GLY A 1 409 ? -30.377 3.169 26.333 1.00 96.38 409 GLY A C 1
ATOM 3030 O O . GLY A 1 409 ? -30.324 3.229 27.564 1.00 96.38 409 GLY A O 1
ATOM 3031 N N . GLN A 1 410 ? -31.205 2.328 25.706 1.00 96.00 410 GLN A N 1
ATOM 3032 C CA . GLN A 1 410 ? -32.113 1.419 26.416 1.00 96.00 410 GLN A CA 1
ATOM 3033 C C . GLN A 1 410 ? -31.362 0.358 27.229 1.00 96.00 410 GLN A C 1
ATOM 3035 O O . GLN A 1 410 ? -31.696 0.135 28.395 1.00 96.00 410 GLN A O 1
ATOM 3040 N N . ILE A 1 411 ? -30.305 -0.243 26.668 1.00 95.62 411 ILE A N 1
ATOM 3041 C CA . ILE A 1 411 ? -29.461 -1.214 27.387 1.00 95.62 411 ILE A CA 1
ATOM 3042 C C . ILE A 1 411 ? -28.837 -0.562 28.627 1.00 95.62 411 ILE A C 1
ATOM 3044 O O . ILE A 1 411 ? -28.881 -1.133 29.719 1.00 95.62 411 ILE A O 1
ATOM 3048 N N . ALA A 1 412 ? -28.310 0.656 28.488 1.00 96.12 412 ALA A N 1
ATOM 3049 C CA . ALA A 1 412 ? -27.764 1.408 29.613 1.00 96.12 412 ALA A CA 1
ATOM 3050 C C . ALA A 1 412 ? -28.825 1.737 30.674 1.00 96.12 412 ALA A C 1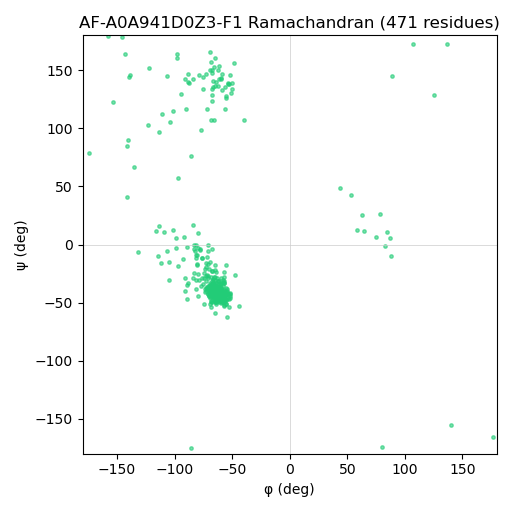
ATOM 3052 O O . ALA A 1 412 ? -28.557 1.634 31.870 1.00 96.12 412 ALA A O 1
ATOM 3053 N N . GLY A 1 413 ? -30.044 2.085 30.252 1.00 95.88 413 GLY A N 1
ATOM 3054 C CA . GLY A 1 413 ? -31.187 2.265 31.147 1.00 95.88 413 GLY A CA 1
ATOM 3055 C C . GLY A 1 413 ? -31.464 1.027 32.001 1.00 95.88 413 GLY A C 1
ATOM 3056 O O . GLY A 1 413 ? -31.581 1.141 33.222 1.00 95.88 413 GLY A O 1
ATOM 3057 N N . ALA A 1 414 ? -31.501 -0.149 31.370 1.00 94.94 414 ALA A N 1
ATOM 3058 C CA . ALA A 1 414 ? -31.711 -1.421 32.056 1.00 94.94 414 ALA A CA 1
ATOM 3059 C C . ALA A 1 414 ? -30.570 -1.750 33.034 1.00 94.94 414 ALA A C 1
ATOM 3061 O O . ALA A 1 414 ? -30.832 -2.108 34.179 1.00 94.94 414 ALA A O 1
ATOM 3062 N N . ILE A 1 415 ? -29.310 -1.568 32.620 1.00 95.62 415 ILE A N 1
ATOM 3063 C CA . ILE A 1 415 ? -28.135 -1.772 33.487 1.00 95.62 415 ILE A CA 1
ATOM 3064 C C . ILE A 1 415 ? -28.176 -0.845 34.705 1.00 95.62 415 ILE A C 1
ATOM 3066 O O . ILE A 1 415 ? -27.907 -1.285 35.819 1.00 95.62 415 ILE A O 1
ATOM 3070 N N . ASN A 1 416 ? -28.529 0.427 34.511 1.00 95.31 416 ASN A N 1
ATOM 3071 C CA . ASN A 1 416 ? -28.640 1.381 35.607 1.00 95.31 416 ASN A CA 1
ATOM 3072 C C . ASN A 1 416 ? -29.722 0.980 36.622 1.00 95.31 416 ASN A C 1
ATOM 3074 O O . ASN A 1 416 ? -29.497 1.103 37.823 1.00 95.31 416 ASN A O 1
ATOM 3078 N N . LEU A 1 417 ? -30.894 0.550 36.145 1.00 94.19 417 LEU A N 1
ATOM 3079 C CA . LEU A 1 417 ? -32.015 0.179 37.011 1.00 94.19 417 LEU A CA 1
ATOM 3080 C C . LEU A 1 417 ? -31.727 -1.098 37.803 1.00 94.19 417 LEU A C 1
ATOM 3082 O O . LEU A 1 417 ? -31.907 -1.113 39.015 1.00 94.19 417 LEU A O 1
ATOM 3086 N N . GLU A 1 418 ? -31.254 -2.148 37.134 1.00 93.38 418 GLU A N 1
ATOM 3087 C CA . GLU A 1 418 ? -30.970 -3.434 37.781 1.00 93.38 418 GLU A CA 1
ATOM 3088 C C . GLU A 1 418 ? -29.734 -3.376 38.679 1.00 93.38 418 GLU A C 1
ATOM 3090 O O . GLU A 1 418 ? -29.708 -3.994 39.737 1.00 93.38 418 GLU A O 1
ATOM 3095 N N . GLY A 1 419 ? -28.714 -2.621 38.266 1.00 90.56 419 GLY A N 1
ATOM 3096 C CA . GLY A 1 419 ? -27.485 -2.440 39.031 1.00 90.56 419 GLY A CA 1
ATOM 3097 C C . GLY A 1 419 ? -27.571 -1.370 40.117 1.00 90.56 419 GLY A C 1
ATOM 3098 O O . GLY A 1 419 ? -26.561 -1.119 40.761 1.00 90.56 419 GLY A O 1
ATOM 3099 N N . GLY A 1 420 ? -28.712 -0.689 40.276 1.00 91.75 420 GLY A N 1
ATOM 3100 C CA . GLY A 1 420 ? -28.920 0.310 41.329 1.00 91.75 420 GLY A CA 1
ATOM 3101 C C . GLY A 1 420 ? -28.033 1.558 41.251 1.00 91.75 420 GLY A C 1
ATOM 3102 O O . GLY A 1 420 ? -28.036 2.345 42.187 1.00 91.75 420 GLY A O 1
ATOM 3103 N N . VAL A 1 421 ? -27.308 1.803 40.151 1.00 92.81 421 VAL A N 1
ATOM 3104 C CA . VAL A 1 421 ? -26.177 2.758 40.102 1.00 92.81 421 VAL A CA 1
ATOM 3105 C C . VAL A 1 421 ? -26.531 4.158 40.619 1.00 92.81 421 VAL A C 1
ATOM 3107 O O . VAL A 1 421 ? -25.860 4.690 41.504 1.00 92.81 421 VAL A O 1
ATOM 3110 N N . ILE A 1 422 ? -27.588 4.772 40.078 1.00 93.31 422 ILE A N 1
ATOM 3111 C CA . ILE A 1 422 ? -28.018 6.117 40.499 1.00 93.31 422 ILE A CA 1
ATOM 3112 C C . ILE A 1 422 ? -28.631 6.099 41.906 1.00 93.31 422 ILE A C 1
ATOM 3114 O O . ILE A 1 422 ? -28.443 7.053 42.660 1.00 93.31 422 ILE A O 1
ATOM 3118 N N . ALA A 1 423 ? -29.348 5.033 42.271 1.00 91.69 423 ALA A N 1
ATOM 3119 C CA . ALA A 1 423 ? -29.966 4.906 43.590 1.00 91.69 423 ALA A CA 1
ATOM 3120 C C . ALA A 1 423 ? -28.901 4.787 44.693 1.00 91.69 423 ALA A C 1
ATOM 3122 O O . ALA A 1 423 ? -28.953 5.523 45.680 1.00 91.69 423 ALA A O 1
ATOM 3123 N N . ASP A 1 424 ? -27.888 3.952 44.473 1.00 92.50 424 ASP A N 1
ATOM 3124 C CA . ASP A 1 424 ? -26.759 3.751 45.378 1.00 92.50 424 ASP A CA 1
ATOM 3125 C C . ASP A 1 424 ? -25.931 5.030 45.519 1.00 92.50 424 ASP A C 1
ATOM 3127 O O . ASP A 1 424 ? -25.573 5.426 46.629 1.00 92.50 424 ASP A O 1
ATOM 3131 N N . LEU A 1 425 ? -25.680 5.742 44.414 1.00 91.56 425 LEU A N 1
ATOM 3132 C CA . LEU A 1 425 ? -24.988 7.032 44.450 1.00 91.56 425 LEU A CA 1
ATOM 3133 C C . LEU A 1 425 ? -25.791 8.097 45.211 1.00 91.56 425 LEU A C 1
ATOM 3135 O O . LEU A 1 425 ? -25.214 8.887 45.960 1.00 91.56 425 LEU A O 1
ATOM 3139 N N . ALA A 1 426 ? -27.115 8.134 45.047 1.00 87.69 426 ALA A N 1
ATOM 3140 C CA . ALA A 1 426 ? -27.970 9.058 45.785 1.00 87.69 426 ALA A CA 1
ATOM 3141 C C . ALA A 1 426 ? -27.968 8.743 47.292 1.00 87.69 426 ALA A C 1
ATOM 3143 O O . ALA A 1 426 ? -27.878 9.671 48.102 1.00 87.69 426 ALA A O 1
ATOM 3144 N N . GLY A 1 427 ? -27.986 7.458 47.661 1.00 86.31 427 GLY A N 1
ATOM 3145 C CA . GLY A 1 427 ? -27.986 6.976 49.046 1.00 86.31 427 GLY A CA 1
ATOM 3146 C C . GLY A 1 427 ? -26.617 6.927 49.738 1.00 86.31 427 GLY A C 1
ATOM 3147 O O . GLY A 1 427 ? -26.565 6.769 50.954 1.00 86.31 427 GLY A O 1
ATOM 3148 N N . SER A 1 428 ? -25.507 7.080 49.010 1.00 90.12 428 SER A N 1
ATOM 3149 C CA . SER A 1 428 ? -24.159 6.917 49.573 1.00 90.12 428 SER A CA 1
ATOM 3150 C C . SER A 1 428 ? -23.757 8.023 50.563 1.00 90.12 428 SER A C 1
ATOM 3152 O O . SER A 1 428 ? -24.320 9.116 50.580 1.00 90.12 428 SER A O 1
ATOM 3154 N N . MET A 1 429 ? -22.692 7.802 51.339 1.00 87.88 429 MET A N 1
ATOM 3155 C CA . MET A 1 429 ? -22.090 8.836 52.205 1.00 87.88 429 MET A CA 1
ATOM 3156 C C . MET A 1 429 ? -21.174 9.818 51.445 1.00 87.88 429 MET A C 1
ATOM 3158 O O . MET A 1 429 ? -20.446 10.600 52.054 1.00 87.88 429 MET A O 1
ATOM 3162 N N . THR A 1 430 ? -21.165 9.784 50.107 1.00 88.31 430 THR A N 1
ATOM 3163 C CA . THR A 1 430 ? -20.332 10.672 49.285 1.00 88.31 430 THR A CA 1
ATOM 3164 C C . THR A 1 430 ? -20.756 12.140 49.468 1.00 88.31 430 THR A C 1
ATOM 3166 O O . THR A 1 430 ? -21.957 12.423 49.503 1.00 88.31 430 THR A O 1
ATOM 3169 N N . PRO A 1 431 ? -19.816 13.105 49.539 1.00 92.06 431 PRO A N 1
ATOM 3170 C CA . PRO A 1 431 ? -20.164 14.520 49.630 1.00 92.06 431 PRO A CA 1
ATOM 3171 C C . PRO A 1 431 ? -21.119 14.958 48.513 1.00 92.06 431 PRO A C 1
ATOM 3173 O O . PRO A 1 431 ? -20.924 14.598 47.349 1.00 92.06 431 PRO A O 1
ATOM 3176 N N . LYS A 1 432 ? -22.124 15.776 48.857 1.00 88.50 432 LYS A N 1
ATOM 3177 C CA . LYS A 1 432 ? -23.182 16.229 47.933 1.00 88.50 432 LYS A CA 1
ATOM 3178 C C . LYS A 1 432 ? -22.625 16.824 46.635 1.00 88.50 432 LYS A C 1
ATOM 3180 O O . LYS A 1 432 ? -23.122 16.498 45.564 1.00 88.50 432 LYS A O 1
ATOM 3185 N N . ALA A 1 433 ? -21.565 17.630 46.726 1.00 89.56 433 ALA A N 1
ATOM 3186 C CA . ALA A 1 433 ? -20.902 18.223 45.562 1.00 89.56 433 ALA A CA 1
ATOM 3187 C C . ALA A 1 433 ? -20.408 17.159 44.564 1.00 89.56 433 ALA A C 1
ATOM 3189 O O . ALA A 1 433 ? -20.694 17.242 43.375 1.00 89.56 433 ALA A O 1
ATOM 3190 N N . ARG A 1 434 ? -19.759 16.100 45.060 1.00 90.69 434 ARG A N 1
ATOM 3191 C CA . ARG A 1 434 ? -19.222 15.011 44.232 1.00 90.69 434 ARG A CA 1
ATOM 3192 C C . ARG A 1 434 ? -20.321 14.105 43.662 1.00 90.69 434 ARG A C 1
ATOM 3194 O O . ARG A 1 434 ? -20.176 13.587 42.556 1.00 90.69 434 ARG A O 1
ATOM 3201 N N . LYS A 1 435 ? -21.440 13.936 44.383 1.00 91.69 435 LYS A N 1
ATOM 3202 C CA . LYS A 1 435 ? -22.643 13.270 43.846 1.00 91.69 435 LYS A CA 1
ATOM 3203 C C . LYS A 1 435 ? -23.218 14.045 42.663 1.00 91.69 435 LYS A C 1
ATOM 3205 O O . LYS A 1 435 ? -23.485 13.448 41.626 1.00 91.69 435 LYS A O 1
ATOM 3210 N N . LEU A 1 436 ? -23.382 15.361 42.817 1.00 92.31 436 LEU A N 1
ATOM 3211 C CA . LEU A 1 436 ? -23.898 16.231 41.760 1.00 92.31 436 LEU A CA 1
ATOM 3212 C C . LEU A 1 436 ? -22.987 16.226 40.533 1.00 92.31 436 LEU A C 1
ATOM 3214 O O . LEU A 1 436 ? -23.491 16.045 39.434 1.00 92.31 436 LEU A O 1
ATOM 3218 N N . GLU A 1 437 ? -21.671 16.329 40.718 1.00 93.69 437 GLU A N 1
ATOM 3219 C CA . GLU A 1 437 ? -20.687 16.246 39.630 1.00 93.69 437 GLU A CA 1
ATOM 3220 C C . GLU A 1 437 ? -20.800 14.920 38.857 1.00 93.69 437 GLU A C 1
ATOM 3222 O O . GLU A 1 437 ? -20.896 14.905 37.631 1.00 93.69 437 GLU A O 1
ATOM 3227 N N . THR A 1 438 ? -20.882 13.795 39.574 1.00 92.38 438 THR A N 1
ATOM 3228 C CA . THR A 1 438 ? -20.996 12.467 38.949 1.00 92.38 438 THR A CA 1
ATOM 3229 C C . THR A 1 438 ? -22.316 12.310 38.187 1.00 92.38 438 THR A C 1
ATOM 3231 O O . THR A 1 438 ? -22.330 11.805 37.065 1.00 92.38 438 THR A O 1
ATOM 3234 N N . LEU A 1 439 ? -23.433 12.764 38.766 1.00 93.50 439 LEU A N 1
ATOM 3235 C CA . LEU A 1 439 ? -24.740 12.721 38.107 1.00 93.50 439 LEU A CA 1
ATOM 3236 C C . LEU A 1 439 ? -24.808 13.673 36.908 1.00 93.50 439 LEU A C 1
ATOM 3238 O O . LEU A 1 439 ? -25.437 13.334 35.909 1.00 93.50 439 LEU A O 1
ATOM 3242 N N . GLN A 1 440 ? -24.149 14.834 36.971 1.00 94.38 440 GLN A N 1
ATOM 3243 C CA . GLN A 1 440 ? -24.037 15.757 35.839 1.00 94.38 440 GLN A CA 1
ATOM 3244 C C . GLN A 1 440 ? -23.261 15.114 34.690 1.00 94.38 440 GLN A C 1
ATOM 3246 O O . GLN A 1 440 ? -23.733 15.142 33.556 1.00 94.38 440 GLN A O 1
ATOM 3251 N N . ALA A 1 441 ? -22.142 14.446 34.979 1.00 93.50 441 ALA A N 1
ATOM 3252 C CA . ALA A 1 441 ? -21.399 13.690 33.975 1.00 93.50 441 ALA A CA 1
ATOM 3253 C C . ALA A 1 441 ? -22.259 12.576 33.335 1.00 93.50 441 ALA A C 1
ATOM 3255 O O . ALA A 1 441 ? -22.213 12.368 32.121 1.00 93.50 441 ALA A O 1
ATOM 3256 N N . MET A 1 442 ? -23.107 11.893 34.118 1.00 94.38 442 MET A N 1
ATOM 3257 C CA . MET A 1 442 ? -24.056 10.901 33.585 1.00 94.38 442 MET A CA 1
ATOM 3258 C C . MET A 1 442 ? -25.138 11.544 32.707 1.00 94.38 442 MET A C 1
ATOM 3260 O O . MET A 1 442 ? -25.424 11.042 31.622 1.00 94.38 442 MET A O 1
ATOM 3264 N N . ALA A 1 443 ? -25.732 12.654 33.154 1.00 93.81 443 ALA A N 1
ATOM 3265 C CA . ALA A 1 443 ? -26.778 13.369 32.424 1.00 93.81 443 ALA A CA 1
ATOM 3266 C C . ALA A 1 443 ? -26.266 13.955 31.095 1.00 93.81 443 ALA A C 1
ATOM 3268 O O . ALA A 1 443 ? -26.995 13.967 30.104 1.00 93.81 443 ALA A O 1
ATOM 3269 N N . ASN A 1 444 ? -24.997 14.372 31.058 1.00 93.69 444 ASN A N 1
ATOM 3270 C CA . ASN A 1 444 ? -24.346 14.951 29.882 1.00 93.69 444 ASN A CA 1
ATOM 3271 C C . ASN A 1 444 ? -23.837 13.909 28.871 1.00 93.69 444 ASN A C 1
ATOM 3273 O O . ASN A 1 444 ? -23.272 14.281 27.843 1.00 93.69 444 ASN A O 1
ATOM 3277 N N . GLY A 1 445 ? -24.015 12.610 29.127 1.00 90.94 445 GLY A N 1
ATOM 3278 C CA . GLY A 1 445 ? -23.567 11.572 28.199 1.00 90.94 445 GLY A CA 1
ATOM 3279 C C . GLY A 1 445 ? -22.111 11.121 28.391 1.00 90.94 445 GLY A C 1
ATOM 3280 O O . GLY A 1 445 ? -21.585 10.371 27.564 1.00 90.94 445 GLY A O 1
ATOM 3281 N N . GLU A 1 446 ? -21.416 11.602 29.428 1.00 91.81 446 GLU A N 1
ATOM 3282 C CA . GLU A 1 446 ? -19.982 11.346 29.617 1.00 91.81 446 GLU A CA 1
ATOM 3283 C C . GLU A 1 446 ? -19.728 9.959 30.209 1.00 91.81 446 GLU A C 1
ATOM 3285 O O . GLU A 1 446 ? -18.847 9.232 29.737 1.00 91.81 446 GLU A O 1
ATOM 3290 N N . THR A 1 447 ? -20.519 9.594 31.225 1.00 92.44 447 THR A N 1
ATOM 3291 C CA . THR A 1 447 ? -20.366 8.348 31.994 1.00 92.44 447 THR A CA 1
ATOM 3292 C C . THR A 1 447 ? -21.524 7.363 31.833 1.00 92.44 447 THR A C 1
ATOM 3294 O O . THR A 1 447 ? -21.396 6.202 32.214 1.00 92.44 447 THR A O 1
ATOM 3297 N N . ALA A 1 448 ? -22.620 7.788 31.207 1.00 94.69 448 ALA A N 1
ATOM 3298 C CA . ALA A 1 448 ? -23.706 6.943 30.722 1.00 94.69 448 ALA A CA 1
ATOM 3299 C C . ALA A 1 448 ? -24.148 7.476 29.353 1.00 94.69 448 ALA A C 1
ATOM 3301 O O . ALA A 1 448 ? -24.108 8.686 29.160 1.00 94.69 448 ALA A O 1
ATOM 3302 N N . PRO A 1 449 ? -24.547 6.635 28.385 1.00 95.94 449 PRO A N 1
ATOM 3303 C CA . PRO A 1 449 ? -25.010 7.135 27.097 1.00 95.94 449 PRO A CA 1
ATOM 3304 C C . PRO A 1 449 ? -26.325 7.926 27.250 1.00 95.94 449 PRO A C 1
ATOM 3306 O O . PRO A 1 449 ? -27.121 7.632 28.154 1.00 95.94 449 PRO A O 1
ATOM 3309 N N . PRO A 1 450 ? -26.595 8.894 26.353 1.00 95.00 450 PRO A N 1
ATOM 3310 C CA . PRO A 1 450 ? -27.896 9.545 26.258 1.00 95.00 450 PRO A CA 1
ATOM 3311 C C . PRO A 1 450 ? -29.038 8.524 26.184 1.00 95.00 450 PRO A C 1
ATOM 3313 O O . PRO A 1 450 ? -28.928 7.496 25.517 1.00 95.00 450 PRO A O 1
ATOM 3316 N N . GLY A 1 451 ? -30.135 8.798 26.894 1.00 94.94 451 GLY A N 1
ATOM 3317 C CA . GLY A 1 451 ? -31.268 7.878 26.996 1.00 94.94 451 GLY A CA 1
ATOM 3318 C C . GLY A 1 451 ? -31.867 7.817 28.406 1.00 94.94 451 GLY A C 1
ATOM 3319 O O . GLY A 1 451 ? -31.778 8.785 29.164 1.00 94.94 451 GLY A O 1
ATOM 3320 N N . PRO A 1 452 ? -32.529 6.705 28.778 1.00 96.25 452 PRO A N 1
ATOM 3321 C CA . PRO A 1 452 ? -33.136 6.530 30.100 1.00 96.25 452 PRO A CA 1
ATOM 3322 C C . PRO A 1 452 ? -32.168 6.737 31.277 1.00 96.25 452 PRO A C 1
ATOM 3324 O O . PRO A 1 452 ? -32.529 7.419 32.228 1.00 96.25 452 PRO A O 1
ATOM 3327 N N . ALA A 1 453 ? -30.935 6.217 31.210 1.00 94.38 453 ALA A N 1
ATOM 3328 C CA . ALA A 1 453 ? -29.957 6.379 32.294 1.00 94.38 453 ALA A CA 1
ATOM 3329 C C . ALA A 1 453 ? -29.569 7.854 32.525 1.00 94.38 453 ALA A C 1
ATOM 3331 O O . ALA A 1 453 ? -29.581 8.321 33.662 1.00 94.38 453 ALA A O 1
ATOM 3332 N N . ALA A 1 454 ? -29.302 8.607 31.451 1.00 94.81 454 ALA A N 1
ATOM 3333 C CA . ALA A 1 454 ? -29.008 10.040 31.529 1.00 94.81 454 ALA A CA 1
ATOM 3334 C C . ALA A 1 454 ? -30.200 10.854 32.073 1.00 94.81 454 ALA A C 1
ATOM 3336 O O . ALA A 1 454 ? -30.016 11.748 32.898 1.00 94.81 454 ALA A O 1
ATOM 3337 N N . ARG A 1 455 ? -31.436 10.505 31.679 1.00 95.56 455 ARG A N 1
ATOM 3338 C CA . ARG A 1 455 ? -32.662 11.131 32.211 1.00 95.56 455 ARG A CA 1
ATOM 3339 C C . ARG A 1 455 ? -32.845 10.867 33.705 1.00 95.56 455 ARG A C 1
ATOM 3341 O O . ARG A 1 455 ? -33.069 11.807 34.457 1.00 95.56 455 ARG A O 1
ATOM 3348 N N . HIS A 1 456 ? -32.656 9.626 34.154 1.00 94.38 456 HIS A N 1
ATOM 3349 C CA . HIS A 1 456 ? -32.707 9.306 35.584 1.00 94.38 456 HIS A CA 1
ATOM 3350 C C . HIS A 1 456 ? -31.650 10.074 36.391 1.00 94.38 456 HIS A C 1
ATOM 3352 O O . HIS A 1 456 ? -31.911 10.454 37.532 1.00 94.38 456 HIS A O 1
ATOM 3358 N N . ALA A 1 457 ? -30.470 10.326 35.814 1.00 93.81 457 ALA A N 1
ATOM 3359 C CA . ALA A 1 457 ? -29.439 11.124 36.473 1.00 93.81 457 ALA A CA 1
ATOM 3360 C C . ALA A 1 457 ? -29.864 12.596 36.593 1.00 93.81 457 ALA A C 1
ATOM 3362 O O . ALA A 1 457 ? -29.722 13.183 37.665 1.00 93.81 457 ALA A O 1
ATOM 3363 N N . ALA A 1 458 ? -30.456 13.167 35.539 1.00 93.62 458 ALA A N 1
ATOM 3364 C CA . ALA A 1 458 ? -31.020 14.517 35.563 1.00 93.62 458 ALA A CA 1
ATOM 3365 C C . ALA A 1 458 ? -32.127 14.669 36.623 1.00 93.62 458 ALA A C 1
ATOM 3367 O O . ALA A 1 458 ? -32.111 15.624 37.403 1.00 93.62 458 ALA A O 1
ATOM 3368 N N . ASP A 1 459 ? -33.029 13.693 36.727 1.00 93.75 459 ASP A N 1
ATOM 3369 C CA . ASP A 1 459 ? -34.082 13.682 37.749 1.00 93.75 459 ASP A CA 1
ATOM 3370 C C . ASP A 1 459 ? -33.494 13.593 39.169 1.00 93.75 459 ASP A C 1
ATOM 3372 O O . ASP A 1 459 ? -33.963 14.257 40.098 1.00 93.75 459 ASP A O 1
ATOM 3376 N N . ALA A 1 460 ? -32.435 12.799 39.358 1.00 91.38 460 ALA A N 1
ATOM 3377 C CA . ALA A 1 460 ? -31.741 12.688 40.640 1.00 91.38 460 ALA A CA 1
ATOM 3378 C C . ALA A 1 460 ? -31.044 14.001 41.044 1.00 91.38 460 ALA A C 1
ATOM 3380 O O . ALA A 1 460 ? -31.089 14.373 42.219 1.00 91.38 460 ALA A O 1
ATOM 3381 N N . ILE A 1 461 ? -30.462 14.739 40.087 1.00 92.19 461 ILE A N 1
ATOM 3382 C CA . ILE A 1 461 ? -29.901 16.082 40.322 1.00 92.19 461 ILE A CA 1
ATOM 3383 C C . ILE A 1 461 ? -30.985 17.020 40.851 1.00 92.19 461 ILE A C 1
ATOM 3385 O O . ILE A 1 461 ? -30.768 17.687 41.863 1.00 92.19 461 ILE A O 1
ATOM 3389 N N . GLN A 1 462 ? -32.160 17.045 40.212 1.00 90.38 462 GLN A N 1
ATOM 3390 C CA . GLN A 1 462 ? -33.268 17.900 40.645 1.00 90.38 462 GLN A CA 1
ATOM 3391 C C . GLN A 1 462 ? -33.697 17.576 42.085 1.00 90.38 462 GLN A C 1
ATOM 3393 O O . GLN A 1 462 ? -33.823 18.479 42.912 1.00 90.38 462 GLN A O 1
ATOM 3398 N N . ARG A 1 463 ? -33.825 16.289 42.435 1.00 87.62 463 ARG A N 1
ATOM 3399 C CA . ARG A 1 463 ? -34.190 15.848 43.798 1.00 87.62 463 ARG A CA 1
ATOM 3400 C C . ARG A 1 463 ? -33.141 16.219 44.855 1.00 87.62 463 ARG A C 1
ATOM 3402 O O . ARG A 1 463 ? -33.491 16.604 45.972 1.00 87.62 463 ARG A O 1
ATOM 3409 N N . LEU A 1 464 ? -31.854 16.137 44.515 1.00 83.38 464 LEU A N 1
ATOM 3410 C CA . LEU A 1 464 ? -30.759 16.554 45.399 1.00 83.38 464 LEU A CA 1
ATOM 3411 C C . LEU A 1 464 ? -30.649 18.084 45.525 1.00 83.38 464 LEU A C 1
ATOM 3413 O O . LEU A 1 464 ? -30.172 18.582 46.547 1.00 83.38 464 LEU A O 1
ATOM 3417 N N . GLY A 1 465 ? -31.082 18.837 44.511 1.00 72.69 465 GLY A N 1
ATOM 3418 C CA . GLY A 1 465 ? -31.170 20.299 44.547 1.00 72.69 465 GLY A CA 1
ATOM 3419 C C . GLY A 1 465 ? -32.264 20.784 45.500 1.00 72.69 465 GLY A C 1
ATOM 3420 O O . GLY A 1 465 ? -31.976 21.541 46.423 1.00 72.69 465 GLY A O 1
ATOM 3421 N N . VAL A 1 466 ? -33.485 20.256 45.351 1.00 61.47 466 VAL A N 1
ATOM 3422 C CA . VAL A 1 466 ? -34.668 20.630 46.156 1.00 61.47 466 VAL A CA 1
ATOM 3423 C C . VAL A 1 466 ? -34.499 20.327 47.653 1.00 61.47 466 VAL A C 1
ATOM 3425 O O . VAL A 1 466 ? -34.946 21.093 48.500 1.00 61.47 466 VAL A O 1
ATOM 3428 N N . THR A 1 467 ? -33.794 19.252 48.012 1.00 56.03 467 THR A N 1
ATOM 3429 C CA . THR A 1 467 ? -33.532 18.890 49.421 1.00 56.03 467 THR A CA 1
ATOM 3430 C C . THR A 1 467 ? -32.520 19.805 50.130 1.00 56.03 467 THR A C 1
ATOM 3432 O O . THR A 1 467 ? -32.379 19.721 51.345 1.00 56.03 467 THR A O 1
ATOM 3435 N N . GLY A 1 468 ? -31.806 20.682 49.408 1.00 48.16 468 GLY A N 1
ATOM 3436 C CA . GLY A 1 468 ? -30.891 21.666 50.005 1.00 48.16 468 GLY A CA 1
ATOM 3437 C C . GLY A 1 468 ? -31.583 22.925 50.527 1.00 48.16 468 GLY A C 1
ATOM 3438 O O . GLY A 1 468 ? -31.223 23.399 51.599 1.00 48.16 468 GLY A O 1
ATOM 3439 N N . ASP A 1 469 ? -32.596 23.419 49.814 1.00 45.91 469 ASP A N 1
ATOM 3440 C CA . ASP A 1 469 ? -33.334 24.629 50.210 1.00 45.91 469 ASP A CA 1
ATOM 3441 C C . ASP A 1 469 ? -34.241 24.395 51.425 1.00 45.91 469 ASP A C 1
ATOM 3443 O O . ASP A 1 469 ? -34.479 25.307 52.210 1.00 45.91 469 ASP A O 1
ATOM 3447 N N . GLN A 1 470 ? -34.689 23.156 51.649 1.00 42.72 470 GLN A N 1
ATOM 3448 C CA . GLN A 1 470 ? -35.502 22.802 52.821 1.00 42.72 470 GLN A CA 1
ATOM 3449 C C . GLN A 1 470 ? -34.690 22.571 54.108 1.00 42.72 470 GLN A C 1
ATOM 3451 O O . GLN A 1 470 ? -35.282 22.445 55.172 1.00 42.72 470 GLN A O 1
ATOM 3456 N N . ALA A 1 471 ? -33.354 22.522 54.036 1.00 39.22 471 ALA A N 1
ATOM 3457 C CA . ALA A 1 471 ? -32.481 22.427 55.213 1.00 39.22 471 ALA A CA 1
ATOM 3458 C C . ALA A 1 471 ? -31.891 23.788 55.639 1.00 39.22 471 ALA A C 1
ATOM 3460 O O . ALA A 1 471 ? -31.169 23.856 56.633 1.00 39.22 471 ALA A O 1
ATOM 3461 N N . ALA A 1 472 ? -32.178 24.852 54.881 1.00 38.88 472 ALA A N 1
ATOM 3462 C CA . ALA A 1 472 ? -31.728 26.222 55.133 1.00 38.88 472 ALA A CA 1
ATOM 3463 C C . ALA A 1 472 ? -32.887 27.203 55.419 1.00 38.88 472 ALA A C 1
ATOM 3465 O O . ALA A 1 472 ? -32.656 28.412 55.435 1.00 38.88 472 ALA A O 1
ATOM 3466 N N . SER A 1 473 ? -34.109 26.697 55.641 1.00 35.16 473 SER A N 1
ATOM 3467 C CA . SER A 1 473 ? -35.264 27.470 56.131 1.00 35.16 473 SER A CA 1
ATOM 3468 C C . SER A 1 473 ? -35.628 27.085 57.554 1.00 35.16 473 SER A C 1
ATOM 3470 O O . SER A 1 473 ? -35.683 25.863 57.823 1.00 35.16 473 SER A O 1
#

Solvent-accessible surface area (backbone atoms only — not comparable to full-atom values): 25202 Å² total; per-residue (Å²): 142,80,85,78,77,82,83,88,74,74,87,75,73,79,74,64,84,41,47,72,42,52,74,37,69,71,42,32,54,50,47,39,67,54,40,38,70,61,28,60,76,66,75,49,39,47,57,34,48,77,45,34,51,71,51,44,54,53,46,59,74,38,56,65,59,58,52,52,30,49,56,70,48,20,53,64,51,10,66,77,65,76,48,53,46,67,59,43,45,53,49,54,49,55,27,48,52,51,36,52,56,47,46,59,64,49,66,46,90,86,59,47,41,83,58,57,64,85,40,43,29,64,56,45,65,62,85,59,86,74,45,66,61,24,47,43,22,23,52,36,59,58,32,63,77,39,94,49,56,42,45,28,50,43,49,52,50,49,48,60,70,36,30,46,95,59,64,72,39,20,55,50,46,42,65,54,47,42,58,47,53,40,39,42,61,64,36,68,72,28,38,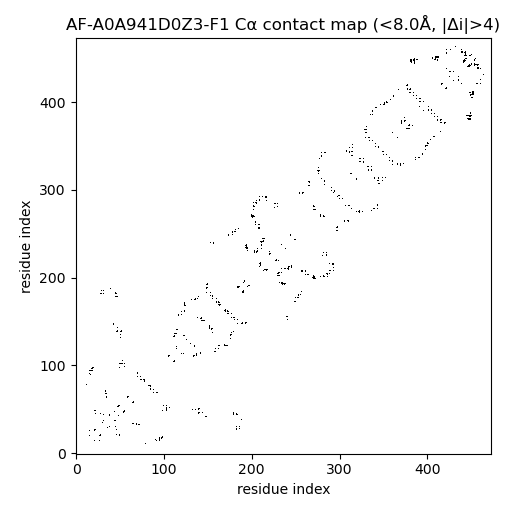28,51,27,38,47,69,94,56,51,52,30,41,42,45,44,30,48,50,32,41,48,37,32,75,62,42,53,57,45,39,73,75,34,69,71,41,47,75,53,46,70,77,51,34,71,50,21,47,54,48,18,53,41,35,69,72,57,69,30,58,68,47,36,34,51,48,49,51,47,44,55,55,60,57,69,41,93,68,63,40,33,85,92,32,58,68,52,29,53,50,33,54,45,42,45,48,54,50,52,64,69,58,41,43,97,72,39,48,63,65,63,51,52,51,48,46,32,60,48,27,45,53,66,56,32,68,71,50,45,53,52,41,41,70,73,31,87,49,65,63,49,27,48,56,51,43,52,51,43,34,68,59,35,43,60,72,71,36,38,40,46,28,50,51,54,45,43,68,51,64,78,35,84,63,35,63,59,48,34,33,63,76,47,74,33,52,70,46,31,23,34,52,45,11,50,51,43,53,52,45,58,64,58,35,61,96,38,78,66,39,64,64,46,47,51,49,54,7,50,54,40,24,52,41,36,62,78,56,37,51,66,59,52,58,71,71,43,93,65,57,67,70,60,44,46,53,53,30,49,37,19,40,73,28,64,44,19,28,58,45,55,38,8,50,54,23,48,54,49,47,53,56,61,52,59,61,51,62,67,73,75,108

Foldseek 3Di:
DDDDDDDDDDPDDDDPQALVCCLDLVNQLLVCVLLVVVCVVLVHFSLLCLQPLVNLVVVVVVVVSLLSSLVVPLVVNCVSVVHDSVVSSVSSVVRSVRSNVVNNVQPPPPSADADDLLCLQVLLPDDDPPSLSSSSSNLSVQLSPDPHLLSSLVSLVSNLVSHDPDDPSNLSSLVSSLSVVLRLCSRPRSLCLFQPHDAQQLLSLLSLLCLLPVVLLVVCCVPPVLLVVSHDDTDPSSVSNSVCNVVVSHVVSSLSSLVVSLVSLLDPDQSDPPALVVSLSSLQSLLVSLCSSDDPSRDPVSSLVSSQNNLLVLLDPVSLVVNLVPADFLLRSLVSLLSSLQRHDDQVSNLSSLVVNLVSCLDPCNLVRLCVVLVALQSSQQSLLVSLVSLCVSCPPHPPSVVSSQSSQVSNLVSCVVRVPLVCLLPDPDPLVVSLVVLVCLLVSNRGHPHNRNVVSVVSNVVSVVVVVVVVD

Radius of gyration: 31.93 Å; Cα contacts (8 Å, |Δi|>4): 569; chains: 1; bounding box: 71×51×94 Å

pLDDT: mean 89.56, std 12.05, range [29.41, 97.38]

Organism: NCBI:txid2803784

Nearest PDB structures (foldseek):
  6bqt-assembly4_K  TM=3.227E-01  e=4.047E+00  Homo sapiens
  5n5t-assembly1_A-2  TM=1.982E-01  e=1.301E+00  Homo sapiens
  6rjz-assembly1_A-2  TM=2.035E-01  e=2.203E+00  Homo sapiens
  6fi5-assembly1_A  TM=1.809E-01  e=2.810E+00  Homo sapiens